Protein AF-A0A660WA07-F1 (afdb_monomer_lite)

Sequence (649 aa):
MSAGEQWSNGPYGPQGSRWVNRVGVTSGRCGVKNAVKSFEKGLLKIPAIVGVCLVVLFSPGYKSAPRPIPVRGRMGTGQVGVAPDAAAPDIPDEIRKDVAERLFGGDSECEAFRAGVRRVSFDRRALKDATRDPVQASLYRHLTESIYILAVDPRHNHHALVYKNGKLLFERAVPAEHYAVLERLFRPLERVSPPEGAETNEITVEEFLDGLTGIVSPECKEGIERTLLRAGRNAHELIRAVQMLQTEEEKQGAYWLLGRMEKHAYVCIRRDGDKKTYYMYYDAQQLHAEDLYEIVHYAYKARHTFPWSRNLPEDRFRRFVLEYRHTEAPLAPGLRAHMFRALEPYVKNLANIEDVVHQVNLICSCLVIYRKDMRWEDQDLRMMFATSQARCEGKSNFASAMLRSVGVPNGYVSTPAWPKIDGNHAWNVAFDGEKVLSFMGCEYRKGKPDFDRYQDSEVAKVYLREPNGAIQDLTASYTPTTDYSLEAGAEFAGQALYLNVWNSNEWRPVAKAAADEKGTATFKDVGCRSDFLFCVTAGIPKEGTKSLRTVVITKEGKALEMVTGEDDPSRAALTCRMDGLDADAQYLLRTWTGKEWRKVATVASDAGGTAEIEGRKGRLYRLDGADGKPATRPFQLKAAGDGTELTKY

Radius of gyration: 28.68 Å; chains: 1; bounding box: 90×58×81 Å

pLDDT: mean 77.58, std 22.39, range [19.83, 98.19]

Secondary structure (DSSP, 8-state):
------------------------------SHHHHHHHHTTT----SHHHHHHHHHH-------PPPPP--------------TT-PPP---HHHHHHHHHHHSTT-TTSHHHHHHEEEES--HHHHHHHTTSHHHHHHHHHHHTEEEEEEE-TT--EEEEEEETTEEEEEEEE-HHHHHHHHHHSS-----PPPTT-------HHHHHHHTBTTB-HHHHHHHHHHHHHHGGGHHHHHHHHHT--SHHHHHHHHHHHTTGGG-EEEEEEEETTEEEEEEEEGGGT--HHHHHHHHHHHHHHHHH-HHHHTS-HHHHIIIII---SSSPPP-TTHHHHHHHHHHHHHTT--SHHHHHHHHHHHHHHH-EE-TT-------HHHHHHH-EE-HHHHHHHHHHHHHHTT--EEEEEESS-SSSSS-EEEEEEEETTEEEEE-TT---TTS--TTTTTT---S--EEE-TTS-EEE-HHHHS-EEEEEEE--GGGTTPEEEEEEEETTEEEEEEEEE--TTSEEEEEEEE-SS-EEEEEEESS--TTPPEEEEEEE-TTS-EEEPB-SS--TTSPEEEEEEESPPTT-EEEEEEE-SS-EEEEEEEE--TTSEEEEEEETTB-EEEE-TTSSB-S--EEEEEETTEEEEEE-

Foldseek 3Di:
DDPDPFPDLDDDDDDDDDDDDDPPPPPDPPDPPVVVVCVVVVNDDDPCPVVLLQLLLPQDDDDDDDDDDDDDDDDDDDDPDDPPDQPAPPADPLLLQVCCVPFPVRDSPDPQNRVFFLFKLADVVQCVVQVVPPLSVVVNVQVSQWMWIWGQGPVRFTKIWIHGNSHTDDIDGDDPSLSSSLSQLRPPNPQPQFPPPLDDDDDDPVRLLVVCVVVDDPLLSVLLVLLLVLQPVLNSQLSRLLSSDDDSLLNRLSSNCSSQQNLQWAWDWDDDDPDIDIRTGGCSNPPGSSQSNLLSVLLVVLCVQAPQQVPDDPVLSSQFQSAQDADNADERGPVLVSLLSSCCVPPSPPDALLVSLQSLQQSLLVQADEDPPDPGQHYYLSVCNSRSYDHQVVLQSNSSSSCSSNNWGKFKKWQSAQQFAADIHIAMWTDRPPDIFTDRRSDDDPDDRCGLVQAQHRGFWMWTATSSSDIDTCLVVRADFAKDKDQLAQVQAQFKKFKFHCHPNDTFGRDIFHAHNGRMGIDGGGHACAWGWIFIFRDGDDQQTATSFIWIQGNVRDTDTADAAPADPVFDKAKDKDADAAAQFKWFKWWHRRGDTHGDDIWTHHRRRMTIDIDGARTKIFIAGPVRHTPFAIWGWDADDPHIDIGGD

Structure (mmCIF, N/CA/C/O backbone):
data_AF-A0A660WA07-F1
#
_entry.id   AF-A0A660WA07-F1
#
loop_
_atom_site.group_PDB
_atom_site.id
_atom_site.type_symbol
_atom_site.label_atom_id
_atom_site.label_alt_id
_atom_site.label_comp_id
_atom_site.label_asym_id
_atom_site.label_entity_id
_atom_site.label_seq_id
_atom_site.pdbx_PDB_ins_code
_atom_site.Cartn_x
_atom_site.Cartn_y
_atom_site.Cartn_z
_atom_site.occupancy
_atom_site.B_iso_or_equiv
_atom_site.auth_seq_id
_atom_site.auth_comp_id
_atom_site.auth_asym_id
_atom_site.auth_atom_id
_atom_site.pdbx_PDB_model_num
ATOM 1 N N . MET A 1 1 ? -22.235 2.505 -15.638 1.00 20.97 1 MET A N 1
ATOM 2 C CA . MET A 1 1 ? -22.665 1.974 -14.325 1.00 20.97 1 MET A CA 1
ATOM 3 C C . MET A 1 1 ? -21.423 1.535 -13.555 1.00 20.97 1 MET A C 1
ATOM 5 O O . MET A 1 1 ? -20.452 1.170 -14.198 1.00 20.97 1 MET A O 1
ATOM 9 N N . SER A 1 2 ? -21.452 1.703 -12.226 1.00 19.83 2 SER A N 1
ATOM 10 C CA . SER A 1 2 ? -20.357 1.585 -11.237 1.00 19.83 2 SER A CA 1
ATOM 11 C C . SER A 1 2 ? -19.085 2.402 -11.522 1.00 19.83 2 SER A C 1
ATOM 13 O O . SER A 1 2 ? -18.088 1.887 -12.023 1.00 19.83 2 SER A O 1
ATOM 15 N N . ALA A 1 3 ? -19.094 3.683 -11.136 1.00 20.70 3 ALA A N 1
ATOM 16 C CA . ALA A 1 3 ? -17.852 4.396 -10.850 1.00 20.70 3 ALA A CA 1
ATOM 17 C C . ALA A 1 3 ? -17.176 3.686 -9.667 1.00 20.70 3 ALA A C 1
ATOM 19 O O . ALA A 1 3 ? -17.742 3.619 -8.577 1.00 20.70 3 ALA A O 1
ATOM 20 N N . GLY A 1 4 ? -16.017 3.077 -9.912 1.00 22.67 4 GLY A N 1
ATOM 21 C CA . GLY A 1 4 ? -15.248 2.391 -8.884 1.00 22.67 4 GLY A CA 1
ATOM 22 C C . GLY A 1 4 ? -14.807 3.377 -7.811 1.00 22.67 4 GLY A C 1
ATOM 23 O O . GLY A 1 4 ? -13.882 4.154 -8.030 1.00 22.67 4 GLY A O 1
ATOM 24 N N . GLU A 1 5 ? -15.449 3.328 -6.645 1.00 26.39 5 GLU A N 1
ATOM 25 C CA . GLU A 1 5 ? -14.908 3.901 -5.416 1.00 26.39 5 GLU A CA 1
ATOM 26 C C . GLU A 1 5 ? -13.655 3.101 -5.039 1.00 26.39 5 GLU A C 1
ATOM 28 O O . GLU A 1 5 ? -13.694 2.089 -4.332 1.00 26.39 5 GLU A O 1
ATOM 33 N N . GLN A 1 6 ? -12.526 3.525 -5.606 1.00 28.08 6 GLN A N 1
ATOM 34 C CA . GLN A 1 6 ? -11.205 3.105 -5.177 1.00 28.08 6 GLN A CA 1
ATOM 35 C C . GLN A 1 6 ? -11.015 3.532 -3.721 1.00 28.08 6 GLN A C 1
ATOM 37 O O . GLN A 1 6 ? -11.285 4.677 -3.348 1.00 28.08 6 GLN A O 1
ATOM 42 N N . TRP A 1 7 ? -10.497 2.608 -2.911 1.00 32.16 7 TRP A N 1
ATOM 43 C CA . TRP A 1 7 ? -9.846 2.929 -1.647 1.00 32.16 7 TRP A CA 1
ATOM 44 C C . TRP A 1 7 ? -8.622 3.784 -1.980 1.00 32.16 7 TRP A C 1
ATOM 46 O O . TRP A 1 7 ? -7.530 3.262 -2.200 1.00 32.16 7 TRP A O 1
ATOM 56 N N . SER A 1 8 ? -8.838 5.089 -2.125 1.00 28.25 8 SER A N 1
ATOM 57 C CA . SER A 1 8 ? -7.775 6.075 -2.038 1.00 28.25 8 SER A CA 1
ATOM 58 C C . SER A 1 8 ? -7.458 6.240 -0.557 1.00 28.25 8 SER A C 1
ATOM 60 O O . SER A 1 8 ? -8.361 6.408 0.268 1.00 28.25 8 SER A O 1
ATOM 62 N N . ASN A 1 9 ? -6.176 6.170 -0.205 1.00 33.81 9 ASN A N 1
ATOM 63 C CA . ASN A 1 9 ? -5.703 6.665 1.079 1.00 33.81 9 ASN A CA 1
ATOM 64 C C . ASN A 1 9 ? -6.018 8.170 1.130 1.00 33.81 9 ASN A C 1
ATOM 66 O O . ASN A 1 9 ? -5.260 9.005 0.650 1.00 33.81 9 ASN A O 1
ATOM 70 N N . GLY A 1 10 ? -7.183 8.533 1.659 1.00 23.03 10 GLY A N 1
ATOM 71 C CA . GLY A 1 10 ? -7.618 9.913 1.813 1.00 23.03 10 GLY A CA 1
ATOM 72 C C . GLY A 1 10 ? -8.144 10.164 3.226 1.00 23.03 10 GLY A C 1
ATOM 73 O O . GLY A 1 10 ? -8.854 9.332 3.782 1.00 23.03 10 GLY A O 1
ATOM 74 N N . PRO A 1 11 ? -7.921 11.344 3.818 1.00 30.98 11 PRO A N 1
ATOM 75 C CA . PRO A 1 11 ? -6.705 12.137 3.819 1.00 30.98 11 PRO A CA 1
ATOM 76 C C . PRO A 1 11 ? -6.162 12.277 5.255 1.00 30.98 11 PRO A C 1
ATOM 78 O O . PRO A 1 11 ? -6.878 12.705 6.163 1.00 30.98 11 PRO A O 1
ATOM 81 N N . TYR A 1 12 ? -4.876 12.014 5.467 1.00 35.69 12 TYR A N 1
ATOM 82 C CA . TYR A 1 12 ? -4.234 12.238 6.765 1.00 35.69 12 TYR A CA 1
ATOM 83 C C . TYR A 1 12 ? -3.880 13.726 6.916 1.00 35.69 12 TYR A C 1
ATOM 85 O O . TYR A 1 12 ? -2.791 14.186 6.578 1.00 35.69 12 TYR A O 1
ATOM 93 N N . GLY A 1 13 ? -4.845 14.519 7.385 1.00 23.95 13 GLY A N 1
ATOM 94 C CA . GLY A 1 13 ? -4.614 15.907 7.788 1.00 23.95 13 GLY A CA 1
ATOM 95 C C . GLY A 1 13 ? -3.825 15.993 9.106 1.00 23.95 13 GLY A C 1
ATOM 96 O O . GLY A 1 13 ? -4.010 15.146 9.978 1.00 23.95 13 GLY A O 1
ATOM 97 N N . PRO A 1 14 ? -2.956 17.004 9.297 1.00 24.22 14 PRO A N 1
ATOM 98 C CA . PRO A 1 14 ? -2.303 17.227 10.574 1.00 24.22 14 PRO A CA 1
ATOM 99 C C . PRO A 1 14 ? -3.269 18.001 11.476 1.00 24.22 14 PRO A C 1
ATOM 101 O O . PRO A 1 14 ? -3.426 19.208 11.308 1.00 24.22 14 PRO A O 1
ATOM 104 N N . GLN A 1 15 ? -3.907 17.336 12.436 1.00 23.44 15 GLN A N 1
ATOM 105 C CA . GLN A 1 15 ? -4.472 18.037 13.586 1.00 23.44 15 GLN A CA 1
ATOM 106 C C . GLN A 1 15 ? -3.584 17.777 14.795 1.00 23.44 15 GLN A C 1
ATOM 108 O O . GLN A 1 15 ? -3.358 16.642 15.206 1.00 23.44 15 GLN A O 1
ATOM 113 N N . GLY A 1 16 ? -2.991 18.860 15.291 1.00 24.97 16 GLY A N 1
ATOM 114 C CA . GLY A 1 16 ? -2.165 18.841 16.480 1.00 24.97 16 GLY A CA 1
ATOM 115 C C . GLY A 1 16 ? -3.017 18.554 17.707 1.00 24.97 16 GLY A C 1
ATOM 116 O O . GLY A 1 16 ? -3.872 19.355 18.072 1.00 24.97 16 GLY A O 1
ATOM 117 N N . SER A 1 17 ? -2.718 17.450 18.373 1.00 21.97 17 SER A N 1
ATOM 118 C CA . SER A 1 17 ? -2.991 17.257 19.790 1.00 21.97 17 SER A CA 1
ATOM 119 C C . SER A 1 17 ? -1.654 16.967 20.471 1.00 21.97 17 SER A C 1
ATOM 121 O O . SER A 1 17 ? -0.995 15.951 20.245 1.00 21.97 17 SER A O 1
ATOM 123 N N . ARG A 1 18 ? -1.190 17.946 21.253 1.00 24.45 18 ARG A N 1
ATOM 124 C CA . ARG A 1 18 ? -0.126 17.758 22.238 1.00 24.45 18 ARG A CA 1
ATOM 125 C C . ARG A 1 18 ? -0.714 16.899 23.349 1.00 24.45 18 ARG A C 1
ATOM 127 O O . ARG A 1 18 ? -1.355 17.473 24.206 1.00 24.45 18 ARG A O 1
ATOM 134 N N . TRP A 1 19 ? -0.482 15.590 23.346 1.00 20.25 19 TRP A N 1
ATOM 135 C CA . TRP A 1 19 ? -0.516 14.795 24.575 1.00 20.25 19 TRP A CA 1
ATOM 136 C C . TRP A 1 19 ? 0.544 13.700 24.528 1.00 20.25 19 TRP A C 1
ATOM 138 O O . TRP A 1 19 ? 0.688 12.947 23.564 1.00 20.25 19 TRP A O 1
ATOM 148 N N . VAL A 1 20 ? 1.365 13.726 25.571 1.00 24.89 20 VAL A N 1
ATOM 149 C CA . VAL A 1 20 ? 2.497 12.849 25.833 1.00 24.89 20 VAL A CA 1
ATOM 150 C C . VAL A 1 20 ? 1.951 11.455 26.102 1.00 24.89 20 VAL A C 1
ATOM 152 O O . VAL A 1 20 ? 1.241 11.268 27.078 1.00 24.89 20 VAL A O 1
ATOM 155 N N . ASN A 1 21 ? 2.320 10.465 25.289 1.00 20.94 21 ASN A N 1
ATOM 156 C CA . ASN A 1 21 ? 2.203 9.076 25.713 1.00 20.94 21 ASN A CA 1
ATOM 157 C C . ASN A 1 21 ? 3.522 8.336 25.529 1.00 20.94 21 ASN A C 1
ATOM 159 O O . ASN A 1 21 ? 4.027 8.123 24.425 1.00 20.94 21 ASN A O 1
ATOM 163 N N . ARG A 1 22 ? 4.071 7.988 26.696 1.00 22.34 22 ARG A N 1
ATOM 164 C CA . ARG A 1 22 ? 5.165 7.060 26.936 1.00 22.34 22 ARG A CA 1
ATOM 165 C C . ARG A 1 22 ? 4.757 5.675 26.433 1.00 22.34 22 ARG A C 1
ATOM 167 O O . ARG A 1 22 ? 4.294 4.837 27.192 1.00 22.34 22 ARG A O 1
ATOM 174 N N . VAL A 1 23 ? 5.007 5.411 25.163 1.00 22.22 23 VAL A N 1
ATOM 175 C CA . VAL A 1 23 ? 5.512 4.101 24.755 1.00 22.22 23 VAL A CA 1
ATOM 176 C C . VAL A 1 23 ? 6.969 4.359 24.430 1.00 22.22 23 VAL A C 1
ATOM 178 O O . VAL A 1 23 ? 7.268 5.274 23.665 1.00 22.22 23 VAL A O 1
ATOM 181 N N . GLY A 1 24 ? 7.875 3.643 25.093 1.00 23.59 24 GLY A N 1
ATOM 182 C CA . GLY A 1 24 ? 9.319 3.812 24.969 1.00 23.59 24 GLY A CA 1
ATOM 183 C C . GLY A 1 24 ? 9.828 3.485 23.567 1.00 23.59 24 GLY A C 1
ATOM 184 O O . GLY A 1 24 ? 10.526 2.500 23.371 1.00 23.59 24 GLY A O 1
ATOM 185 N N . VAL A 1 25 ? 9.522 4.333 22.589 1.00 23.75 25 VAL A N 1
ATOM 186 C CA . VAL A 1 25 ? 10.295 4.470 21.367 1.00 23.75 25 VAL A CA 1
ATOM 187 C C . VAL A 1 25 ? 11.478 5.327 21.769 1.00 23.75 25 VAL A C 1
ATOM 189 O O . VAL A 1 25 ? 11.428 6.557 21.747 1.00 23.75 25 VAL A O 1
ATOM 192 N N . THR A 1 26 ? 12.561 4.677 22.184 1.00 22.02 26 THR A N 1
ATOM 193 C CA . THR A 1 26 ? 13.864 5.317 22.089 1.00 22.02 26 THR A CA 1
ATOM 194 C C . THR A 1 26 ? 14.058 5.626 20.609 1.00 22.02 26 THR A C 1
ATOM 196 O O . THR A 1 26 ? 14.381 4.762 19.799 1.00 22.02 26 THR A O 1
ATOM 199 N N . SER A 1 27 ? 13.778 6.874 20.231 1.00 27.77 27 SER A N 1
ATOM 200 C CA . SER A 1 27 ? 14.146 7.448 18.946 1.00 27.77 27 SER A CA 1
ATOM 201 C C . SER A 1 27 ? 15.668 7.411 18.877 1.00 27.77 27 SER A C 1
ATOM 203 O O . SER A 1 27 ? 16.367 8.338 19.298 1.00 27.77 27 SER A O 1
ATOM 205 N N . GLY A 1 28 ? 16.198 6.269 18.457 1.00 26.55 28 GLY A N 1
ATOM 206 C CA . GLY A 1 28 ? 17.619 6.058 18.353 1.00 26.55 28 GLY A CA 1
ATOM 207 C C . GLY A 1 28 ? 18.165 7.027 17.319 1.00 26.55 28 GLY A C 1
ATOM 208 O O . GLY A 1 28 ? 17.860 6.914 16.135 1.00 26.55 28 GLY A O 1
ATOM 209 N N . ARG A 1 29 ? 19.051 7.931 17.748 1.00 28.81 29 ARG A N 1
ATOM 210 C CA . ARG A 1 29 ? 20.110 8.506 16.900 1.00 28.81 29 ARG A CA 1
ATOM 211 C C . ARG A 1 29 ? 21.050 7.375 16.445 1.00 28.81 29 ARG A C 1
ATOM 213 O O . ARG A 1 29 ? 22.217 7.324 16.826 1.00 28.81 29 ARG A O 1
ATOM 220 N N . CYS A 1 30 ? 20.511 6.407 15.716 1.00 32.41 30 CYS A N 1
ATOM 221 C CA . CYS A 1 30 ? 21.023 5.048 15.623 1.00 32.41 30 CYS A CA 1
ATOM 222 C C . CYS A 1 30 ? 21.177 4.632 14.156 1.00 32.41 30 CYS A C 1
ATOM 224 O O . CYS A 1 30 ? 20.615 3.640 13.718 1.00 32.41 30 CYS A O 1
ATOM 226 N N . GLY A 1 31 ? 21.946 5.410 13.396 1.00 34.97 31 GLY A N 1
ATOM 227 C CA . GLY A 1 31 ? 22.500 4.969 12.110 1.00 34.97 31 GLY A CA 1
ATOM 228 C C . GLY A 1 31 ? 24.024 4.975 12.164 1.00 34.97 31 GLY A C 1
ATOM 229 O O . GLY A 1 31 ? 24.673 3.946 12.032 1.00 34.97 31 GLY A O 1
ATOM 230 N N . VAL A 1 32 ? 24.607 6.129 12.494 1.00 34.34 32 VAL A N 1
ATOM 231 C CA . VAL A 1 32 ? 26.062 6.326 12.396 1.00 34.34 32 VAL A CA 1
ATOM 232 C C . VAL A 1 32 ? 26.805 5.947 13.687 1.00 34.34 32 VAL A C 1
ATOM 234 O O . VAL A 1 32 ? 27.793 5.221 13.646 1.00 34.34 32 VAL A O 1
ATOM 237 N N . LYS A 1 33 ? 26.318 6.351 14.871 1.00 31.28 33 LYS A N 1
ATOM 238 C CA . LYS A 1 33 ? 27.057 6.155 16.141 1.00 31.28 33 LYS A CA 1
ATOM 239 C C . LYS A 1 33 ? 27.174 4.690 16.589 1.00 31.28 33 LYS A C 1
ATOM 241 O O . LYS A 1 33 ? 28.186 4.312 17.174 1.00 31.28 33 LYS A O 1
ATOM 246 N N . ASN A 1 34 ? 26.175 3.857 16.295 1.00 36.59 34 ASN A N 1
ATOM 247 C CA . ASN A 1 34 ? 26.217 2.427 16.630 1.00 36.59 34 ASN A CA 1
ATOM 248 C C . ASN A 1 34 ? 27.028 1.600 15.621 1.00 36.59 34 ASN A C 1
ATOM 250 O O . ASN A 1 34 ? 27.572 0.559 16.000 1.00 36.59 34 ASN A O 1
ATOM 254 N N . ALA A 1 35 ? 27.178 2.081 14.381 1.00 34.19 35 ALA A N 1
ATOM 255 C CA . ALA A 1 35 ? 28.124 1.528 13.414 1.00 34.19 35 ALA A CA 1
ATOM 256 C C . ALA A 1 35 ? 29.574 1.791 13.863 1.00 34.19 35 ALA A C 1
ATOM 258 O O . ALA A 1 35 ? 30.373 0.860 13.920 1.00 34.19 35 ALA A O 1
ATOM 259 N N . VAL A 1 36 ? 29.868 3.016 14.318 1.00 32.22 36 VAL A N 1
ATOM 260 C CA . VAL A 1 36 ? 31.193 3.415 14.834 1.00 32.22 36 VAL A CA 1
ATOM 261 C C . VAL A 1 36 ? 31.577 2.655 16.117 1.00 32.22 36 VAL A C 1
ATOM 263 O O . VAL A 1 36 ? 32.658 2.083 16.186 1.00 32.22 36 VAL A O 1
ATOM 266 N N . LYS A 1 37 ? 30.675 2.509 17.101 1.00 31.47 37 LYS A N 1
ATOM 267 C CA . LYS A 1 37 ? 30.968 1.728 18.328 1.00 31.47 37 LYS A CA 1
ATOM 268 C C . LYS A 1 37 ? 31.104 0.215 18.106 1.00 31.47 37 LYS A C 1
ATOM 270 O O . LYS A 1 37 ? 31.701 -0.478 18.926 1.00 31.47 37 LYS A O 1
ATOM 275 N N . SER A 1 38 ? 30.518 -0.319 17.032 1.00 35.69 38 SER A N 1
ATOM 276 C CA . SER A 1 38 ? 30.676 -1.736 16.667 1.00 35.69 38 SER A CA 1
ATOM 277 C C . SER A 1 38 ? 31.997 -1.992 15.925 1.00 35.69 38 SER A C 1
ATOM 279 O O . SER A 1 38 ? 32.529 -3.096 16.012 1.00 35.69 38 SER A O 1
ATOM 281 N N . PHE A 1 39 ? 32.526 -0.971 15.241 1.00 30.19 39 PHE A N 1
ATOM 282 C CA . PHE A 1 39 ? 33.838 -0.961 14.590 1.00 30.19 39 PHE A CA 1
ATOM 283 C C . PHE A 1 39 ? 34.984 -0.959 15.614 1.00 30.19 39 PHE A C 1
ATOM 285 O O . PHE A 1 39 ? 35.892 -1.777 15.511 1.00 30.19 39 PHE A O 1
ATOM 292 N N . GLU A 1 40 ? 34.880 -0.151 16.675 1.00 31.86 40 GLU A N 1
ATOM 293 C CA . GLU A 1 40 ? 35.881 -0.088 17.758 1.00 31.86 40 GLU A CA 1
ATOM 294 C C . GLU A 1 40 ? 36.041 -1.406 18.543 1.00 31.86 40 GLU A C 1
ATOM 296 O O . GLU A 1 40 ? 37.067 -1.626 19.177 1.00 31.86 40 GLU A O 1
ATOM 301 N N . LYS A 1 41 ? 35.051 -2.311 18.490 1.00 32.53 41 LYS A N 1
ATOM 302 C CA . LYS A 1 41 ? 35.081 -3.617 19.178 1.00 32.53 41 LYS A CA 1
ATOM 303 C C . LYS A 1 41 ? 35.510 -4.796 18.293 1.00 32.53 41 LYS A C 1
ATOM 305 O O . LYS A 1 41 ? 35.403 -5.936 18.731 1.00 32.53 41 LYS A O 1
ATOM 310 N N . GLY A 1 42 ? 35.951 -4.558 17.054 1.00 30.09 42 GLY A N 1
ATOM 311 C CA . GLY A 1 42 ? 36.525 -5.603 16.191 1.00 30.09 42 GLY A CA 1
ATOM 312 C C . GLY A 1 42 ? 35.555 -6.698 15.713 1.00 30.09 42 GLY A C 1
ATOM 313 O O . GLY A 1 42 ? 35.997 -7.718 15.194 1.00 30.09 42 GLY A O 1
ATOM 314 N N . LEU A 1 43 ? 34.237 -6.502 15.856 1.00 37.56 43 LEU A N 1
ATOM 315 C CA . LEU A 1 43 ? 33.198 -7.501 15.539 1.00 37.56 43 LEU A CA 1
ATOM 316 C C . LEU A 1 43 ? 32.621 -7.381 14.110 1.00 37.56 43 LEU A C 1
ATOM 318 O O . LEU A 1 43 ? 31.702 -8.115 13.756 1.00 37.56 43 LEU A O 1
ATOM 322 N N . LEU A 1 44 ? 33.133 -6.461 13.284 1.00 32.38 44 LEU A N 1
ATOM 323 C CA . LEU A 1 44 ? 32.723 -6.250 11.889 1.00 32.38 44 LEU A CA 1
ATOM 324 C C . LEU A 1 44 ? 33.963 -6.092 11.000 1.00 32.38 44 LEU A C 1
ATOM 326 O O . LEU A 1 44 ? 34.702 -5.118 11.132 1.00 32.38 44 LEU A O 1
ATOM 330 N N . LYS A 1 45 ? 34.177 -7.024 10.064 1.00 31.41 45 LYS A N 1
ATOM 331 C CA . LYS A 1 45 ? 35.184 -6.874 9.001 1.00 31.41 45 LYS A CA 1
ATOM 332 C C . LYS A 1 45 ? 34.609 -5.974 7.895 1.00 31.41 45 LYS A C 1
ATOM 334 O O . LYS A 1 45 ? 33.724 -6.387 7.153 1.00 31.41 45 LYS A O 1
ATOM 339 N N . ILE A 1 46 ? 35.086 -4.730 7.819 1.00 37.25 46 ILE A N 1
ATOM 340 C CA . ILE A 1 46 ? 34.722 -3.714 6.814 1.00 37.25 46 ILE A CA 1
ATOM 341 C C . ILE A 1 46 ? 35.728 -3.800 5.659 1.00 37.25 46 ILE A C 1
ATOM 343 O O . ILE A 1 46 ? 36.917 -3.582 5.875 1.00 37.25 46 ILE A O 1
ATOM 347 N N . PRO A 1 47 ? 35.274 -4.141 4.443 1.00 29.44 47 PRO A N 1
ATOM 348 C CA . PRO A 1 47 ? 35.223 -3.106 3.399 1.00 29.44 47 PRO A CA 1
ATOM 349 C C . PRO A 1 47 ? 33.827 -2.905 2.794 1.00 29.44 47 PRO A C 1
ATOM 351 O O . PRO A 1 47 ? 33.651 -2.050 1.933 1.00 29.44 47 PRO A O 1
ATOM 354 N N . ALA A 1 48 ? 32.819 -3.666 3.231 1.00 34.25 48 ALA A N 1
ATOM 355 C CA . ALA A 1 48 ? 31.534 -3.689 2.545 1.00 34.25 48 ALA A CA 1
ATOM 356 C C . ALA A 1 48 ? 30.642 -2.483 2.872 1.00 34.25 48 ALA A C 1
ATOM 358 O O . ALA A 1 48 ? 30.140 -1.892 1.953 1.00 34.25 48 ALA A O 1
ATOM 359 N N . ILE A 1 49 ? 30.449 -2.014 4.107 1.00 38.19 49 ILE A N 1
ATOM 360 C CA . ILE A 1 49 ? 29.298 -1.113 4.387 1.00 38.19 49 ILE A CA 1
ATOM 361 C C . ILE A 1 49 ? 29.436 0.319 3.816 1.00 38.19 49 ILE A C 1
ATOM 363 O O . ILE A 1 49 ? 28.447 0.885 3.357 1.00 38.19 49 ILE A O 1
ATOM 367 N N . VAL A 1 50 ? 30.646 0.889 3.746 1.00 36.69 50 VAL A N 1
ATOM 368 C CA . VAL A 1 50 ? 30.870 2.170 3.035 1.00 36.69 50 VAL A CA 1
ATOM 369 C C . VAL A 1 50 ? 30.928 1.939 1.515 1.00 36.69 50 VAL A C 1
ATOM 371 O O . VAL A 1 50 ? 30.396 2.736 0.747 1.00 36.69 50 VAL A O 1
ATOM 374 N N . GLY A 1 51 ? 31.460 0.788 1.080 1.00 36.88 51 GLY A N 1
ATOM 375 C CA . GLY A 1 51 ? 31.446 0.330 -0.315 1.00 36.88 51 GLY A CA 1
ATOM 376 C C . GLY A 1 51 ? 30.051 -0.035 -0.854 1.00 36.88 51 GLY A C 1
ATOM 377 O O . GLY A 1 51 ? 29.786 0.144 -2.032 1.00 36.88 51 GLY A O 1
ATOM 378 N N . VAL A 1 52 ? 29.135 -0.479 0.007 1.00 37.44 52 VAL A N 1
ATOM 379 C CA . VAL A 1 52 ? 27.771 -0.957 -0.276 1.00 37.44 52 VAL A CA 1
ATOM 380 C C . VAL A 1 52 ? 26.866 0.214 -0.609 1.00 37.44 52 VAL A C 1
ATOM 382 O O . VAL A 1 52 ? 26.153 0.168 -1.611 1.00 37.44 52 VAL A O 1
ATOM 385 N N . CYS A 1 53 ? 26.995 1.308 0.145 1.00 38.16 53 CYS A N 1
ATOM 386 C CA . CYS A 1 53 ? 26.426 2.587 -0.253 1.00 38.16 53 CYS A CA 1
ATOM 387 C C . CYS A 1 53 ? 27.097 3.120 -1.526 1.00 38.16 53 CYS A C 1
ATOM 389 O O . CYS A 1 53 ? 26.403 3.682 -2.350 1.00 38.16 53 CYS A O 1
ATOM 391 N N . LEU A 1 54 ? 28.399 2.901 -1.749 1.00 37.69 54 LEU A N 1
ATOM 392 C CA . LEU A 1 54 ? 29.097 3.374 -2.953 1.00 37.69 54 LEU A CA 1
ATOM 393 C C . LEU A 1 54 ? 28.803 2.562 -4.236 1.00 37.69 54 LEU A C 1
ATOM 395 O O . LEU A 1 54 ? 28.747 3.151 -5.296 1.00 37.69 54 LEU A O 1
ATOM 399 N N . VAL A 1 55 ? 28.563 1.250 -4.249 1.00 39.47 55 VAL A N 1
ATOM 400 C CA . VAL A 1 55 ? 28.429 0.514 -5.541 1.00 39.47 55 VAL A CA 1
ATOM 401 C C . VAL A 1 55 ? 26.986 0.399 -6.027 1.00 39.47 55 VAL A C 1
ATOM 403 O O . VAL A 1 55 ? 26.786 0.357 -7.239 1.00 39.47 55 VAL A O 1
ATOM 406 N N . VAL A 1 56 ? 25.977 0.508 -5.145 1.00 38.84 56 VAL A N 1
ATOM 407 C CA . VAL A 1 56 ? 24.615 0.845 -5.617 1.00 38.84 56 VAL A CA 1
ATOM 408 C C . VAL A 1 56 ? 24.646 2.178 -6.379 1.00 38.84 56 VAL A C 1
ATOM 410 O O . VAL A 1 56 ? 23.905 2.410 -7.330 1.00 38.84 56 VAL A O 1
ATOM 413 N N . LEU A 1 57 ? 25.613 3.018 -6.012 1.00 39.19 57 LEU A N 1
ATOM 414 C CA . LEU A 1 57 ? 25.936 4.283 -6.632 1.00 39.19 57 LEU A CA 1
ATOM 415 C C . LEU A 1 57 ? 26.959 4.174 -7.810 1.00 39.19 57 LEU A C 1
ATOM 417 O O . LEU A 1 57 ? 26.933 5.016 -8.707 1.00 39.19 57 LEU A O 1
ATOM 421 N N . PHE A 1 58 ? 27.767 3.110 -7.940 1.00 40.44 58 PHE A N 1
ATOM 422 C CA . PHE A 1 58 ? 28.919 3.024 -8.870 1.00 40.44 58 PHE A CA 1
ATOM 423 C C . PHE A 1 58 ? 29.112 1.656 -9.576 1.00 40.44 58 PHE A C 1
ATOM 425 O O . PHE A 1 58 ? 30.223 1.133 -9.581 1.00 40.44 58 PHE A O 1
ATOM 432 N N . SER A 1 59 ? 28.103 1.047 -10.210 1.00 30.48 59 SER A N 1
ATOM 433 C CA . SER A 1 59 ? 28.362 -0.172 -11.013 1.00 30.48 59 SER A CA 1
ATOM 434 C C . SER A 1 59 ? 29.257 0.144 -12.246 1.00 30.48 59 SER A C 1
ATOM 436 O O . SER A 1 59 ? 28.845 0.956 -13.083 1.00 30.48 59 SER A O 1
ATOM 438 N N . PRO A 1 60 ? 30.481 -0.426 -12.378 1.00 37.84 60 PRO A N 1
ATOM 439 C CA . PRO A 1 60 ? 31.430 -0.119 -13.447 1.00 37.84 60 PRO A CA 1
ATOM 440 C C . PRO A 1 60 ? 31.293 -1.134 -14.589 1.00 37.84 60 PRO A C 1
ATOM 442 O O . PRO A 1 60 ? 31.799 -2.252 -14.523 1.00 37.84 60 PRO A O 1
ATOM 445 N N . GLY A 1 61 ? 30.609 -0.725 -15.654 1.00 27.38 61 GLY A N 1
ATOM 446 C CA . GLY A 1 61 ? 30.407 -1.518 -16.867 1.00 27.38 61 GLY A CA 1
ATOM 447 C C . GLY A 1 61 ? 30.913 -0.807 -18.117 1.00 27.38 61 GLY A C 1
ATOM 448 O O . GLY A 1 61 ? 30.167 -0.680 -19.074 1.00 27.38 61 GLY A O 1
ATOM 449 N N . TYR A 1 62 ? 32.152 -0.310 -18.103 1.00 26.36 62 TYR A N 1
ATOM 450 C CA . TYR A 1 62 ? 32.858 0.127 -19.312 1.00 26.36 62 TYR A CA 1
ATOM 451 C C . TYR A 1 62 ? 34.316 -0.324 -19.198 1.00 26.36 62 TYR A C 1
ATOM 453 O O . TYR A 1 62 ? 35.069 0.184 -18.367 1.00 26.36 62 TYR A O 1
ATOM 461 N N . LYS A 1 63 ? 34.718 -1.323 -19.991 1.00 27.88 63 LYS A N 1
ATOM 462 C CA . LYS A 1 63 ? 36.132 -1.674 -20.159 1.00 27.88 63 LYS A CA 1
ATOM 463 C C . LYS A 1 63 ? 36.695 -0.952 -21.385 1.00 27.88 63 LYS A C 1
ATOM 465 O O . LYS A 1 63 ? 36.079 -0.941 -22.441 1.00 27.88 63 LYS A O 1
ATOM 470 N N . SER A 1 64 ? 37.897 -0.414 -21.162 1.00 27.12 64 SER A N 1
ATOM 471 C CA . SER A 1 64 ? 38.925 0.093 -22.084 1.00 27.12 64 SER A CA 1
ATOM 472 C C . SER A 1 64 ? 38.634 1.352 -22.909 1.00 27.12 64 SER A C 1
ATOM 474 O O . SER A 1 64 ? 38.223 1.268 -24.059 1.00 27.12 64 SER A O 1
ATOM 476 N N . ALA A 1 65 ? 39.052 2.506 -22.378 1.00 24.48 65 ALA A N 1
ATOM 477 C CA . ALA A 1 65 ? 39.748 3.500 -23.199 1.00 24.48 65 ALA A CA 1
ATOM 478 C C . ALA A 1 65 ? 41.269 3.191 -23.173 1.00 24.48 65 ALA A C 1
ATOM 480 O O . ALA A 1 65 ? 41.751 2.669 -22.160 1.00 24.48 65 ALA A O 1
ATOM 481 N N . PRO A 1 66 ? 42.033 3.440 -24.256 1.00 25.86 66 PRO A N 1
ATOM 482 C CA . PRO A 1 66 ? 43.431 3.018 -24.370 1.00 25.86 66 PRO A CA 1
ATOM 483 C C . PRO A 1 66 ? 44.345 3.766 -23.390 1.00 25.86 66 PRO A C 1
ATOM 485 O O . PRO A 1 66 ? 44.051 4.885 -22.973 1.00 25.86 66 PRO A O 1
ATOM 488 N N . ARG A 1 67 ? 45.483 3.148 -23.040 1.00 23.83 67 ARG A N 1
ATOM 489 C CA . ARG A 1 67 ? 46.524 3.760 -22.194 1.00 23.83 67 ARG A CA 1
ATOM 490 C C . ARG A 1 67 ? 46.975 5.115 -22.770 1.00 23.83 67 ARG A C 1
ATOM 492 O O . ARG A 1 67 ? 47.086 5.233 -23.991 1.00 23.83 67 ARG A O 1
ATOM 499 N N . PRO A 1 68 ? 47.292 6.106 -21.920 1.00 24.53 68 PRO A N 1
ATOM 500 C CA . PRO A 1 68 ? 47.692 7.428 -22.380 1.00 24.53 68 PRO A CA 1
ATOM 501 C C . PRO A 1 68 ? 49.045 7.364 -23.100 1.00 24.53 68 PRO A C 1
ATOM 503 O O . PRO A 1 68 ? 50.043 6.896 -22.550 1.00 24.53 68 PRO A O 1
ATOM 506 N N . ILE A 1 69 ? 49.066 7.856 -24.336 1.00 22.36 69 ILE A N 1
ATOM 507 C CA . ILE A 1 69 ? 50.290 8.178 -25.074 1.00 22.36 69 ILE A CA 1
ATOM 508 C C . ILE A 1 69 ? 50.909 9.420 -24.403 1.00 22.36 69 ILE A C 1
ATOM 510 O O . ILE A 1 69 ? 50.199 10.409 -24.205 1.00 22.36 69 ILE A O 1
ATOM 514 N N . PRO A 1 70 ? 52.203 9.419 -24.034 1.00 21.66 70 PRO A N 1
ATOM 515 C CA . PRO A 1 70 ? 52.823 10.564 -23.383 1.00 21.66 70 PRO A CA 1
ATOM 516 C C . PRO A 1 70 ? 53.128 11.651 -24.420 1.00 21.66 70 PRO A C 1
ATOM 518 O O . PRO A 1 70 ? 54.097 11.554 -25.172 1.00 21.66 70 PRO A O 1
ATOM 521 N N . VAL A 1 71 ? 52.326 12.714 -24.449 1.00 24.08 71 VAL A N 1
ATOM 522 C CA . VAL A 1 71 ? 52.659 13.925 -25.209 1.00 24.08 71 VAL A CA 1
ATOM 523 C C . VAL A 1 71 ? 53.496 14.840 -24.315 1.00 24.08 71 VAL A C 1
ATOM 525 O O . VAL A 1 71 ? 52.998 15.445 -23.369 1.00 24.08 71 VAL A O 1
ATOM 528 N N . ARG A 1 72 ? 54.797 14.939 -24.611 1.00 29.00 72 ARG A N 1
ATOM 529 C CA . ARG A 1 72 ? 55.655 16.030 -24.126 1.00 29.00 72 ARG A CA 1
ATOM 530 C C . ARG A 1 72 ? 55.192 17.333 -24.786 1.00 29.00 72 ARG A C 1
ATOM 532 O O . ARG A 1 72 ? 55.374 17.503 -25.986 1.00 29.00 72 ARG A O 1
ATOM 539 N N . GLY A 1 73 ? 54.647 18.259 -24.004 1.00 25.17 73 GLY A N 1
ATOM 540 C CA . GLY A 1 73 ? 54.304 19.615 -24.436 1.00 25.17 73 GLY A CA 1
ATOM 541 C C . GLY A 1 73 ? 54.119 20.531 -23.227 1.00 25.17 73 GLY A C 1
ATOM 542 O O . GLY A 1 73 ? 53.512 20.127 -22.244 1.00 25.17 73 GLY A O 1
ATOM 543 N N . ARG A 1 74 ? 54.728 21.720 -23.274 1.00 24.47 74 ARG A N 1
ATOM 544 C CA . ARG A 1 74 ? 54.891 22.702 -22.182 1.00 24.47 74 ARG A CA 1
ATOM 545 C C . ARG A 1 74 ? 53.611 23.007 -21.388 1.00 24.47 74 ARG A C 1
ATOM 547 O O . ARG A 1 74 ? 52.545 23.174 -21.967 1.00 24.47 74 ARG A O 1
ATOM 554 N N . MET A 1 75 ? 53.784 23.209 -20.077 1.00 31.52 75 MET A N 1
ATOM 555 C CA . MET A 1 75 ? 52.786 23.819 -19.193 1.00 31.52 75 MET A CA 1
ATOM 556 C C . MET A 1 75 ? 52.380 25.203 -19.716 1.00 31.52 75 MET A C 1
ATOM 558 O O . MET A 1 75 ? 53.217 26.100 -19.820 1.00 31.52 75 MET A O 1
ATOM 562 N N . GLY A 1 76 ? 51.091 25.365 -19.999 1.00 24.70 76 GLY A N 1
ATOM 563 C CA . GLY A 1 76 ? 50.416 26.646 -20.153 1.00 24.70 76 GLY A CA 1
ATOM 564 C C . GLY A 1 76 ? 49.174 26.636 -19.268 1.00 24.70 76 GLY A C 1
ATOM 565 O O . GLY A 1 76 ? 48.432 25.658 -19.246 1.00 24.70 76 GLY A O 1
ATOM 566 N N . THR A 1 77 ? 48.983 27.701 -18.500 1.00 31.72 77 THR A N 1
ATOM 567 C CA . THR A 1 77 ? 47.798 27.967 -17.680 1.00 31.72 77 THR A CA 1
ATOM 568 C C . THR A 1 77 ? 46.545 27.991 -18.562 1.00 31.72 77 THR A C 1
ATOM 570 O O . THR A 1 77 ? 46.324 28.958 -19.286 1.00 31.72 77 THR A O 1
ATOM 573 N N . GLY A 1 78 ? 45.742 26.926 -18.531 1.00 23.78 78 GLY A N 1
ATOM 574 C CA . GLY A 1 78 ? 44.477 26.832 -19.258 1.00 23.78 78 GLY A CA 1
ATOM 575 C C . GLY A 1 78 ? 43.299 26.809 -18.292 1.00 23.78 78 GLY A C 1
ATOM 576 O O . GLY A 1 78 ? 43.137 25.848 -17.543 1.00 23.78 78 GLY A O 1
ATOM 577 N N . GLN A 1 79 ? 42.485 27.867 -18.317 1.00 24.36 79 GLN A N 1
ATOM 578 C CA . GLN A 1 79 ? 41.116 27.848 -17.806 1.00 24.36 79 GLN A CA 1
ATOM 579 C C . GLN A 1 79 ? 40.363 26.660 -18.422 1.00 24.36 79 GLN A C 1
ATOM 581 O O . GLN A 1 79 ? 40.471 26.401 -19.622 1.00 24.36 79 GLN A O 1
ATOM 586 N N . VAL A 1 80 ? 39.589 25.944 -17.606 1.00 27.48 80 VAL A N 1
ATOM 587 C CA . VAL A 1 80 ? 38.632 24.946 -18.092 1.00 27.48 80 VAL A CA 1
ATOM 588 C C . VAL A 1 80 ? 37.545 25.711 -18.843 1.00 27.48 80 VAL A C 1
ATOM 590 O O . VAL A 1 80 ? 36.687 26.333 -18.226 1.00 27.48 80 VAL A O 1
ATOM 593 N N . GLY A 1 81 ? 37.629 25.729 -20.173 1.00 22.91 81 GLY A N 1
ATOM 594 C CA . GLY A 1 81 ? 36.634 26.363 -21.030 1.00 22.91 81 GLY A CA 1
ATOM 595 C C . GLY A 1 81 ? 35.277 25.684 -20.866 1.00 22.91 81 GLY A C 1
ATOM 596 O O . GLY A 1 81 ? 35.089 24.545 -21.291 1.00 22.91 81 GLY A O 1
ATOM 597 N N . VAL A 1 82 ? 34.338 26.390 -20.243 1.00 30.88 82 VAL A N 1
ATOM 598 C CA . VAL A 1 82 ? 32.905 26.117 -20.344 1.00 30.88 82 VAL A CA 1
ATOM 599 C C . VAL A 1 82 ? 32.441 26.716 -21.672 1.00 30.88 82 VAL A C 1
ATOM 601 O O . VAL A 1 82 ? 32.828 27.832 -22.017 1.00 30.88 82 VAL A O 1
ATOM 604 N N . ALA A 1 83 ? 31.661 25.969 -22.455 1.00 27.89 83 ALA A N 1
ATOM 605 C CA . ALA A 1 83 ? 31.071 26.494 -23.684 1.00 27.89 83 ALA A CA 1
ATOM 606 C C . ALA A 1 83 ? 30.250 27.771 -23.361 1.00 27.89 83 ALA A C 1
ATOM 608 O O . ALA A 1 83 ? 29.402 27.695 -22.468 1.00 27.89 83 ALA A O 1
ATOM 609 N N . PRO A 1 84 ? 30.453 28.914 -24.050 1.00 29.70 84 PRO A N 1
ATOM 610 C CA . PRO A 1 84 ? 29.871 30.209 -23.660 1.00 29.70 84 PRO A CA 1
ATOM 611 C C . PRO A 1 84 ? 28.339 30.333 -23.759 1.00 29.70 84 PRO A C 1
ATOM 613 O O . PRO A 1 84 ? 27.798 31.352 -23.347 1.00 29.70 84 PRO A O 1
ATOM 616 N N . ASP A 1 85 ? 27.635 29.312 -24.256 1.00 32.69 85 ASP A N 1
ATOM 617 C CA . ASP A 1 85 ? 26.207 29.384 -24.610 1.00 32.69 85 ASP A CA 1
ATOM 618 C C . ASP A 1 85 ? 25.318 28.374 -23.858 1.00 32.69 85 ASP A C 1
ATOM 620 O O . ASP A 1 85 ? 24.260 27.965 -24.345 1.00 32.69 85 ASP A O 1
ATOM 624 N N . ALA A 1 86 ? 25.705 27.939 -22.655 1.00 41.22 86 ALA A N 1
ATOM 625 C CA . ALA A 1 86 ? 24.782 27.179 -21.814 1.00 41.22 86 ALA A CA 1
ATOM 626 C C . ALA A 1 86 ? 23.654 28.110 -21.325 1.00 41.22 86 ALA A C 1
ATOM 628 O O . ALA A 1 86 ? 23.842 28.904 -20.402 1.00 41.22 86 ALA A O 1
ATOM 629 N N . ALA A 1 87 ? 22.484 28.030 -21.970 1.00 49.69 87 ALA A N 1
ATOM 630 C CA . ALA A 1 87 ? 21.277 28.736 -21.547 1.00 49.69 87 ALA A CA 1
ATOM 631 C C . ALA A 1 87 ? 21.016 28.520 -20.044 1.00 49.69 87 ALA A C 1
ATOM 633 O O . ALA A 1 87 ? 21.244 27.425 -19.522 1.00 49.69 87 ALA A O 1
ATOM 634 N N . ALA A 1 88 ? 20.544 29.564 -19.352 1.00 52.03 88 ALA A N 1
ATOM 635 C CA . ALA A 1 88 ? 20.247 29.493 -17.924 1.00 52.03 88 ALA A CA 1
ATOM 636 C C . ALA A 1 88 ? 19.313 28.303 -17.612 1.00 52.03 88 ALA A C 1
ATOM 638 O O . ALA A 1 88 ? 18.386 28.043 -18.389 1.00 52.03 88 ALA A O 1
ATOM 639 N N . PRO A 1 89 ? 19.538 27.577 -16.497 1.00 57.88 89 PRO A N 1
ATOM 640 C CA . PRO A 1 89 ? 18.704 26.443 -16.135 1.00 57.88 89 PRO A CA 1
ATOM 641 C C . PRO A 1 89 ? 17.244 26.874 -16.008 1.00 57.88 89 PRO A C 1
ATOM 643 O O . PRO A 1 89 ? 16.921 27.918 -15.436 1.00 57.88 89 PRO A O 1
ATOM 646 N N . ASP A 1 90 ? 16.366 26.058 -16.578 1.00 66.00 90 ASP A N 1
ATOM 647 C CA . ASP A 1 90 ? 14.988 26.424 -16.873 1.00 66.00 90 ASP A CA 1
ATOM 648 C C . ASP A 1 90 ? 14.091 26.332 -15.629 1.00 66.00 90 ASP A C 1
ATOM 650 O O . ASP A 1 90 ? 13.362 25.365 -15.414 1.00 66.00 90 ASP A O 1
ATOM 654 N N . ILE A 1 91 ? 14.235 27.321 -14.747 1.00 73.44 91 ILE A N 1
ATOM 655 C CA . ILE A 1 91 ? 13.640 27.375 -13.407 1.00 73.44 91 ILE A CA 1
ATOM 656 C C . ILE A 1 91 ? 12.688 28.578 -13.330 1.00 73.44 91 ILE A C 1
ATOM 658 O O . ILE A 1 91 ? 13.078 29.662 -13.786 1.00 73.44 91 ILE A O 1
ATOM 662 N N . PRO A 1 92 ? 11.489 28.446 -12.719 1.00 75.31 92 PRO A N 1
ATOM 663 C CA . PRO A 1 92 ? 10.618 29.585 -12.423 1.00 75.31 92 PRO A CA 1
ATOM 664 C C . PRO A 1 92 ? 11.364 30.715 -11.705 1.00 75.31 92 PRO A C 1
ATOM 666 O O . PRO A 1 92 ? 12.157 30.458 -10.799 1.00 75.31 92 PRO A O 1
ATOM 669 N N . ASP A 1 93 ? 11.100 31.966 -12.090 1.00 77.19 93 ASP A N 1
ATOM 670 C CA . ASP A 1 93 ? 11.900 33.124 -11.661 1.00 77.19 93 ASP A CA 1
ATOM 671 C C . ASP A 1 93 ? 11.984 33.280 -10.134 1.00 77.19 93 ASP A C 1
ATOM 673 O O . ASP A 1 93 ? 13.038 33.629 -9.608 1.00 77.19 93 ASP A O 1
ATOM 677 N N . GLU A 1 94 ? 10.899 32.986 -9.414 1.00 78.69 94 GLU A N 1
ATOM 678 C CA . GLU A 1 94 ? 10.853 33.049 -7.947 1.00 78.69 94 GLU A CA 1
ATOM 679 C C . GLU A 1 94 ? 11.834 32.065 -7.286 1.00 78.69 94 GLU A C 1
ATOM 681 O O . GLU A 1 94 ? 12.581 32.439 -6.384 1.00 78.69 94 GLU A O 1
ATOM 686 N N . ILE A 1 95 ? 11.904 30.833 -7.797 1.00 83.75 95 ILE A N 1
ATOM 687 C CA . ILE A 1 95 ? 12.814 29.791 -7.310 1.00 83.75 95 ILE A CA 1
ATOM 688 C C . ILE A 1 95 ? 14.244 30.125 -7.724 1.00 83.75 95 ILE A C 1
ATOM 690 O O . ILE A 1 95 ? 15.175 29.951 -6.944 1.00 83.75 95 ILE A O 1
ATOM 694 N N . ARG A 1 96 ? 14.432 30.624 -8.951 1.00 85.69 96 ARG A N 1
ATOM 695 C CA . ARG A 1 96 ? 15.752 30.992 -9.469 1.00 85.69 96 ARG A CA 1
ATOM 696 C C . ARG A 1 96 ? 16.418 32.050 -8.586 1.00 85.69 96 ARG A C 1
ATOM 698 O O . ARG A 1 96 ? 17.584 31.887 -8.233 1.00 85.69 96 ARG A O 1
ATOM 705 N N . LYS A 1 97 ? 15.667 33.086 -8.197 1.00 86.00 97 LYS A N 1
ATOM 706 C CA . LYS A 1 97 ? 16.133 34.143 -7.286 1.00 86.00 97 LYS A CA 1
ATOM 707 C C . LYS A 1 97 ? 16.487 33.593 -5.906 1.00 86.00 97 LYS A C 1
ATOM 709 O O . LYS A 1 97 ? 17.586 33.851 -5.432 1.00 86.00 97 LYS A O 1
ATOM 714 N N . ASP A 1 98 ? 15.622 32.771 -5.312 1.00 89.50 98 ASP A N 1
ATOM 715 C CA . ASP A 1 98 ? 15.876 32.179 -3.989 1.00 89.50 98 ASP A CA 1
ATOM 716 C C . ASP A 1 98 ? 17.128 31.274 -3.988 1.00 89.50 98 ASP A C 1
ATOM 718 O O . ASP A 1 98 ? 17.977 31.388 -3.105 1.00 89.50 98 ASP A O 1
ATOM 722 N N . VAL A 1 99 ? 17.324 30.438 -5.020 1.00 88.50 99 VAL A N 1
ATOM 723 C CA . VAL A 1 99 ? 18.555 29.634 -5.170 1.00 88.50 99 VAL A CA 1
ATOM 724 C C . VAL A 1 99 ? 19.791 30.530 -5.303 1.00 88.50 99 VAL A C 1
ATOM 726 O O . VAL A 1 99 ? 20.824 30.242 -4.695 1.00 88.50 99 VAL A O 1
ATOM 729 N N . ALA A 1 100 ? 19.702 31.607 -6.089 1.00 89.81 100 ALA A N 1
ATOM 730 C CA . ALA A 1 100 ? 20.813 32.528 -6.300 1.00 89.81 100 ALA A CA 1
ATOM 731 C C . ALA A 1 100 ? 21.203 33.258 -5.012 1.00 89.81 100 ALA A C 1
ATOM 733 O O . ALA A 1 100 ? 22.385 33.314 -4.675 1.00 89.81 100 ALA A O 1
ATOM 734 N N . GLU A 1 101 ? 20.225 33.760 -4.260 1.00 90.62 101 GLU A N 1
ATOM 735 C CA . GLU A 1 101 ? 20.436 34.407 -2.961 1.00 90.62 101 GLU A CA 1
ATOM 736 C C . GLU A 1 101 ? 21.079 33.457 -1.947 1.00 90.62 101 GLU A C 1
ATOM 738 O O . GLU A 1 101 ? 22.017 33.844 -1.249 1.00 90.62 101 GLU A O 1
ATOM 743 N N . ARG A 1 102 ? 20.633 32.197 -1.900 1.00 90.25 102 ARG A N 1
ATOM 744 C CA . ARG A 1 102 ? 21.133 31.207 -0.933 1.00 90.25 102 ARG A CA 1
ATOM 745 C C . ARG A 1 102 ? 22.542 30.720 -1.228 1.00 90.25 102 ARG A C 1
ATOM 747 O O . ARG A 1 102 ? 23.344 30.591 -0.306 1.00 90.25 102 ARG A O 1
ATOM 754 N N . LEU A 1 103 ? 22.824 30.394 -2.488 1.00 90.50 103 LEU A N 1
ATOM 755 C CA . LEU A 1 103 ? 24.016 29.623 -2.854 1.00 90.50 103 LEU A CA 1
ATOM 756 C C . LEU A 1 103 ? 25.034 30.411 -3.683 1.00 90.50 103 LEU A C 1
ATOM 758 O O . LEU A 1 103 ? 26.200 30.024 -3.727 1.00 90.50 103 LEU A O 1
ATOM 762 N N . PHE A 1 104 ? 24.626 31.510 -4.326 1.00 90.62 104 PHE A N 1
ATOM 763 C CA . PHE A 1 104 ? 25.423 32.189 -5.357 1.00 90.62 104 PHE A CA 1
ATOM 764 C C . PHE A 1 104 ? 25.532 33.712 -5.169 1.00 90.62 104 PHE A C 1
ATOM 766 O O . PHE A 1 104 ? 25.972 34.411 -6.076 1.00 90.62 104 PHE A O 1
ATOM 773 N N . GLY A 1 105 ? 25.177 34.244 -3.994 1.00 83.25 105 GLY A N 1
ATOM 774 C CA . GLY A 1 105 ? 25.361 35.665 -3.669 1.00 83.25 105 GLY A CA 1
ATOM 775 C C . GLY A 1 105 ? 24.329 36.619 -4.284 1.00 83.25 105 GLY A C 1
ATOM 776 O O . GLY A 1 105 ? 24.568 37.822 -4.302 1.00 83.25 105 GLY A O 1
ATOM 777 N N . GLY A 1 106 ? 23.191 36.107 -4.762 1.00 80.56 106 GLY A N 1
ATOM 778 C CA . GLY A 1 106 ? 22.028 36.903 -5.185 1.00 80.56 106 GLY A CA 1
ATOM 779 C C . GLY A 1 106 ? 21.910 37.182 -6.683 1.00 80.56 106 GLY A C 1
ATOM 780 O O . GLY A 1 106 ? 20.839 37.585 -7.130 1.00 80.56 106 GLY A O 1
ATOM 781 N N . ASP A 1 107 ? 22.952 36.929 -7.477 1.00 80.50 107 ASP A N 1
ATOM 782 C CA . ASP A 1 107 ? 22.888 37.099 -8.932 1.00 80.50 107 ASP A CA 1
ATOM 783 C C . ASP A 1 107 ? 22.485 35.786 -9.625 1.00 80.50 107 ASP A C 1
ATOM 785 O O . ASP A 1 107 ? 23.283 34.856 -9.760 1.00 80.50 107 ASP A O 1
ATOM 789 N N . SER A 1 108 ? 21.228 35.704 -10.071 1.00 74.00 108 SER A N 1
ATOM 790 C CA . SER A 1 108 ? 20.681 34.532 -10.771 1.00 74.00 108 SER A CA 1
ATOM 791 C C . SER A 1 108 ? 21.115 34.406 -12.233 1.00 74.00 108 SER A C 1
ATOM 793 O O . SER A 1 108 ? 20.767 33.424 -12.886 1.00 74.00 108 SER A O 1
ATOM 795 N N . GLU A 1 109 ? 21.840 35.391 -12.763 1.00 76.94 109 GLU A N 1
ATOM 796 C CA . GLU A 1 109 ? 22.339 35.408 -14.139 1.00 76.94 109 GLU A CA 1
ATOM 797 C C . GLU A 1 109 ? 23.866 35.253 -14.215 1.00 76.94 109 GLU A C 1
ATOM 799 O O . GLU A 1 109 ? 24.416 35.124 -15.312 1.00 76.94 109 GLU A O 1
ATOM 804 N N . CYS A 1 110 ? 24.559 35.206 -13.070 1.00 78.81 110 CYS A N 1
ATOM 805 C CA . CYS A 1 110 ? 26.008 35.045 -13.038 1.00 78.81 110 CYS A CA 1
ATOM 806 C C . CYS A 1 110 ? 26.465 33.658 -13.524 1.00 78.81 110 CYS A C 1
ATOM 808 O O . CYS A 1 110 ? 25.762 32.648 -13.420 1.00 78.81 110 CYS A O 1
ATOM 810 N N . GLU A 1 111 ? 27.704 33.593 -14.017 1.00 81.50 111 GLU A N 1
ATOM 811 C CA . GLU A 1 111 ? 28.322 32.349 -14.490 1.00 81.50 111 GLU A CA 1
ATOM 812 C C . GLU A 1 111 ? 28.372 31.276 -13.391 1.00 81.50 111 GLU A C 1
ATOM 814 O O . GLU A 1 111 ? 28.103 30.104 -13.655 1.00 81.50 111 GLU A O 1
ATOM 819 N N . ALA A 1 112 ? 28.623 31.679 -12.140 1.00 82.06 112 ALA A N 1
ATOM 820 C CA . ALA A 1 112 ? 28.649 30.771 -10.998 1.00 82.06 112 ALA A CA 1
ATOM 821 C C . ALA A 1 112 ? 27.289 30.097 -10.757 1.00 82.06 112 ALA A C 1
ATOM 823 O O . ALA A 1 112 ? 27.251 28.901 -10.478 1.00 82.06 112 ALA A O 1
ATOM 824 N N . PHE A 1 113 ? 26.178 30.822 -10.924 1.00 85.88 113 PHE A N 1
ATOM 825 C CA . PHE A 1 113 ? 24.831 30.257 -10.832 1.00 85.88 113 PHE A CA 1
ATOM 826 C C . PHE A 1 113 ? 24.569 29.268 -11.973 1.00 85.88 113 PHE A C 1
ATOM 828 O O . PHE A 1 113 ? 24.146 28.136 -11.733 1.00 85.88 113 PHE A O 1
ATOM 835 N N . ARG A 1 114 ? 24.863 29.668 -13.219 1.00 82.25 114 ARG A N 1
ATOM 836 C CA . ARG A 1 114 ? 24.637 28.829 -14.409 1.00 82.25 114 ARG A CA 1
ATOM 837 C C . ARG A 1 114 ? 25.464 27.542 -14.380 1.00 82.25 114 ARG A C 1
ATOM 839 O O . ARG A 1 114 ? 24.957 26.488 -14.748 1.00 82.25 114 ARG A O 1
ATOM 846 N N . ALA A 1 115 ? 26.711 27.612 -13.916 1.00 82.81 115 ALA A N 1
ATOM 847 C CA . ALA A 1 115 ? 27.587 26.450 -13.773 1.00 82.81 115 ALA A CA 1
ATOM 848 C C . ALA A 1 115 ? 27.267 25.609 -12.524 1.00 82.81 115 ALA A C 1
ATOM 850 O O . ALA A 1 115 ? 27.426 24.382 -12.533 1.00 82.81 115 ALA A O 1
ATOM 851 N N . GLY A 1 116 ? 26.844 26.272 -11.447 1.00 84.38 116 GLY A N 1
ATOM 852 C CA . GLY A 1 116 ? 26.596 25.670 -10.146 1.00 84.38 116 GLY A CA 1
ATOM 853 C C . GLY A 1 116 ? 25.266 24.936 -10.060 1.00 84.38 116 GLY A C 1
ATOM 854 O O . GLY A 1 116 ? 25.197 23.888 -9.425 1.00 84.38 116 GLY A O 1
ATOM 855 N N . VAL A 1 117 ? 24.209 25.403 -10.724 1.00 86.88 117 VAL A N 1
ATOM 856 C CA . VAL A 1 117 ? 22.952 24.651 -10.816 1.00 86.88 117 VAL A CA 1
ATOM 857 C C . VAL A 1 117 ? 23.106 23.525 -11.835 1.00 86.88 117 VAL A C 1
ATOM 859 O O . VAL A 1 117 ? 23.051 23.722 -13.046 1.00 86.88 117 VAL A O 1
ATOM 862 N N . ARG A 1 118 ? 23.302 22.305 -11.332 1.00 83.56 118 ARG A N 1
ATOM 863 C CA . ARG A 1 118 ? 23.609 21.134 -12.154 1.00 83.56 118 ARG A CA 1
ATOM 864 C C . ARG A 1 118 ? 22.353 20.512 -12.733 1.00 83.56 118 ARG A C 1
ATOM 866 O O . ARG A 1 118 ? 22.354 20.153 -13.905 1.00 83.56 118 ARG A O 1
ATOM 873 N N . ARG A 1 119 ? 21.299 20.313 -11.941 1.00 80.12 119 ARG A N 1
ATOM 874 C CA . ARG A 1 119 ? 20.078 19.616 -12.390 1.00 80.12 119 ARG A CA 1
ATOM 875 C C . ARG A 1 119 ? 18.828 20.251 -11.821 1.00 80.12 119 ARG A C 1
ATOM 877 O O . ARG A 1 119 ? 18.853 20.773 -10.711 1.00 80.12 119 ARG A O 1
ATOM 884 N N . VAL A 1 120 ? 17.742 20.122 -12.575 1.00 74.44 120 VAL A N 1
ATOM 885 C CA . VAL A 1 120 ? 16.392 20.531 -12.195 1.00 74.44 120 VAL A CA 1
ATOM 886 C C . VAL A 1 120 ? 15.440 19.423 -12.642 1.00 74.44 120 VAL A C 1
ATOM 888 O O . VAL A 1 120 ? 15.563 18.938 -13.763 1.00 74.44 120 VAL A O 1
ATOM 891 N N . SER A 1 121 ? 14.494 19.007 -11.803 1.00 66.88 121 SER A N 1
ATOM 892 C CA . SER A 1 121 ? 13.477 17.994 -12.150 1.00 66.88 121 SER A CA 1
ATOM 893 C C . SER A 1 121 ? 12.392 18.487 -13.123 1.00 66.88 121 SER A C 1
ATOM 895 O O . SER A 1 121 ? 11.332 17.875 -13.217 1.00 66.88 121 SER A O 1
ATOM 897 N N . PHE A 1 122 ? 12.613 19.619 -13.789 1.00 59.53 122 PHE A N 1
ATOM 898 C CA . PHE A 1 122 ? 11.624 20.356 -14.567 1.00 59.53 122 PHE A CA 1
ATOM 899 C C . PHE A 1 122 ? 11.976 20.322 -16.059 1.00 59.53 122 PHE A C 1
ATOM 901 O O . PHE A 1 122 ? 13.111 20.628 -16.420 1.00 59.53 122 PHE A O 1
ATOM 908 N N . ASP A 1 123 ? 11.002 20.001 -16.919 1.00 52.66 123 ASP A N 1
ATOM 909 C CA . ASP A 1 123 ? 11.140 20.030 -18.384 1.00 52.66 123 ASP A CA 1
ATOM 910 C C . ASP A 1 123 ? 10.152 21.033 -19.021 1.00 52.66 123 ASP A C 1
ATOM 912 O O . ASP A 1 123 ? 8.932 20.849 -18.991 1.00 52.66 123 ASP A O 1
ATOM 916 N N . ARG A 1 124 ? 10.674 22.107 -19.635 1.00 49.59 124 ARG A N 1
ATOM 917 C CA . ARG A 1 124 ? 9.871 23.152 -20.302 1.00 49.59 124 ARG A CA 1
ATOM 918 C C . ARG A 1 124 ? 9.369 22.768 -21.692 1.00 49.59 124 ARG A C 1
ATOM 920 O O . ARG A 1 124 ? 8.409 23.381 -22.162 1.00 49.59 124 ARG A O 1
ATOM 927 N N . ARG A 1 125 ? 9.979 21.796 -22.383 1.00 46.88 125 ARG A N 1
ATOM 928 C CA . ARG A 1 125 ? 9.437 21.314 -23.672 1.00 46.88 125 ARG A CA 1
ATOM 929 C C . ARG A 1 125 ? 8.089 20.664 -23.435 1.00 46.88 125 ARG A C 1
ATOM 931 O O . ARG A 1 125 ? 7.101 21.011 -24.071 1.00 46.88 125 ARG A O 1
ATOM 938 N N . ALA A 1 126 ? 8.044 19.860 -22.391 1.00 45.56 126 ALA A N 1
ATOM 939 C CA . ALA A 1 126 ? 6.850 19.167 -21.996 1.00 45.56 126 ALA A CA 1
ATOM 940 C C . ALA A 1 126 ? 5.783 20.127 -21.404 1.00 45.56 126 ALA A C 1
ATOM 942 O O . ALA A 1 126 ? 4.592 19.924 -21.622 1.00 45.56 126 ALA A O 1
ATOM 943 N N . LEU A 1 127 ? 6.185 21.273 -20.819 1.00 46.22 127 LEU A N 1
ATOM 944 C CA . LEU A 1 127 ? 5.282 22.400 -20.508 1.00 46.22 127 LEU A CA 1
ATOM 945 C C . LEU A 1 127 ? 4.639 23.014 -21.767 1.00 46.22 127 LEU A C 1
ATOM 947 O O . LEU A 1 127 ? 3.444 23.302 -21.758 1.00 46.22 127 LEU A O 1
ATOM 951 N N . LYS A 1 128 ? 5.409 23.234 -22.844 1.00 46.31 128 LYS A N 1
ATOM 952 C CA . LYS A 1 128 ? 4.887 23.778 -24.116 1.00 46.31 128 LYS A CA 1
ATOM 953 C C . LYS A 1 128 ? 3.919 22.820 -24.814 1.00 46.31 128 LYS A C 1
ATOM 955 O O . LYS A 1 128 ? 2.984 23.288 -25.458 1.00 46.31 128 LYS A O 1
ATOM 960 N N . ASP A 1 129 ? 4.132 21.516 -24.683 1.00 44.12 129 ASP A N 1
ATOM 961 C CA . ASP A 1 129 ? 3.229 20.501 -25.234 1.00 44.12 129 ASP A CA 1
ATOM 962 C C . ASP A 1 129 ? 1.964 20.346 -24.375 1.00 44.12 129 ASP A C 1
ATOM 964 O O . ASP A 1 129 ? 0.859 20.216 -24.904 1.00 44.12 129 ASP A O 1
ATOM 968 N N . ALA A 1 130 ? 2.099 20.466 -23.053 1.00 43.84 130 ALA A N 1
ATOM 969 C CA . ALA A 1 130 ? 1.000 20.372 -22.101 1.00 43.84 130 ALA A CA 1
ATOM 970 C C . ALA A 1 130 ? 0.029 21.556 -22.122 1.00 43.84 130 ALA A C 1
ATOM 972 O O . ALA A 1 130 ? -1.144 21.380 -21.809 1.00 43.84 130 ALA A O 1
ATOM 973 N N . THR A 1 131 ? 0.457 22.757 -22.521 1.00 46.72 131 THR A N 1
ATOM 974 C CA . THR A 1 131 ? -0.457 23.906 -22.671 1.00 46.72 131 THR A CA 1
ATOM 975 C C . THR A 1 131 ? -1.474 23.741 -23.805 1.00 46.72 131 THR A C 1
ATOM 977 O O . THR A 1 131 ? -2.407 24.539 -23.896 1.00 46.72 131 THR A O 1
ATOM 980 N N . ARG A 1 132 ? -1.342 22.703 -24.644 1.00 50.03 132 ARG A N 1
ATOM 981 C CA . ARG A 1 132 ? -2.297 22.363 -25.712 1.00 50.03 132 ARG A CA 1
ATOM 982 C C . ARG A 1 132 ? -3.471 21.498 -25.238 1.00 50.03 132 ARG A C 1
ATOM 984 O O . ARG A 1 132 ? -4.451 21.383 -25.966 1.00 50.03 132 ARG A O 1
ATOM 991 N N . ASP A 1 133 ? -3.393 20.917 -24.040 1.00 49.84 133 ASP A N 1
ATOM 992 C CA . ASP A 1 133 ? -4.449 20.100 -23.432 1.00 49.84 133 ASP A CA 1
ATOM 993 C C . ASP A 1 133 ? -4.717 20.596 -21.993 1.00 49.84 133 ASP A C 1
ATOM 995 O O . ASP A 1 133 ? -3.823 20.545 -21.149 1.00 49.84 133 ASP A O 1
ATOM 999 N N . PRO A 1 134 ? -5.933 21.070 -21.664 1.00 44.78 134 PRO A N 1
ATOM 1000 C CA . PRO A 1 134 ? -6.263 21.595 -20.336 1.00 44.78 134 PRO A CA 1
ATOM 1001 C C . PRO A 1 134 ? -5.971 20.637 -19.167 1.00 44.78 134 PRO A C 1
ATOM 1003 O O . PRO A 1 134 ? -5.644 21.096 -18.068 1.00 44.78 134 PRO A O 1
ATOM 1006 N N . VAL A 1 135 ? -6.063 19.321 -19.388 1.00 44.84 135 VAL A N 1
ATOM 1007 C CA . VAL A 1 135 ? -5.780 18.286 -18.380 1.00 44.84 135 VAL A CA 1
ATOM 1008 C C . VAL A 1 135 ? -4.270 18.137 -18.188 1.00 44.84 135 VAL A C 1
ATOM 1010 O O . VAL A 1 135 ? -3.788 18.148 -17.053 1.00 44.84 135 VAL A O 1
ATOM 1013 N N . GLN A 1 136 ? -3.509 18.114 -19.284 1.00 44.66 136 GLN A N 1
ATOM 1014 C CA . GLN A 1 136 ? -2.043 18.122 -19.257 1.00 44.66 136 GLN A CA 1
ATOM 1015 C C . GLN A 1 136 ? -1.495 19.438 -18.679 1.00 44.66 136 GLN A C 1
ATOM 1017 O O . GLN A 1 136 ? -0.520 19.439 -17.939 1.00 44.66 136 GLN A O 1
ATOM 1022 N N . ALA A 1 137 ? -2.150 20.574 -18.907 1.00 45.34 137 ALA A N 1
ATOM 1023 C CA . ALA A 1 137 ? -1.763 21.856 -18.320 1.00 45.34 137 ALA A CA 1
ATOM 1024 C C . ALA A 1 137 ? -1.974 21.906 -16.792 1.00 45.34 137 ALA A C 1
ATOM 1026 O O . ALA A 1 137 ? -1.288 22.658 -16.092 1.00 45.34 137 ALA A O 1
ATOM 1027 N N . SER A 1 138 ? -2.939 21.148 -16.260 1.00 43.56 138 SER A N 1
ATOM 1028 C CA . SER A 1 138 ? -3.142 20.978 -14.813 1.00 43.56 138 SER A CA 1
ATOM 1029 C C . SER A 1 138 ? -2.115 20.013 -14.213 1.00 43.56 138 SER A C 1
ATOM 1031 O O . SER A 1 138 ? -1.557 20.289 -13.151 1.00 43.56 138 SER A O 1
ATOM 1033 N N . LEU A 1 139 ? -1.807 18.937 -14.942 1.00 44.25 139 LEU A N 1
ATOM 1034 C CA . LEU A 1 139 ? -0.720 18.005 -14.649 1.00 44.25 139 LEU A CA 1
ATOM 1035 C C . LEU A 1 139 ? 0.624 18.695 -14.532 1.00 44.25 139 LEU A C 1
ATOM 1037 O O . LEU A 1 139 ? 1.311 18.564 -13.521 1.00 44.25 139 LEU A O 1
ATOM 1041 N N . TYR A 1 140 ? 0.965 19.469 -15.552 1.00 51.22 140 TYR A N 1
ATOM 1042 C CA . TYR A 1 140 ? 2.207 20.206 -15.576 1.00 51.22 140 TYR A CA 1
ATOM 1043 C C . TYR A 1 140 ? 2.250 21.202 -14.444 1.00 51.22 140 TYR A C 1
ATOM 1045 O O . TYR A 1 140 ? 3.221 21.179 -13.702 1.00 51.22 140 TYR A O 1
ATOM 1053 N N . ARG A 1 141 ? 1.185 21.983 -14.218 1.00 49.53 141 ARG A N 1
ATOM 1054 C CA . ARG A 1 141 ? 1.116 22.876 -13.053 1.00 49.53 141 ARG A CA 1
ATOM 1055 C C . ARG A 1 141 ? 1.405 22.140 -11.747 1.00 49.53 141 ARG A C 1
ATOM 1057 O O . ARG A 1 141 ? 2.202 22.648 -10.975 1.00 49.53 141 ARG A O 1
ATOM 1064 N N . HIS A 1 142 ? 0.884 20.936 -11.535 1.00 48.56 142 HIS A N 1
ATOM 1065 C CA . HIS A 1 142 ? 1.212 20.158 -10.339 1.00 48.56 142 HIS A CA 1
ATOM 1066 C C . HIS A 1 142 ? 2.649 19.601 -10.315 1.00 48.56 142 HIS A C 1
ATOM 1068 O O . HIS A 1 142 ? 3.298 19.625 -9.276 1.00 48.56 142 HIS A O 1
ATOM 1074 N N . LEU A 1 143 ? 3.206 19.153 -11.440 1.00 47.75 143 LEU A N 1
ATOM 1075 C CA . LEU A 1 143 ? 4.628 18.782 -11.517 1.00 47.75 143 LEU A CA 1
ATOM 1076 C C . LEU A 1 143 ? 5.543 20.001 -11.280 1.00 47.75 143 LEU A C 1
ATOM 1078 O O . LEU A 1 143 ? 6.598 19.875 -10.666 1.00 47.75 143 LEU A O 1
ATOM 1082 N N . THR A 1 144 ? 5.106 21.203 -11.677 1.00 49.28 144 THR A N 1
ATOM 1083 C CA . THR A 1 144 ? 5.766 22.479 -11.351 1.00 49.28 144 THR A CA 1
ATOM 1084 C C . THR A 1 144 ? 5.559 22.897 -9.894 1.00 49.28 144 THR A C 1
ATOM 1086 O O . THR A 1 144 ? 6.329 23.701 -9.372 1.00 49.28 144 THR A O 1
ATOM 1089 N N . GLU A 1 145 ? 4.553 22.338 -9.207 1.00 56.25 145 GLU A N 1
ATOM 1090 C CA . GLU A 1 145 ? 4.353 22.576 -7.782 1.00 56.25 145 GLU A CA 1
ATOM 1091 C C . GLU A 1 145 ? 5.465 21.941 -6.967 1.00 56.25 145 GLU A C 1
ATOM 1093 O O . GLU A 1 145 ? 5.539 22.285 -5.805 1.00 56.25 145 GLU A O 1
ATOM 1098 N N . SER A 1 146 ? 6.314 21.036 -7.471 1.00 64.44 146 SER A N 1
ATOM 1099 C CA . SER A 1 146 ? 7.476 20.552 -6.715 1.00 64.44 146 SER A CA 1
ATOM 1100 C C . SER A 1 146 ? 8.728 20.428 -7.581 1.00 64.44 146 SER A C 1
ATOM 1102 O O . SER A 1 146 ? 8.821 19.548 -8.429 1.00 64.44 146 SER A O 1
ATOM 1104 N N . ILE A 1 147 ? 9.709 21.300 -7.346 1.00 73.38 147 ILE A N 1
ATOM 1105 C CA . ILE A 1 147 ? 10.927 21.407 -8.159 1.00 73.38 147 ILE A CA 1
ATOM 1106 C C . ILE A 1 147 ? 12.139 20.998 -7.331 1.00 73.38 147 ILE A C 1
ATOM 1108 O O . ILE A 1 147 ? 12.371 21.521 -6.243 1.00 73.38 147 ILE A O 1
ATOM 1112 N N . TYR A 1 148 ? 12.926 20.074 -7.872 1.00 77.06 148 TYR A N 1
ATOM 1113 C CA . TYR A 1 148 ? 14.107 19.512 -7.232 1.00 77.06 148 TYR A CA 1
ATOM 1114 C C . TYR A 1 148 ? 15.324 20.031 -7.956 1.00 77.06 148 TYR A C 1
ATOM 1116 O O . TYR A 1 148 ? 15.414 19.901 -9.175 1.00 77.06 148 TYR A O 1
ATOM 1124 N N . ILE A 1 149 ? 16.246 20.617 -7.205 1.00 82.69 149 ILE A N 1
ATOM 1125 C CA . ILE A 1 149 ? 17.445 21.238 -7.745 1.00 82.69 149 ILE A CA 1
ATOM 1126 C C . ILE A 1 149 ? 18.655 20.575 -7.113 1.00 82.69 149 ILE A C 1
ATOM 1128 O O . ILE A 1 149 ? 18.764 20.487 -5.891 1.00 82.69 149 ILE A O 1
ATOM 1132 N N . LEU A 1 150 ? 19.575 20.124 -7.958 1.00 85.81 150 LEU A N 1
ATOM 1133 C CA . LEU A 1 150 ? 20.914 19.750 -7.537 1.00 85.81 150 LEU A CA 1
ATOM 1134 C C . LEU A 1 150 ? 21.841 20.903 -7.896 1.00 85.81 150 LEU A C 1
ATOM 1136 O O . LEU A 1 150 ? 21.956 21.257 -9.070 1.00 85.81 150 LEU A O 1
ATOM 1140 N N . ALA A 1 151 ? 22.515 21.465 -6.897 1.00 89.25 151 ALA A N 1
ATOM 1141 C CA . ALA A 1 151 ? 23.434 22.584 -7.074 1.00 89.25 151 ALA A CA 1
ATOM 1142 C C . ALA A 1 151 ? 24.795 22.310 -6.419 1.00 89.25 151 ALA A C 1
ATOM 1144 O O . ALA A 1 151 ? 24.885 21.527 -5.478 1.00 89.25 151 ALA A O 1
ATOM 1145 N N . VAL A 1 152 ? 25.845 22.935 -6.934 1.00 92.00 152 VAL A N 1
ATOM 1146 C CA . VAL A 1 152 ? 27.181 22.996 -6.345 1.00 92.00 152 VAL A CA 1
ATOM 1147 C C . VAL A 1 152 ? 27.496 24.468 -6.144 1.00 92.00 152 VAL A C 1
ATOM 1149 O O . VAL A 1 152 ? 27.490 25.231 -7.109 1.00 92.00 152 VAL A O 1
ATOM 1152 N N . ASP A 1 153 ? 27.708 24.875 -4.897 1.00 90.75 153 ASP A N 1
ATOM 1153 C CA . ASP A 1 153 ? 28.002 26.274 -4.579 1.00 90.75 153 ASP A CA 1
ATOM 1154 C C . ASP A 1 153 ? 29.457 26.649 -4.956 1.00 90.75 153 ASP A C 1
ATOM 1156 O O . ASP A 1 153 ? 30.282 25.767 -5.226 1.00 90.75 153 ASP A O 1
ATOM 1160 N N . PRO A 1 154 ? 29.829 27.944 -4.949 1.00 90.25 154 PRO A N 1
ATOM 1161 C CA . PRO A 1 154 ? 31.197 28.381 -5.248 1.00 90.25 154 PRO A CA 1
ATOM 1162 C C . PRO A 1 154 ? 32.273 27.861 -4.278 1.00 90.25 154 PRO A C 1
ATOM 1164 O O . PRO A 1 154 ? 33.462 28.010 -4.545 1.00 90.25 154 PRO A O 1
ATOM 1167 N N . ARG A 1 155 ? 31.881 27.266 -3.142 1.00 89.25 155 ARG A N 1
ATOM 1168 C CA . ARG A 1 155 ? 32.776 26.613 -2.174 1.00 89.25 155 ARG A CA 1
ATOM 1169 C C . ARG A 1 155 ? 32.862 25.097 -2.397 1.00 89.25 155 ARG A C 1
ATOM 1171 O O . ARG A 1 155 ? 33.459 24.406 -1.576 1.00 89.25 155 ARG A O 1
ATOM 1178 N N . HIS A 1 156 ? 32.296 24.590 -3.494 1.00 87.88 156 HIS A N 1
ATOM 1179 C CA . HIS A 1 156 ? 32.223 23.174 -3.859 1.00 87.88 156 HIS A CA 1
ATOM 1180 C C . HIS A 1 156 ? 31.410 22.296 -2.896 1.00 87.88 156 HIS A C 1
ATOM 1182 O O . HIS A 1 156 ? 31.578 21.073 -2.880 1.00 87.88 156 HIS A O 1
ATOM 1188 N N . ASN A 1 157 ? 30.491 22.882 -2.121 1.00 90.00 157 ASN A N 1
ATOM 1189 C CA . ASN A 1 157 ? 29.514 22.081 -1.393 1.00 90.00 157 ASN A CA 1
ATOM 1190 C C . ASN A 1 157 ? 28.381 21.680 -2.334 1.00 90.00 157 ASN A C 1
ATOM 1192 O O . ASN A 1 157 ? 27.888 22.479 -3.129 1.00 90.00 157 ASN A O 1
ATOM 1196 N N . HIS A 1 158 ? 27.955 20.431 -2.214 1.00 89.94 158 HIS A N 1
ATOM 1197 C CA . HIS A 1 158 ? 26.892 19.858 -3.020 1.00 89.94 158 HIS A CA 1
ATOM 1198 C C . HIS A 1 158 ? 25.561 19.975 -2.276 1.00 89.94 158 HIS A C 1
ATOM 1200 O O . HIS A 1 158 ? 25.459 19.571 -1.118 1.00 89.94 158 HIS A O 1
ATOM 1206 N N . HIS A 1 159 ? 24.531 20.472 -2.948 1.00 88.75 159 HIS A N 1
ATOM 1207 C CA . HIS A 1 159 ? 23.232 20.800 -2.369 1.00 88.75 159 HIS A CA 1
ATOM 1208 C C . HIS A 1 159 ? 22.105 20.101 -3.121 1.00 88.75 159 HIS A C 1
ATOM 1210 O O . HIS A 1 159 ? 22.067 20.115 -4.351 1.00 88.75 159 HIS A O 1
ATOM 1216 N N . ALA A 1 160 ? 21.162 19.525 -2.380 1.00 84.44 160 ALA A N 1
ATOM 1217 C CA . ALA A 1 160 ? 19.866 19.109 -2.902 1.00 84.44 160 ALA A CA 1
ATOM 1218 C C . ALA A 1 160 ? 18.782 20.007 -2.303 1.00 84.44 160 ALA A C 1
ATOM 1220 O O . ALA A 1 160 ? 18.602 20.023 -1.082 1.00 84.44 160 ALA A O 1
ATOM 1221 N N . LEU A 1 161 ? 18.074 20.742 -3.160 1.00 85.88 161 LEU A N 1
ATOM 1222 C CA . LEU A 1 161 ? 16.983 21.634 -2.782 1.00 85.88 161 LEU A CA 1
ATOM 1223 C C . LEU A 1 161 ? 15.658 21.106 -3.320 1.00 85.88 161 LEU A C 1
ATOM 1225 O O . LEU A 1 161 ? 15.591 20.581 -4.430 1.00 85.88 161 LEU A O 1
ATOM 1229 N N . VAL A 1 162 ? 14.601 21.282 -2.538 1.00 78.75 162 VAL A N 1
ATOM 1230 C CA . VAL A 1 162 ? 13.230 20.942 -2.907 1.00 78.75 162 VAL A CA 1
ATOM 1231 C C . VAL A 1 162 ? 12.359 22.156 -2.684 1.00 78.75 162 VAL A C 1
ATOM 1233 O O . VAL A 1 162 ? 12.219 22.626 -1.556 1.00 78.75 162 VAL A O 1
ATOM 1236 N N . TYR A 1 163 ? 11.730 22.619 -3.748 1.00 77.38 163 TYR A N 1
ATOM 1237 C CA . TYR A 1 163 ? 10.731 23.670 -3.721 1.00 77.38 163 TYR A CA 1
ATOM 1238 C C . TYR A 1 163 ? 9.352 23.052 -3.831 1.00 77.38 163 TYR A C 1
ATOM 1240 O O . TYR A 1 163 ? 9.191 22.063 -4.541 1.00 77.38 163 TYR A O 1
ATOM 1248 N N . LYS A 1 164 ? 8.358 23.643 -3.163 1.00 71.50 164 LYS A N 1
ATOM 1249 C CA . LYS A 1 164 ? 6.948 23.383 -3.426 1.00 71.50 164 LYS A CA 1
ATOM 1250 C C . LYS A 1 164 ? 6.129 24.658 -3.468 1.00 71.50 164 LYS A C 1
ATOM 1252 O O . LYS A 1 164 ? 6.221 25.464 -2.546 1.00 71.50 164 LYS A O 1
ATOM 1257 N N . ASN A 1 165 ? 5.308 24.824 -4.503 1.00 68.19 165 ASN A N 1
ATOM 1258 C CA . ASN A 1 165 ? 4.518 26.039 -4.740 1.00 68.19 165 ASN A CA 1
ATOM 1259 C C . ASN A 1 165 ? 5.390 27.307 -4.641 1.00 68.19 165 ASN A C 1
ATOM 1261 O O . ASN A 1 165 ? 5.070 28.219 -3.877 1.00 68.19 165 ASN A O 1
ATOM 1265 N N . GLY A 1 166 ? 6.558 27.289 -5.294 1.00 71.12 166 GLY A N 1
ATOM 1266 C CA . GLY A 1 166 ? 7.530 28.389 -5.265 1.00 71.12 166 GLY A CA 1
ATOM 1267 C C . GLY A 1 166 ? 8.342 28.532 -3.971 1.00 71.12 166 GLY A C 1
ATOM 1268 O O . GLY A 1 166 ? 9.298 29.297 -3.936 1.00 71.12 166 GLY A O 1
ATOM 1269 N N . LYS A 1 167 ? 8.019 27.793 -2.899 1.00 77.12 167 LYS A N 1
ATOM 1270 C CA . LYS A 1 167 ? 8.674 27.926 -1.586 1.00 77.12 167 LYS A CA 1
ATOM 1271 C C . LYS A 1 167 ? 9.670 26.808 -1.324 1.00 77.12 167 LYS A C 1
ATOM 1273 O O . LYS A 1 167 ? 9.338 25.641 -1.520 1.00 77.12 167 LYS A O 1
ATOM 1278 N N . LEU A 1 168 ? 10.847 27.142 -0.796 1.00 83.31 168 LEU A N 1
ATOM 1279 C CA . LEU A 1 168 ? 11.804 26.141 -0.332 1.00 83.31 168 LEU A CA 1
ATOM 1280 C C . LEU A 1 168 ? 11.183 25.304 0.796 1.00 83.31 168 LEU A C 1
ATOM 1282 O O . LEU A 1 168 ? 10.773 25.822 1.835 1.00 83.31 168 LEU A O 1
ATOM 1286 N N . LEU A 1 169 ? 11.118 23.995 0.586 1.00 73.62 169 LEU A N 1
ATOM 1287 C CA . LEU A 1 169 ? 10.684 23.024 1.584 1.00 73.62 169 LEU A CA 1
ATOM 1288 C C . LEU A 1 169 ? 11.850 22.350 2.292 1.00 73.62 169 LEU A C 1
ATOM 1290 O O . LEU A 1 169 ? 11.740 22.000 3.467 1.00 73.62 169 LEU A O 1
ATOM 1294 N N . PHE A 1 170 ? 12.919 22.076 1.551 1.00 77.31 170 PHE A N 1
ATOM 1295 C CA . PHE A 1 170 ? 14.021 21.263 2.031 1.00 77.31 170 PHE A CA 1
ATOM 1296 C C . PHE A 1 170 ? 15.310 21.656 1.327 1.00 77.31 170 PHE A C 1
ATOM 1298 O O . PHE A 1 170 ? 15.331 21.822 0.112 1.00 77.31 170 PHE A O 1
ATOM 1305 N N . GLU A 1 171 ? 16.383 21.743 2.099 1.00 85.88 171 GLU A N 1
ATOM 1306 C CA . GLU A 1 171 ? 17.745 21.929 1.619 1.00 85.88 171 GLU A CA 1
ATOM 1307 C C . GLU A 1 171 ? 18.657 21.008 2.429 1.00 85.88 171 GLU A C 1
ATOM 1309 O O . GLU A 1 171 ? 18.518 20.894 3.653 1.00 85.88 171 GLU A O 1
ATOM 1314 N N . ARG A 1 172 ? 19.579 20.321 1.752 1.00 82.88 172 ARG A N 1
ATOM 1315 C CA . ARG A 1 172 ? 20.572 19.471 2.409 1.00 82.88 172 ARG A CA 1
ATOM 1316 C C . ARG A 1 172 ? 21.900 19.496 1.672 1.00 82.88 172 ARG A C 1
ATOM 1318 O O . ARG A 1 172 ? 21.935 19.284 0.461 1.00 82.88 172 ARG A O 1
ATOM 1325 N N . ALA A 1 173 ? 22.982 19.586 2.442 1.00 84.38 173 ALA A N 1
ATOM 1326 C CA . ALA A 1 173 ? 24.315 19.232 1.977 1.00 84.38 173 ALA A CA 1
ATOM 1327 C C . ALA A 1 173 ? 24.403 17.721 1.687 1.00 84.38 173 ALA A C 1
ATOM 1329 O O . ALA A 1 173 ? 24.099 16.879 2.538 1.00 84.38 173 ALA A O 1
ATOM 1330 N N . VAL A 1 174 ? 24.812 17.363 0.478 1.00 77.88 174 VAL A N 1
ATOM 1331 C CA . VAL A 1 174 ? 24.927 15.979 0.018 1.00 77.88 174 VAL A CA 1
ATOM 1332 C C . VAL A 1 174 ? 26.412 15.612 -0.072 1.00 77.88 174 VAL A C 1
ATOM 1334 O O . VAL A 1 174 ? 27.189 16.391 -0.610 1.00 77.88 174 VAL A O 1
ATOM 1337 N N . PRO A 1 175 ? 26.858 14.448 0.427 1.00 79.31 175 PRO A N 1
ATOM 1338 C CA . PRO A 1 175 ? 28.218 13.981 0.160 1.00 79.31 175 PRO A CA 1
ATOM 1339 C C . PRO A 1 175 ? 28.475 13.866 -1.350 1.00 79.31 175 PRO A C 1
ATOM 1341 O O . PRO A 1 175 ? 27.572 13.469 -2.091 1.00 79.31 175 PRO A O 1
ATOM 1344 N N . ALA A 1 176 ? 29.681 14.202 -1.816 1.00 75.19 176 ALA A N 1
ATOM 1345 C CA . ALA A 1 176 ? 30.004 14.284 -3.246 1.00 75.19 176 ALA A CA 1
ATOM 1346 C C . ALA A 1 176 ? 29.682 12.980 -4.001 1.00 75.19 176 ALA A C 1
ATOM 1348 O O . ALA A 1 176 ? 29.134 12.997 -5.103 1.00 75.19 176 ALA A O 1
ATOM 1349 N N . GLU A 1 177 ? 29.945 11.839 -3.368 1.00 68.44 177 GLU A N 1
ATOM 1350 C CA . GLU A 1 177 ? 29.642 10.509 -3.885 1.00 68.44 177 GLU A CA 1
ATOM 1351 C C . GLU A 1 177 ? 28.140 10.257 -4.080 1.00 68.44 177 GLU A C 1
ATOM 1353 O O . GLU A 1 177 ? 27.731 9.689 -5.091 1.00 68.44 177 GLU A O 1
ATOM 1358 N N . HIS A 1 178 ? 27.301 10.720 -3.151 1.00 69.38 178 HIS A N 1
ATOM 1359 C CA . HIS A 1 178 ? 25.850 10.616 -3.278 1.00 69.38 178 HIS A CA 1
ATOM 1360 C C . HIS A 1 178 ? 25.345 11.606 -4.333 1.00 69.38 178 HIS A C 1
ATOM 1362 O O . HIS A 1 178 ? 24.499 11.262 -5.159 1.00 69.38 178 HIS A O 1
ATOM 1368 N N . TYR A 1 179 ? 25.921 12.807 -4.379 1.00 75.06 179 TYR A N 1
ATOM 1369 C CA . TYR A 1 179 ? 25.557 13.816 -5.361 1.00 75.06 179 TYR A CA 1
ATOM 1370 C C . TYR A 1 179 ? 25.812 13.360 -6.799 1.00 75.06 179 TYR A C 1
ATOM 1372 O O . TYR A 1 179 ? 24.945 13.550 -7.644 1.00 75.06 179 TYR A O 1
ATOM 1380 N N . ALA A 1 180 ? 26.940 12.699 -7.079 1.00 74.50 180 ALA A N 1
ATOM 1381 C CA . ALA A 1 180 ? 27.242 12.169 -8.412 1.00 74.50 180 ALA A CA 1
ATOM 1382 C C . ALA A 1 180 ? 26.149 11.217 -8.929 1.00 74.50 180 ALA A C 1
ATOM 1384 O O . ALA A 1 180 ? 25.832 11.191 -10.121 1.00 74.50 180 ALA A O 1
ATOM 1385 N N . VAL A 1 181 ? 25.522 10.459 -8.029 1.00 69.44 181 VAL A N 1
ATOM 1386 C CA . VAL A 1 181 ? 24.427 9.562 -8.404 1.00 69.44 181 VAL A CA 1
ATOM 1387 C C . VAL A 1 181 ? 23.116 10.271 -8.543 1.00 69.44 181 VAL A C 1
ATOM 1389 O O . VAL A 1 181 ? 22.400 9.975 -9.492 1.00 69.44 181 VAL A O 1
ATOM 1392 N N . LEU A 1 182 ? 22.812 11.217 -7.659 1.00 71.88 182 LEU A N 1
ATOM 1393 C CA . LEU A 1 182 ? 21.663 12.083 -7.871 1.00 71.88 182 LEU A CA 1
ATOM 1394 C C . LEU A 1 182 ? 21.798 12.784 -9.228 1.00 71.88 182 LEU A C 1
ATOM 1396 O O . LEU A 1 182 ? 20.867 12.756 -10.019 1.00 71.88 182 LEU A O 1
ATOM 1400 N N . GLU A 1 183 ? 22.978 13.290 -9.585 1.00 73.25 183 GLU A N 1
ATOM 1401 C CA . GLU A 1 183 ? 23.211 13.903 -10.893 1.00 73.25 183 GLU A CA 1
ATOM 1402 C C . GLU A 1 183 ? 22.983 12.913 -12.048 1.00 73.25 183 GLU A C 1
ATOM 1404 O O . GLU A 1 183 ? 22.492 13.318 -13.099 1.00 73.25 183 GLU A O 1
ATOM 1409 N N . ARG A 1 184 ? 23.293 11.621 -11.870 1.00 70.44 184 ARG A N 1
ATOM 1410 C CA . ARG A 1 184 ? 22.994 10.561 -12.849 1.00 70.44 184 ARG A CA 1
ATOM 1411 C C . ARG A 1 184 ? 21.504 10.203 -12.903 1.00 70.44 184 ARG A C 1
ATOM 1413 O O . ARG A 1 184 ? 20.989 10.007 -13.992 1.00 70.44 184 ARG A O 1
ATOM 1420 N N . LEU A 1 185 ? 20.825 10.122 -11.759 1.00 66.56 185 LEU A N 1
ATOM 1421 C CA . LEU A 1 185 ? 19.404 9.770 -11.634 1.00 66.56 185 LEU A CA 1
ATOM 1422 C C . LEU A 1 185 ? 18.464 10.895 -12.090 1.00 66.56 185 LEU A C 1
ATOM 1424 O O . LEU A 1 185 ? 17.363 10.620 -12.557 1.00 66.56 185 LEU A O 1
ATOM 1428 N N . PHE A 1 186 ? 18.889 12.150 -11.929 1.00 64.50 186 PHE A N 1
ATOM 1429 C CA . PHE A 1 186 ? 18.167 13.348 -12.365 1.00 64.50 186 PHE A CA 1
ATOM 1430 C C . PHE A 1 186 ? 18.563 13.805 -13.777 1.00 64.50 186 PHE A C 1
ATOM 1432 O O . PHE A 1 186 ? 17.985 14.762 -14.290 1.00 64.50 186 PHE A O 1
ATOM 1439 N N . ARG A 1 187 ? 19.524 13.143 -14.439 1.00 63.66 187 ARG A N 1
ATOM 1440 C CA . ARG A 1 187 ? 19.574 13.188 -15.910 1.00 63.66 187 ARG A CA 1
ATOM 1441 C C . ARG A 1 187 ? 18.340 12.444 -16.433 1.00 63.66 187 ARG A C 1
ATOM 1443 O O . ARG A 1 187 ? 17.890 11.514 -15.761 1.00 63.66 187 ARG A O 1
ATOM 1450 N N . PRO A 1 188 ? 17.817 12.784 -17.625 1.00 54.03 188 PRO A N 1
ATOM 1451 C CA . PRO A 1 188 ? 17.077 11.799 -18.400 1.00 54.03 188 PRO A CA 1
ATOM 1452 C C . PRO A 1 188 ? 17.957 10.549 -18.426 1.00 54.03 188 PRO A C 1
ATOM 1454 O O . PRO A 1 188 ? 19.077 10.608 -18.943 1.00 54.03 188 PRO A O 1
ATOM 1457 N N . LEU A 1 189 ? 17.544 9.487 -17.727 1.00 52.94 189 LEU A N 1
ATOM 1458 C CA . LEU A 1 189 ? 18.309 8.250 -17.755 1.00 52.94 189 LEU A CA 1
ATOM 1459 C C . LEU A 1 189 ? 18.397 7.857 -19.223 1.00 52.94 189 LEU A C 1
ATOM 1461 O O . LEU A 1 189 ? 17.398 7.965 -19.937 1.00 52.94 189 LEU A O 1
ATOM 1465 N N . GLU A 1 190 ? 19.590 7.472 -19.680 1.00 55.44 190 GLU A N 1
ATOM 1466 C CA . GLU A 1 190 ? 19.717 6.853 -20.994 1.00 55.44 190 GLU A CA 1
ATOM 1467 C C . GLU A 1 190 ? 18.722 5.702 -21.015 1.00 55.44 190 GLU A C 1
ATOM 1469 O O . GLU A 1 190 ? 18.868 4.721 -20.275 1.00 55.44 190 GLU A O 1
ATOM 1474 N N . ARG A 1 191 ? 17.648 5.899 -21.784 1.00 66.19 191 ARG A N 1
ATOM 1475 C CA . ARG A 1 191 ? 16.612 4.900 -21.961 1.00 66.19 191 ARG A CA 1
ATOM 1476 C C . ARG A 1 191 ? 17.312 3.645 -22.424 1.00 66.19 191 ARG A C 1
ATOM 1478 O O . ARG A 1 191 ? 18.154 3.696 -23.325 1.00 66.19 191 ARG A O 1
ATOM 1485 N N . VAL A 1 192 ? 17.009 2.535 -21.760 1.00 70.88 192 VAL A N 1
ATOM 1486 C CA . VAL A 1 192 ? 17.574 1.255 -22.160 1.00 70.88 192 VAL A CA 1
ATOM 1487 C C . VAL A 1 192 ? 17.061 0.998 -23.565 1.00 70.88 192 VAL A C 1
ATOM 1489 O O . VAL A 1 192 ? 15.884 0.718 -23.764 1.00 70.88 192 VAL A O 1
ATOM 1492 N N . SER A 1 193 ? 17.954 1.160 -24.535 1.00 71.00 193 SER A N 1
ATOM 1493 C CA . SER A 1 193 ? 17.637 0.865 -25.919 1.00 71.00 193 SER A CA 1
ATOM 1494 C C . SER A 1 193 ? 17.558 -0.651 -26.080 1.00 71.00 193 SER A C 1
ATOM 1496 O O . SER A 1 193 ? 18.302 -1.381 -25.407 1.00 71.00 193 SER A O 1
ATOM 1498 N N . PRO A 1 194 ? 16.653 -1.140 -26.934 1.00 75.31 194 PRO A N 1
ATOM 1499 C CA . PRO A 1 194 ? 16.628 -2.545 -27.282 1.00 75.31 194 PRO A CA 1
ATOM 1500 C C . PRO A 1 194 ? 17.918 -2.906 -28.038 1.00 75.31 194 PRO A C 1
ATOM 1502 O O . PRO A 1 194 ? 18.622 -2.009 -28.518 1.00 75.31 194 PRO A O 1
ATOM 1505 N N . PRO A 1 195 ? 18.272 -4.198 -28.125 1.00 73.75 195 PRO A N 1
ATOM 1506 C CA . PRO A 1 195 ? 19.420 -4.637 -28.907 1.00 73.75 195 PRO A CA 1
ATOM 1507 C C . PRO A 1 195 ? 19.306 -4.185 -30.369 1.00 73.75 195 PRO A C 1
ATOM 1509 O O . PRO A 1 195 ? 18.200 -4.063 -30.904 1.00 73.75 195 PRO A O 1
ATOM 1512 N N . GLU A 1 196 ? 20.448 -3.975 -31.030 1.00 68.19 196 GLU A N 1
ATOM 1513 C CA . GLU A 1 196 ? 20.482 -3.758 -32.480 1.00 68.19 196 GLU A CA 1
ATOM 1514 C C . GLU A 1 196 ? 19.793 -4.936 -33.194 1.00 68.19 196 GLU A C 1
ATOM 1516 O O . GLU A 1 196 ? 20.153 -6.091 -32.970 1.00 68.19 196 GLU A O 1
ATOM 1521 N N . GLY A 1 197 ? 18.784 -4.639 -34.023 1.00 60.72 197 GLY A N 1
ATOM 1522 C CA . GLY A 1 197 ? 17.966 -5.640 -34.723 1.00 60.72 197 GLY A CA 1
ATOM 1523 C C . GLY A 1 197 ? 16.538 -5.816 -34.193 1.00 60.72 197 GLY A C 1
ATOM 1524 O O . GLY A 1 197 ? 15.780 -6.585 -34.773 1.00 60.72 197 GLY A O 1
ATOM 1525 N N . ALA A 1 198 ? 16.136 -5.100 -33.136 1.00 68.38 198 ALA A N 1
ATOM 1526 C CA . ALA A 1 198 ? 14.734 -5.039 -32.729 1.00 68.38 198 ALA A CA 1
ATOM 1527 C C . ALA A 1 198 ? 13.894 -4.295 -33.785 1.00 68.38 198 ALA A C 1
ATOM 1529 O O . ALA A 1 198 ? 13.909 -3.064 -33.849 1.00 68.38 198 ALA A O 1
ATOM 1530 N N . GLU A 1 199 ? 13.186 -5.041 -34.631 1.00 66.38 199 GLU A N 1
ATOM 1531 C CA . GLU A 1 199 ? 12.297 -4.476 -35.645 1.00 66.38 199 GLU A CA 1
ATOM 1532 C C . GLU A 1 199 ? 11.015 -3.931 -35.000 1.00 66.38 199 GLU A C 1
ATOM 1534 O O . GLU A 1 199 ? 10.298 -4.638 -34.292 1.00 66.38 199 GLU A O 1
ATOM 1539 N N . THR A 1 200 ? 10.708 -2.662 -35.266 1.00 77.31 200 THR A N 1
ATOM 1540 C CA . THR A 1 200 ? 9.419 -2.051 -34.929 1.00 77.31 200 THR A CA 1
ATOM 1541 C C . THR A 1 200 ? 8.710 -1.691 -36.222 1.00 77.31 200 THR A C 1
ATOM 1543 O O . THR A 1 200 ? 9.244 -0.909 -37.009 1.00 77.31 200 THR A O 1
ATOM 1546 N N . ASN A 1 201 ? 7.514 -2.234 -36.425 1.00 81.12 201 ASN A N 1
ATOM 1547 C CA . ASN A 1 201 ? 6.675 -1.918 -37.576 1.00 81.12 201 ASN A CA 1
ATOM 1548 C C . ASN A 1 201 ? 5.536 -1.007 -37.126 1.00 81.12 201 ASN A C 1
ATOM 1550 O O . ASN A 1 201 ? 4.944 -1.242 -36.071 1.00 81.12 201 ASN A O 1
ATOM 1554 N N . GLU A 1 202 ? 5.197 0.000 -37.929 1.00 83.69 202 GLU A N 1
ATOM 1555 C CA . GLU A 1 202 ? 3.957 0.747 -37.721 1.00 83.69 202 GLU A CA 1
ATOM 1556 C C . GLU A 1 202 ? 2.777 -0.192 -37.987 1.00 83.69 202 GLU A C 1
ATOM 1558 O O . GLU A 1 202 ? 2.521 -0.565 -39.129 1.00 83.69 202 GLU A O 1
ATOM 1563 N N . ILE A 1 203 ? 2.101 -0.607 -36.915 1.00 91.56 203 ILE A N 1
ATOM 1564 C CA . ILE A 1 203 ? 0.880 -1.414 -36.962 1.00 91.56 203 ILE A CA 1
ATOM 1565 C C . ILE A 1 203 ? -0.240 -0.671 -36.244 1.00 91.56 203 ILE A C 1
ATOM 1567 O O . ILE A 1 203 ? 0.006 0.067 -35.280 1.00 91.56 203 ILE A O 1
ATOM 1571 N N . THR A 1 204 ? -1.472 -0.854 -36.705 1.00 93.38 204 THR A N 1
ATOM 1572 C CA . THR A 1 204 ? -2.638 -0.256 -36.053 1.00 93.38 204 THR A CA 1
ATOM 1573 C C . THR A 1 204 ? -2.982 -0.980 -34.749 1.00 93.38 204 THR A C 1
ATOM 1575 O O . THR A 1 204 ? -2.498 -2.078 -34.459 1.00 93.38 204 THR A O 1
ATOM 1578 N N . VAL A 1 205 ? -3.836 -0.356 -33.931 1.00 94.25 205 VAL A N 1
ATOM 1579 C CA . VAL A 1 205 ? -4.360 -0.994 -32.713 1.00 94.25 205 VAL A CA 1
ATOM 1580 C C . VAL A 1 205 ? -5.170 -2.239 -33.077 1.00 94.25 205 VAL A C 1
ATOM 1582 O O . VAL A 1 205 ? -5.053 -3.257 -32.399 1.00 94.25 205 VAL A O 1
ATOM 1585 N N . GLU A 1 206 ? -5.948 -2.177 -34.157 1.00 95.44 206 GLU A N 1
ATOM 1586 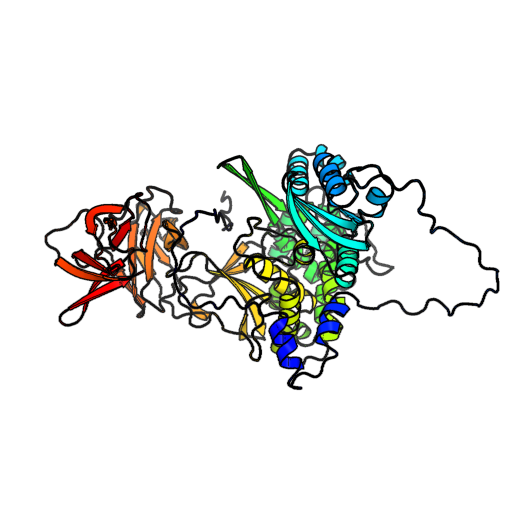C CA . GLU A 1 206 ? -6.751 -3.289 -34.661 1.00 95.44 206 GLU A CA 1
ATOM 1587 C C . GLU A 1 206 ? -5.863 -4.456 -35.106 1.00 95.44 206 GLU A C 1
ATOM 1589 O O . GLU A 1 206 ? -6.048 -5.574 -34.631 1.00 95.44 206 GLU A O 1
ATOM 1594 N N . GLU A 1 207 ? -4.839 -4.191 -35.924 1.00 96.12 207 GLU A N 1
ATOM 1595 C CA . GLU A 1 207 ? -3.883 -5.209 -36.378 1.00 96.12 207 GLU A CA 1
ATOM 1596 C C . GLU A 1 207 ? -3.153 -5.866 -35.203 1.00 96.12 207 GLU A C 1
ATOM 1598 O O . GLU A 1 207 ? -2.997 -7.090 -35.161 1.00 96.12 207 GLU A O 1
ATOM 1603 N N . PHE A 1 208 ? -2.739 -5.064 -34.215 1.00 96.56 208 PHE A N 1
ATOM 1604 C CA . PHE A 1 208 ? -2.122 -5.577 -32.998 1.00 96.56 208 PHE A CA 1
ATOM 1605 C C . PHE A 1 208 ? -3.076 -6.504 -32.239 1.00 96.56 208 PHE A C 1
ATOM 1607 O O . PHE A 1 208 ? -2.698 -7.629 -31.920 1.00 96.56 208 PHE A O 1
ATOM 1614 N N . LEU A 1 209 ? -4.313 -6.069 -31.973 1.00 96.88 209 LEU A N 1
ATOM 1615 C CA . LEU A 1 209 ? -5.303 -6.859 -31.238 1.00 96.88 209 LEU A CA 1
ATOM 1616 C C . LEU A 1 209 ? -5.687 -8.143 -31.980 1.00 96.88 209 LEU A C 1
ATOM 1618 O O . LEU A 1 209 ? -5.839 -9.193 -31.345 1.00 96.88 209 LEU A O 1
ATOM 1622 N N . ASP A 1 210 ? -5.831 -8.094 -33.301 1.00 96.25 210 ASP A N 1
ATOM 1623 C CA . ASP A 1 210 ? -6.120 -9.265 -34.129 1.00 96.25 210 ASP A CA 1
ATOM 1624 C C . ASP A 1 210 ? -4.993 -10.291 -34.043 1.00 96.25 210 ASP A C 1
ATOM 1626 O O . ASP A 1 210 ? -5.266 -11.473 -33.797 1.00 96.25 210 ASP A O 1
ATOM 1630 N N . GLY A 1 211 ? -3.742 -9.824 -34.096 1.00 95.38 211 GLY A N 1
ATOM 1631 C CA . GLY A 1 211 ? -2.546 -10.643 -33.921 1.00 95.38 211 GLY A CA 1
ATOM 1632 C C . GLY A 1 211 ? -2.455 -11.357 -32.568 1.00 95.38 211 GLY A C 1
ATOM 1633 O O . GLY A 1 211 ? -1.805 -12.392 -32.479 1.00 95.38 211 GLY A O 1
ATOM 1634 N N . LEU A 1 212 ? -3.136 -10.875 -31.521 1.00 96.19 212 LEU A N 1
ATOM 1635 C CA . LEU A 1 212 ? -3.153 -11.526 -30.201 1.00 96.19 212 LEU A CA 1
ATOM 1636 C C . LEU A 1 212 ? -4.123 -12.712 -30.101 1.00 96.19 212 LEU A C 1
ATOM 1638 O O . LEU A 1 212 ? -4.116 -13.438 -29.101 1.00 96.19 212 LEU A O 1
ATOM 1642 N N . THR A 1 213 ? -4.979 -12.920 -31.101 1.00 93.44 213 THR A N 1
ATOM 1643 C CA . THR A 1 213 ? -5.987 -13.986 -31.077 1.00 93.44 213 THR A CA 1
ATOM 1644 C C . THR A 1 213 ? -5.314 -15.358 -31.050 1.00 93.44 213 THR A C 1
ATOM 1646 O O . THR A 1 213 ? -4.554 -15.706 -31.946 1.00 93.44 213 THR A O 1
ATOM 1649 N N . GLY A 1 214 ? -5.589 -16.150 -30.009 1.00 92.75 214 GLY A N 1
ATOM 1650 C CA . GLY A 1 214 ? -4.952 -17.456 -29.804 1.00 92.75 214 GLY A CA 1
ATOM 1651 C C . GLY A 1 214 ? -3.554 -17.400 -29.172 1.00 92.75 214 GLY A C 1
ATOM 1652 O O . GLY A 1 214 ? -3.031 -18.447 -28.804 1.00 92.75 214 GLY A O 1
ATOM 1653 N N . ILE A 1 215 ? -2.974 -16.206 -28.990 1.00 95.50 215 ILE A N 1
ATOM 1654 C CA . ILE A 1 215 ? -1.699 -15.994 -28.279 1.00 95.50 215 ILE A CA 1
ATOM 1655 C C . ILE A 1 215 ? -1.937 -15.723 -26.789 1.00 95.50 215 ILE A C 1
ATOM 1657 O O . ILE A 1 215 ? -1.160 -16.163 -25.941 1.00 95.50 215 ILE A O 1
ATOM 1661 N N . VAL A 1 216 ? -3.008 -14.994 -26.467 1.00 96.06 216 VAL A N 1
ATOM 1662 C CA . VAL A 1 216 ? -3.401 -14.641 -25.095 1.00 96.06 216 VAL A CA 1
ATOM 1663 C C . VAL A 1 216 ? -4.839 -15.079 -24.816 1.00 96.06 216 VAL A C 1
ATOM 1665 O O . VAL A 1 216 ? -5.614 -15.323 -25.743 1.00 96.06 216 VAL A O 1
ATOM 1668 N N . SER A 1 217 ? -5.214 -15.173 -23.536 1.00 95.88 217 SER A N 1
ATOM 1669 C CA . SER A 1 217 ? -6.597 -15.496 -23.164 1.00 95.88 217 SER A CA 1
ATOM 1670 C C . SER A 1 217 ? -7.569 -14.376 -23.574 1.00 95.88 217 SER A C 1
ATOM 1672 O O . SER A 1 217 ? -7.150 -13.215 -23.664 1.00 95.88 217 SER A O 1
ATOM 1674 N N . PRO A 1 218 ? -8.866 -14.678 -23.780 1.00 96.31 218 PRO A N 1
ATOM 1675 C CA . PRO A 1 218 ? -9.873 -13.663 -24.091 1.00 96.31 218 PRO A CA 1
ATOM 1676 C C . PRO A 1 218 ? -9.913 -12.523 -23.065 1.00 96.31 218 PRO A C 1
ATOM 1678 O O . PRO A 1 218 ? -9.961 -11.356 -23.443 1.00 96.31 218 PRO A O 1
ATOM 1681 N N . GLU A 1 219 ? -9.799 -12.843 -21.774 1.00 94.50 219 GLU A N 1
ATOM 1682 C CA . GLU A 1 219 ? -9.813 -11.861 -20.683 1.00 94.50 219 GLU A CA 1
ATOM 1683 C C . GLU A 1 219 ? -8.575 -10.955 -20.721 1.00 94.50 219 GLU A C 1
ATOM 1685 O O . GLU A 1 219 ? -8.660 -9.757 -20.446 1.00 94.50 219 GLU A O 1
ATOM 1690 N N . CYS A 1 220 ? -7.415 -11.522 -21.072 1.00 95.56 220 CYS A N 1
ATOM 1691 C CA . CYS A 1 220 ? -6.186 -10.759 -21.260 1.00 95.56 220 CYS A CA 1
ATOM 1692 C C . CYS A 1 220 ? -6.322 -9.805 -22.453 1.00 95.56 220 CYS A C 1
ATOM 1694 O O . CYS A 1 220 ? -6.030 -8.619 -22.314 1.00 95.56 220 CYS A O 1
ATOM 1696 N N . LYS A 1 221 ? -6.828 -10.295 -23.596 1.00 97.50 221 LYS A N 1
ATOM 1697 C CA . LYS A 1 221 ? -7.060 -9.483 -24.801 1.00 97.50 221 LYS A CA 1
ATOM 1698 C C . LYS A 1 221 ? -8.024 -8.326 -24.525 1.00 97.50 221 LYS A C 1
ATOM 1700 O O . LYS A 1 221 ? -7.707 -7.193 -24.873 1.00 97.50 221 LYS A O 1
ATOM 1705 N N . GLU A 1 222 ? -9.133 -8.579 -23.831 1.00 96.69 222 GLU A N 1
ATOM 1706 C CA . GLU A 1 222 ? -10.087 -7.533 -23.432 1.00 96.69 222 GLU A CA 1
ATOM 1707 C C . GLU A 1 222 ? -9.433 -6.495 -22.499 1.00 96.69 222 GLU A C 1
ATOM 1709 O O . GLU A 1 222 ? -9.645 -5.289 -22.626 1.00 96.69 222 GLU A O 1
ATOM 1714 N N . GLY A 1 223 ? -8.582 -6.942 -21.570 1.00 96.69 223 GLY A N 1
ATOM 1715 C CA . GLY A 1 223 ? -7.790 -6.045 -20.729 1.00 96.69 223 GLY A CA 1
ATOM 1716 C C . GLY A 1 223 ? -6.826 -5.163 -21.523 1.00 96.69 223 GLY A C 1
ATOM 1717 O O . GLY A 1 223 ? -6.728 -3.965 -21.254 1.00 96.69 223 GLY A O 1
ATOM 1718 N N . ILE A 1 224 ? -6.146 -5.734 -22.521 1.00 98.12 224 ILE A N 1
ATOM 1719 C CA . ILE A 1 224 ? -5.236 -5.002 -23.409 1.00 98.12 224 ILE A CA 1
ATOM 1720 C C . ILE A 1 224 ? -6.023 -3.963 -24.209 1.00 98.12 224 ILE A C 1
ATOM 1722 O O . ILE A 1 224 ? -5.608 -2.809 -24.269 1.00 98.12 224 ILE A O 1
ATOM 1726 N N . GLU A 1 225 ? -7.184 -4.329 -24.750 1.00 97.88 225 GLU A N 1
ATOM 1727 C CA . GLU A 1 225 ? -8.071 -3.412 -25.469 1.00 97.88 225 GLU A CA 1
ATOM 1728 C C . GLU A 1 225 ? -8.471 -2.210 -24.598 1.00 97.88 225 GLU A C 1
ATOM 1730 O O . GLU A 1 225 ? -8.303 -1.061 -25.013 1.00 97.88 225 GLU A O 1
ATOM 1735 N N . ARG A 1 226 ? -8.894 -2.440 -23.345 1.00 97.31 226 ARG A N 1
ATOM 1736 C CA . ARG A 1 226 ? -9.211 -1.349 -22.402 1.00 97.31 226 ARG A CA 1
ATOM 1737 C C . ARG A 1 226 ? -8.000 -0.465 -22.097 1.00 97.31 226 ARG A C 1
ATOM 1739 O O . ARG A 1 226 ? -8.144 0.757 -21.990 1.00 97.31 226 ARG A O 1
ATOM 1746 N N . THR A 1 227 ? -6.808 -1.048 -21.976 1.00 97.12 227 THR A N 1
ATOM 1747 C CA . THR A 1 227 ? -5.557 -0.300 -21.783 1.00 97.12 227 THR A CA 1
ATOM 1748 C C . THR A 1 227 ? -5.208 0.558 -22.999 1.00 97.12 227 THR A C 1
ATOM 1750 O O . THR A 1 227 ? -4.874 1.730 -22.828 1.00 97.12 227 THR A O 1
ATOM 1753 N N . LEU A 1 228 ? -5.311 0.028 -24.220 1.00 97.19 228 LEU A N 1
ATOM 1754 C CA . LEU A 1 228 ? -5.022 0.779 -25.447 1.00 97.19 228 LEU A CA 1
ATOM 1755 C C . LEU A 1 228 ? -6.060 1.886 -25.682 1.00 97.19 228 LEU A C 1
ATOM 1757 O O . LEU A 1 228 ? -5.694 3.011 -26.023 1.00 97.19 228 LEU A O 1
ATOM 1761 N N . LEU A 1 229 ? -7.335 1.624 -25.377 1.00 95.94 229 LEU A N 1
ATOM 1762 C CA . LEU A 1 229 ? -8.380 2.647 -25.380 1.00 95.94 229 LEU A CA 1
ATOM 1763 C C . LEU A 1 229 ? -8.070 3.772 -24.379 1.00 95.94 229 LEU A C 1
ATOM 1765 O O . LEU A 1 229 ? -8.205 4.952 -24.703 1.00 95.94 229 LEU A O 1
ATOM 1769 N N . ARG A 1 230 ? -7.607 3.424 -23.168 1.00 93.75 230 ARG A N 1
ATOM 1770 C CA . ARG A 1 230 ? -7.156 4.400 -22.160 1.00 93.75 230 ARG A CA 1
ATOM 1771 C C . ARG A 1 230 ? -5.954 5.207 -22.648 1.00 93.75 230 ARG A C 1
ATOM 1773 O O . ARG A 1 230 ? -5.905 6.410 -22.383 1.00 93.75 230 ARG A O 1
ATOM 1780 N N . ALA A 1 231 ? -5.003 4.556 -23.318 1.00 92.44 231 ALA A N 1
ATOM 1781 C CA . ALA A 1 231 ? -3.787 5.167 -23.848 1.00 92.44 231 ALA A CA 1
ATOM 1782 C C . ALA A 1 231 ? -4.085 6.238 -24.906 1.00 92.44 231 ALA A C 1
ATOM 1784 O O . ALA A 1 231 ? -3.372 7.242 -24.994 1.00 92.44 231 ALA A O 1
ATOM 1785 N N . GLY A 1 232 ? -5.151 6.054 -25.692 1.00 92.31 232 GLY A N 1
ATOM 1786 C CA . GLY A 1 232 ? -5.533 6.968 -26.762 1.00 92.31 232 GLY A CA 1
ATOM 1787 C C . GLY A 1 232 ? -4.377 7.157 -27.742 1.00 92.31 232 GLY A C 1
ATOM 1788 O O . GLY A 1 232 ? -3.854 6.194 -28.296 1.00 92.31 232 GLY A O 1
ATOM 1789 N N . ARG A 1 233 ? -3.910 8.400 -27.907 1.00 88.56 233 ARG A N 1
ATOM 1790 C CA . ARG A 1 233 ? -2.769 8.700 -28.788 1.00 88.56 233 ARG A CA 1
ATOM 1791 C C . ARG A 1 233 ? -1.481 7.986 -28.381 1.00 88.56 233 ARG A C 1
ATOM 1793 O O . ARG A 1 233 ? -0.648 7.796 -29.250 1.00 88.56 233 ARG A O 1
ATOM 1800 N N . ASN A 1 234 ? -1.318 7.574 -27.123 1.00 90.69 234 ASN A N 1
ATOM 1801 C C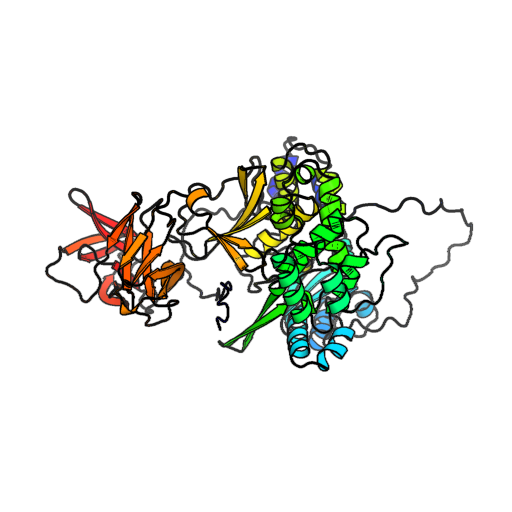A . ASN A 1 234 ? -0.115 6.888 -26.644 1.00 90.69 234 ASN A CA 1
ATOM 1802 C C . ASN A 1 234 ? -0.122 5.366 -26.906 1.00 90.69 234 ASN A C 1
ATOM 1804 O O . ASN A 1 234 ? 0.838 4.683 -26.567 1.00 90.69 234 ASN A O 1
ATOM 1808 N N . ALA A 1 235 ? -1.180 4.808 -27.510 1.00 94.25 235 ALA A N 1
ATOM 1809 C CA . ALA A 1 235 ? -1.276 3.367 -27.765 1.00 94.25 235 ALA A CA 1
ATOM 1810 C C . ALA A 1 235 ? -0.103 2.823 -28.605 1.00 94.25 235 ALA A C 1
ATOM 1812 O O . ALA A 1 235 ? 0.399 1.736 -28.324 1.00 94.25 235 ALA A O 1
ATOM 1813 N N . HIS A 1 236 ? 0.380 3.602 -29.579 1.00 91.62 236 HIS A N 1
ATOM 1814 C CA . HIS A 1 236 ? 1.513 3.224 -30.428 1.00 91.62 236 HIS A CA 1
ATOM 1815 C C . HIS A 1 236 ? 2.814 3.008 -29.637 1.00 91.62 236 HIS A C 1
ATOM 1817 O O . HIS A 1 236 ? 3.554 2.085 -29.952 1.00 91.62 236 HIS A O 1
ATOM 1823 N N . GLU A 1 237 ? 3.076 3.784 -28.577 1.00 91.69 237 GLU A N 1
ATOM 1824 C CA . GLU A 1 237 ? 4.259 3.597 -27.722 1.00 91.69 237 GLU A CA 1
ATOM 1825 C C . GLU A 1 237 ? 4.187 2.272 -26.949 1.00 91.69 237 GLU A C 1
ATOM 1827 O O . GLU A 1 237 ? 5.188 1.567 -26.824 1.00 91.69 237 GLU A O 1
ATOM 1832 N N . LEU A 1 238 ? 2.994 1.887 -26.479 1.00 95.62 238 LEU A N 1
ATOM 1833 C CA . LEU A 1 238 ? 2.792 0.612 -25.781 1.00 95.62 238 LEU A CA 1
ATOM 1834 C C . LEU A 1 238 ? 2.972 -0.586 -26.723 1.00 95.62 238 LEU A C 1
ATOM 1836 O O . LEU A 1 238 ? 3.593 -1.576 -26.346 1.00 95.62 238 LEU A O 1
ATOM 1840 N N . ILE A 1 239 ? 2.465 -0.484 -27.954 1.00 96.25 239 ILE A N 1
ATOM 1841 C CA . ILE A 1 239 ? 2.637 -1.508 -28.994 1.00 96.25 239 ILE A CA 1
ATOM 1842 C C . ILE A 1 239 ? 4.113 -1.619 -29.392 1.00 96.25 239 ILE A C 1
ATOM 1844 O O . ILE A 1 239 ? 4.672 -2.717 -29.414 1.00 96.25 239 ILE A O 1
ATOM 1848 N N . ARG A 1 240 ? 4.765 -0.476 -29.633 1.00 94.00 240 ARG A N 1
ATOM 1849 C CA . ARG A 1 240 ? 6.190 -0.392 -29.966 1.00 94.00 240 ARG A CA 1
ATOM 1850 C C . ARG A 1 240 ? 7.050 -1.047 -28.888 1.00 94.00 240 ARG A C 1
ATOM 1852 O O . ARG A 1 240 ? 7.943 -1.818 -29.220 1.00 94.00 240 ARG A O 1
ATOM 1859 N N . ALA A 1 241 ? 6.739 -0.835 -27.607 1.00 94.25 241 ALA A N 1
ATOM 1860 C CA . ALA A 1 241 ? 7.445 -1.496 -26.510 1.00 94.25 241 ALA A CA 1
ATOM 1861 C C . ALA A 1 241 ? 7.405 -3.026 -26.600 1.00 94.25 241 ALA A C 1
ATOM 1863 O O . ALA A 1 241 ? 8.407 -3.679 -26.324 1.00 94.25 241 ALA A O 1
ATOM 1864 N N . VAL A 1 242 ? 6.259 -3.602 -26.979 1.00 95.81 242 VAL A N 1
ATOM 1865 C CA . VAL A 1 242 ? 6.114 -5.056 -27.133 1.00 95.81 242 VAL A CA 1
ATOM 1866 C C . VAL A 1 242 ? 6.946 -5.565 -28.307 1.00 95.81 242 VAL A C 1
ATOM 1868 O O . VAL A 1 242 ? 7.604 -6.594 -28.178 1.00 95.81 242 VAL A O 1
ATOM 1871 N N . GLN A 1 243 ? 6.954 -4.844 -29.430 1.00 93.38 243 GLN A N 1
ATOM 1872 C CA . GLN A 1 243 ? 7.764 -5.195 -30.604 1.00 93.38 243 GLN A CA 1
ATOM 1873 C C . GLN A 1 243 ? 9.270 -5.165 -30.304 1.00 93.38 243 GLN A C 1
ATOM 1875 O O . GLN A 1 243 ? 10.027 -5.962 -30.847 1.00 93.38 243 GLN A O 1
ATOM 1880 N N . MET A 1 244 ? 9.703 -4.291 -29.391 1.00 92.69 244 MET A N 1
ATOM 1881 C CA . MET A 1 244 ? 11.100 -4.210 -28.958 1.00 92.69 244 MET A CA 1
ATOM 1882 C C . MET A 1 244 ? 11.567 -5.448 -28.166 1.00 92.69 244 MET A C 1
ATOM 1884 O O . MET A 1 244 ? 12.775 -5.680 -28.057 1.00 92.69 244 MET A O 1
ATOM 1888 N N . LEU A 1 245 ? 10.649 -6.247 -27.606 1.00 94.19 245 LEU A N 1
ATOM 1889 C CA . LEU A 1 245 ? 10.977 -7.437 -26.813 1.00 94.19 245 LEU A CA 1
ATOM 1890 C C . LEU A 1 245 ? 11.383 -8.607 -27.710 1.00 94.19 245 LEU A C 1
ATOM 1892 O O . LEU A 1 245 ? 10.705 -8.947 -28.679 1.00 94.19 245 LEU A O 1
ATOM 1896 N N . GLN A 1 246 ? 12.497 -9.245 -27.356 1.00 89.94 246 GLN A N 1
ATOM 1897 C CA . GLN A 1 246 ? 13.166 -10.216 -28.224 1.00 89.94 246 GLN A CA 1
ATOM 1898 C C . GLN A 1 246 ? 12.685 -11.648 -27.992 1.00 89.94 246 GLN A C 1
ATOM 1900 O O . GLN A 1 246 ? 12.737 -12.473 -28.902 1.00 89.94 246 GLN A O 1
ATOM 1905 N N . THR A 1 247 ? 12.222 -11.960 -26.781 1.00 93.25 247 THR A N 1
ATOM 1906 C CA . THR A 1 247 ? 11.800 -13.316 -26.417 1.00 93.25 247 THR A CA 1
ATOM 1907 C C . THR A 1 247 ? 10.284 -13.429 -26.291 1.00 93.25 247 THR A C 1
ATOM 1909 O O . THR A 1 247 ? 9.599 -12.496 -25.871 1.00 93.25 247 THR A O 1
ATOM 1912 N N . GLU A 1 248 ? 9.748 -14.610 -26.606 1.00 94.31 248 GLU A N 1
ATOM 1913 C CA . GLU A 1 248 ? 8.322 -14.895 -26.406 1.00 94.31 248 GLU A CA 1
ATOM 1914 C C . GLU A 1 248 ? 7.924 -14.821 -24.927 1.00 94.31 248 GLU A C 1
ATOM 1916 O O . GLU A 1 248 ? 6.824 -14.384 -24.606 1.00 94.31 248 GLU A O 1
ATOM 1921 N N . GLU A 1 249 ? 8.828 -15.171 -24.007 1.00 95.00 249 GLU A N 1
ATOM 1922 C CA . GLU A 1 249 ? 8.575 -15.061 -22.568 1.00 95.00 249 GLU A CA 1
ATOM 1923 C C . GLU A 1 249 ? 8.367 -13.600 -22.138 1.00 95.00 249 GLU A C 1
ATOM 1925 O O . GLU A 1 249 ? 7.392 -13.286 -21.451 1.00 95.00 249 GLU A O 1
ATOM 1930 N N . GLU A 1 250 ? 9.228 -12.691 -22.604 1.00 96.31 250 GLU A N 1
ATOM 1931 C CA . GLU A 1 250 ? 9.084 -11.255 -22.364 1.00 96.31 250 GLU A CA 1
ATOM 1932 C C . GLU A 1 250 ? 7.787 -10.705 -22.963 1.00 96.31 250 GLU A C 1
ATOM 1934 O O . GLU A 1 250 ? 7.064 -9.978 -22.278 1.00 96.31 250 GLU A O 1
ATOM 1939 N N . LYS A 1 251 ? 7.457 -11.072 -24.210 1.00 96.94 251 LYS A N 1
ATOM 1940 C CA . LYS A 1 251 ? 6.204 -10.652 -24.860 1.00 96.94 251 LYS A CA 1
ATOM 1941 C C . LYS A 1 251 ? 4.983 -11.125 -24.076 1.00 96.94 251 LYS A C 1
ATOM 1943 O O . LYS A 1 251 ? 4.083 -10.331 -23.819 1.00 96.94 251 LYS A O 1
ATOM 1948 N N . GLN A 1 252 ? 4.976 -12.376 -23.616 1.00 97.06 252 GLN A N 1
ATOM 1949 C CA . GLN A 1 252 ? 3.904 -12.923 -22.778 1.00 97.06 252 GLN A CA 1
ATOM 1950 C C . GLN A 1 252 ? 3.755 -12.166 -21.452 1.00 97.06 252 GLN A C 1
ATOM 1952 O O . GLN A 1 252 ? 2.633 -11.895 -21.011 1.00 97.06 252 GLN A O 1
ATOM 1957 N N . GLY A 1 253 ? 4.867 -11.769 -20.831 1.00 97.19 253 GLY A N 1
ATOM 1958 C CA . GLY A 1 253 ? 4.847 -10.878 -19.674 1.00 97.19 253 GLY A CA 1
ATOM 1959 C C . GLY A 1 253 ? 4.285 -9.495 -19.998 1.00 97.19 253 GLY A C 1
ATOM 1960 O O . GLY A 1 253 ? 3.445 -8.983 -19.257 1.00 97.19 253 GLY A O 1
ATOM 1961 N N . ALA A 1 254 ? 4.694 -8.902 -21.119 1.00 97.69 254 ALA A N 1
ATOM 1962 C CA . ALA A 1 254 ? 4.202 -7.600 -21.555 1.00 97.69 254 ALA A CA 1
ATOM 1963 C C . ALA A 1 254 ? 2.701 -7.619 -21.859 1.00 97.69 254 ALA A C 1
ATOM 1965 O O . ALA A 1 254 ? 1.993 -6.720 -21.417 1.00 97.69 254 ALA A O 1
ATOM 1966 N N . TYR A 1 255 ? 2.188 -8.661 -22.519 1.00 98.06 255 TYR A N 1
ATOM 1967 C CA . TYR A 1 255 ? 0.751 -8.838 -22.731 1.00 98.06 255 TYR A CA 1
ATOM 1968 C C . TYR A 1 255 ? -0.008 -8.923 -21.412 1.00 98.06 255 TYR A C 1
ATOM 1970 O O . TYR A 1 255 ? -1.007 -8.231 -21.225 1.00 98.06 255 TYR A O 1
ATOM 1978 N N . TRP A 1 256 ? 0.492 -9.722 -20.466 1.00 96.44 256 TRP A N 1
ATOM 1979 C CA . TRP A 1 256 ? -0.119 -9.828 -19.144 1.00 96.44 256 TRP A CA 1
ATOM 1980 C C . TRP A 1 256 ? -0.151 -8.480 -18.410 1.00 96.44 256 TRP A C 1
ATOM 1982 O O . TRP A 1 256 ? -1.158 -8.140 -17.788 1.00 96.44 256 TRP A O 1
ATOM 1992 N N . LEU A 1 257 ? 0.930 -7.699 -18.505 1.00 95.81 257 LEU A N 1
ATOM 1993 C CA . LEU A 1 257 ? 1.028 -6.378 -17.890 1.00 95.81 257 LEU A CA 1
ATOM 1994 C C . LEU A 1 257 ? 0.062 -5.388 -18.561 1.00 95.81 257 LEU A C 1
ATOM 1996 O O . LEU A 1 257 ? -0.748 -4.761 -17.876 1.00 95.81 257 LEU A O 1
ATOM 2000 N N . LEU A 1 258 ? 0.067 -5.316 -19.897 1.00 96.81 258 LEU A N 1
ATOM 2001 C CA . LEU A 1 258 ? -0.865 -4.500 -20.680 1.00 96.81 258 LEU A CA 1
ATOM 2002 C C . LEU A 1 258 ? -2.325 -4.852 -20.377 1.00 96.81 258 LEU A C 1
ATOM 2004 O O . LEU A 1 258 ? -3.149 -3.950 -20.272 1.00 96.81 258 LEU A O 1
ATOM 2008 N N . GLY A 1 259 ? -2.644 -6.124 -20.127 1.00 95.62 259 GLY A N 1
ATOM 2009 C CA . GLY A 1 259 ? -3.981 -6.570 -19.723 1.00 95.62 259 GLY A CA 1
ATOM 2010 C C . GLY A 1 259 ? -4.502 -5.965 -18.410 1.00 95.62 259 GLY A C 1
ATOM 2011 O O . GLY A 1 259 ? -5.688 -6.080 -18.101 1.00 95.62 259 GLY A O 1
ATOM 2012 N N . ARG A 1 260 ? -3.634 -5.323 -17.615 1.00 92.38 260 ARG A N 1
ATOM 2013 C CA . ARG A 1 260 ? -3.947 -4.786 -16.276 1.00 92.38 260 ARG A CA 1
ATOM 2014 C C . ARG A 1 260 ? -3.641 -3.290 -16.129 1.00 92.38 260 ARG A C 1
ATOM 2016 O O . ARG A 1 260 ? -4.128 -2.660 -15.187 1.00 92.38 260 ARG A O 1
ATOM 2023 N N . MET A 1 261 ? -2.892 -2.715 -17.071 1.00 92.25 261 MET A N 1
ATOM 2024 C CA . MET A 1 261 ? -2.400 -1.332 -17.032 1.00 92.25 261 MET A CA 1
ATOM 2025 C C . MET A 1 261 ? -3.484 -0.247 -17.124 1.00 92.25 261 MET A C 1
ATOM 2027 O O . MET A 1 261 ? -3.211 0.896 -16.766 1.00 92.25 261 MET A O 1
ATOM 2031 N N . GLU A 1 262 ? -4.720 -0.575 -17.514 1.00 91.69 262 GLU A N 1
ATOM 2032 C CA . GLU A 1 262 ? -5.888 0.326 -17.524 1.00 91.69 262 GLU A CA 1
ATOM 2033 C C . GLU A 1 262 ? -6.011 1.168 -16.242 1.00 91.69 262 GLU A C 1
ATOM 2035 O O . GLU A 1 262 ? -6.389 2.341 -16.287 1.00 91.69 262 GLU A O 1
ATOM 2040 N N . LYS A 1 263 ? -5.697 0.560 -15.092 1.00 88.25 263 LYS A N 1
ATOM 2041 C CA . LYS A 1 263 ? -5.840 1.162 -13.759 1.00 88.25 263 LYS A CA 1
ATOM 2042 C C . LYS A 1 263 ? -4.527 1.652 -13.163 1.00 88.25 263 LYS A C 1
ATOM 2044 O O . LYS A 1 263 ? -4.541 2.214 -12.070 1.00 88.25 263 LYS A O 1
ATOM 2049 N N . HIS A 1 264 ? -3.410 1.454 -13.857 1.00 90.62 264 HIS A N 1
ATOM 2050 C CA . HIS A 1 264 ? -2.109 1.906 -13.391 1.00 90.62 264 HIS A CA 1
ATOM 2051 C C . HIS A 1 264 ? -2.071 3.422 -13.471 1.00 90.62 264 HIS A C 1
ATOM 2053 O O . HIS A 1 264 ? -1.987 3.999 -14.555 1.00 90.62 264 HIS A O 1
ATOM 2059 N N . ALA A 1 265 ? -2.179 4.059 -12.312 1.00 84.94 265 ALA A N 1
ATOM 2060 C CA . ALA A 1 265 ? -2.200 5.499 -12.209 1.00 84.94 265 ALA A CA 1
ATOM 2061 C C . ALA A 1 265 ? -1.430 5.970 -10.984 1.00 84.94 265 ALA A C 1
ATOM 2063 O O . ALA A 1 265 ? -1.336 5.265 -9.977 1.00 84.94 265 ALA A O 1
ATOM 2064 N N . TYR A 1 266 ? -0.915 7.189 -11.068 1.00 79.81 266 TYR A N 1
ATOM 2065 C CA . TYR A 1 266 ? -0.517 7.936 -9.888 1.00 79.81 266 TYR A CA 1
ATOM 2066 C C . TYR A 1 266 ? -1.564 9.008 -9.584 1.00 79.81 266 TYR A C 1
ATOM 2068 O O . TYR A 1 266 ? -2.208 9.550 -10.491 1.00 79.81 266 TYR A O 1
ATOM 2076 N N . VAL A 1 267 ? -1.759 9.289 -8.299 1.00 74.69 267 VAL A N 1
ATOM 2077 C CA . VAL A 1 267 ? -2.745 10.264 -7.829 1.00 74.69 267 VAL A CA 1
ATOM 2078 C C . VAL A 1 267 ? -2.005 11.473 -7.299 1.00 74.69 267 VAL A C 1
ATOM 2080 O O . VAL A 1 267 ? -1.048 11.359 -6.546 1.00 74.69 267 VAL A O 1
ATOM 2083 N N . CYS A 1 268 ? -2.455 12.655 -7.691 1.00 68.69 268 CYS A N 1
ATOM 2084 C CA . CYS A 1 268 ? -1.944 13.903 -7.162 1.00 68.69 268 CYS A CA 1
ATOM 2085 C C . CYS A 1 268 ? -3.079 14.681 -6.501 1.00 68.69 268 CYS A C 1
ATOM 2087 O O . CYS A 1 268 ? -4.204 14.724 -7.009 1.00 68.69 268 CYS A O 1
ATOM 2089 N N . ILE A 1 269 ? -2.778 15.323 -5.374 1.00 68.50 269 ILE A N 1
ATOM 2090 C CA . ILE A 1 269 ? -3.765 16.055 -4.583 1.00 68.50 269 ILE A CA 1
ATOM 2091 C C . ILE A 1 269 ? -3.391 17.533 -4.557 1.00 68.50 269 ILE A C 1
ATOM 2093 O O . ILE A 1 269 ? -2.381 17.920 -3.964 1.00 68.50 269 ILE A O 1
ATOM 2097 N N . ARG A 1 270 ? -4.263 18.373 -5.118 1.00 64.56 270 ARG A N 1
ATOM 2098 C CA . ARG A 1 270 ? -4.194 19.828 -4.965 1.00 64.56 270 ARG A CA 1
ATOM 2099 C C . ARG A 1 270 ? -5.073 20.272 -3.804 1.00 64.56 270 ARG A C 1
ATOM 2101 O O . ARG A 1 270 ? -6.211 19.818 -3.674 1.00 64.56 270 ARG A O 1
ATOM 210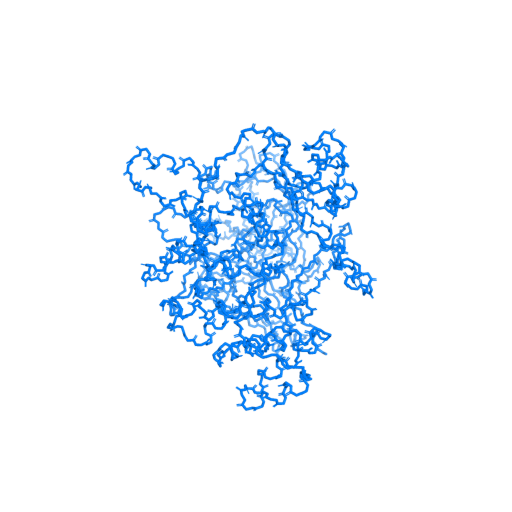8 N N . ARG A 1 271 ? -4.543 21.165 -2.965 1.00 63.59 271 ARG A N 1
ATOM 2109 C CA . ARG A 1 271 ? -5.272 21.775 -1.845 1.00 63.59 271 ARG A CA 1
ATOM 2110 C C . ARG A 1 271 ? -5.441 23.270 -2.098 1.00 63.59 271 ARG A C 1
ATOM 2112 O O . ARG A 1 271 ? -4.445 23.983 -2.151 1.00 63.59 271 ARG A O 1
ATOM 2119 N N . ASP A 1 272 ? -6.683 23.723 -2.209 1.00 63.12 272 ASP A N 1
ATOM 2120 C CA . ASP A 1 272 ? -7.050 25.139 -2.294 1.00 63.12 272 ASP A CA 1
ATOM 2121 C C . ASP A 1 272 ? -7.869 25.483 -1.037 1.00 63.12 272 ASP A C 1
ATOM 2123 O O . ASP A 1 272 ? -9.076 25.236 -0.972 1.00 63.12 272 ASP A O 1
ATOM 2127 N N . GLY A 1 273 ? -7.191 25.962 0.013 1.00 72.56 273 GLY A N 1
ATOM 2128 C CA . GLY A 1 273 ? -7.779 26.053 1.355 1.00 72.56 273 GLY A CA 1
ATOM 2129 C C . GLY A 1 273 ? -8.136 24.663 1.899 1.00 72.56 273 GLY A C 1
ATOM 2130 O O . GLY A 1 273 ? -7.289 23.765 1.909 1.00 72.56 273 GLY A O 1
ATOM 2131 N N . ASP A 1 274 ? -9.393 24.474 2.306 1.00 68.25 274 ASP A N 1
ATOM 2132 C CA . ASP A 1 274 ? -9.917 23.181 2.772 1.00 68.25 274 ASP A CA 1
ATOM 2133 C C . ASP A 1 274 ? -10.337 22.242 1.626 1.00 68.25 274 ASP A C 1
ATOM 2135 O O . ASP A 1 274 ? -10.521 21.038 1.835 1.00 68.25 274 ASP A O 1
ATOM 2139 N N . LYS A 1 275 ? -10.460 22.756 0.392 1.00 66.56 275 LYS A N 1
ATOM 2140 C CA . LYS A 1 275 ? -10.873 21.961 -0.769 1.00 66.56 275 LYS A CA 1
ATOM 2141 C C . LYS A 1 275 ? -9.714 21.107 -1.276 1.00 66.56 275 LYS A C 1
ATOM 2143 O O . LYS A 1 275 ? -8.616 21.607 -1.517 1.00 66.56 275 LYS A O 1
ATOM 2148 N N . LYS A 1 276 ? -9.984 19.817 -1.493 1.00 68.69 276 LYS A N 1
ATOM 2149 C CA . LYS A 1 276 ? -9.050 18.860 -2.103 1.00 68.69 276 LYS A CA 1
ATOM 2150 C C . LYS A 1 276 ? -9.547 18.463 -3.483 1.00 68.69 276 LYS A C 1
ATOM 2152 O O . LYS A 1 276 ? -10.694 18.048 -3.621 1.00 68.69 276 LYS A O 1
ATOM 2157 N N . THR A 1 277 ? -8.677 18.570 -4.478 1.00 71.06 277 THR A N 1
ATOM 2158 C CA . THR A 1 277 ? -8.929 18.089 -5.839 1.00 71.06 277 THR A CA 1
ATOM 2159 C C . THR A 1 277 ? -7.942 16.972 -6.144 1.00 71.06 277 THR A C 1
ATOM 2161 O O . THR A 1 277 ? -6.735 17.165 -5.996 1.00 71.06 277 THR A O 1
ATOM 2164 N N . TYR A 1 278 ? -8.463 15.816 -6.547 1.00 72.62 278 TYR A N 1
ATOM 2165 C CA . TYR A 1 278 ? -7.681 14.638 -6.905 1.00 72.62 278 TYR A CA 1
ATOM 2166 C C . TYR A 1 278 ? -7.522 14.588 -8.423 1.00 72.62 278 TYR A C 1
ATOM 2168 O O . TYR A 1 278 ? -8.510 14.669 -9.151 1.00 72.62 278 TYR A O 1
ATOM 2176 N N . TYR A 1 279 ? -6.288 14.440 -8.888 1.00 72.88 279 TYR A N 1
ATOM 2177 C CA . TYR A 1 279 ? -5.959 14.233 -10.292 1.00 72.88 279 TYR A CA 1
ATOM 2178 C C . TYR A 1 279 ? -5.358 12.843 -10.447 1.00 72.88 279 TYR A C 1
ATOM 2180 O O . TYR A 1 279 ? -4.421 12.503 -9.727 1.00 72.88 279 TYR A O 1
ATOM 2188 N N . MET A 1 280 ? -5.901 12.050 -11.366 1.00 77.81 280 MET A N 1
ATOM 2189 C CA . MET A 1 280 ? -5.385 10.721 -11.684 1.00 77.81 280 MET A CA 1
ATOM 2190 C C . MET A 1 280 ? -4.660 10.760 -13.020 1.00 77.81 280 MET A C 1
ATOM 2192 O O . MET A 1 280 ? -5.193 11.277 -14.002 1.00 77.81 280 MET A O 1
ATOM 2196 N N . TYR A 1 281 ? -3.470 10.178 -13.050 1.00 77.50 281 TYR A N 1
ATOM 2197 C CA . TYR A 1 281 ? -2.610 10.151 -14.222 1.00 77.50 281 TYR A CA 1
ATOM 2198 C C . TYR A 1 281 ? -2.267 8.718 -14.561 1.00 77.50 281 TYR A C 1
ATOM 2200 O O . TYR A 1 281 ? -1.566 8.055 -13.801 1.00 77.50 281 TYR A O 1
ATOM 2208 N N . TYR A 1 282 ? -2.802 8.249 -15.683 1.00 85.75 282 TYR A N 1
ATOM 2209 C CA . TYR A 1 282 ? -2.673 6.866 -16.110 1.00 85.75 282 TYR A CA 1
ATOM 2210 C C . TYR A 1 282 ? -1.375 6.649 -16.879 1.00 85.75 282 TYR A C 1
ATOM 2212 O O . TYR A 1 282 ? -1.069 7.395 -17.808 1.00 85.75 282 TYR A O 1
ATOM 2220 N N . ASP A 1 283 ? -0.664 5.574 -16.557 1.00 88.38 283 ASP A N 1
ATOM 2221 C CA . ASP A 1 283 ? 0.587 5.218 -17.232 1.00 88.38 283 ASP A CA 1
ATOM 2222 C C . ASP A 1 283 ? 0.380 4.960 -18.709 1.00 88.38 283 ASP A C 1
ATOM 2224 O O . ASP A 1 283 ? 1.172 5.408 -19.530 1.00 88.38 283 ASP A O 1
ATOM 2228 N N . ALA A 1 284 ? -0.729 4.304 -19.055 1.00 90.88 284 ALA A N 1
ATOM 2229 C CA . ALA A 1 284 ? -1.084 4.018 -20.437 1.00 90.88 284 ALA A CA 1
ATOM 2230 C C . ALA A 1 284 ? -1.059 5.281 -21.323 1.00 90.88 284 ALA A C 1
ATOM 2232 O O . ALA A 1 284 ? -0.789 5.184 -22.513 1.00 90.88 284 ALA A O 1
ATOM 2233 N N . GLN A 1 285 ? -1.294 6.467 -20.750 1.00 87.44 285 GLN A N 1
ATOM 2234 C CA . GLN A 1 285 ? -1.349 7.742 -21.471 1.00 87.44 285 GLN A CA 1
ATOM 2235 C C . GLN A 1 285 ? -0.002 8.465 -21.595 1.00 87.44 285 GLN A C 1
ATOM 2237 O O . GLN A 1 285 ? 0.064 9.465 -22.307 1.00 87.44 285 GLN A O 1
ATOM 2242 N N . GLN A 1 286 ? 1.030 8.039 -20.864 1.00 81.31 286 GLN A N 1
ATOM 2243 C CA . GLN A 1 286 ? 2.259 8.827 -20.676 1.00 81.31 286 GLN A CA 1
ATOM 2244 C C . GLN A 1 286 ? 3.545 8.010 -20.810 1.00 81.31 286 GLN A C 1
ATOM 2246 O O . GLN A 1 286 ? 4.619 8.579 -20.984 1.00 81.31 286 GLN A O 1
ATOM 2251 N N . LEU A 1 287 ? 3.456 6.692 -20.658 1.00 84.44 287 LEU A N 1
ATOM 2252 C CA . LEU A 1 287 ? 4.615 5.822 -20.595 1.00 84.44 287 LEU A CA 1
ATOM 2253 C C . LEU A 1 287 ? 5.170 5.601 -22.003 1.00 84.44 287 LEU A C 1
ATOM 2255 O O . LEU A 1 287 ? 4.423 5.273 -22.926 1.00 84.44 287 LEU A O 1
ATOM 2259 N N . HIS A 1 288 ? 6.475 5.807 -22.149 1.00 84.62 288 HIS A N 1
ATOM 2260 C CA . HIS A 1 288 ? 7.161 5.667 -23.426 1.00 84.62 288 HIS A CA 1
ATOM 2261 C C . HIS A 1 288 ? 7.564 4.225 -23.706 1.00 84.62 288 HIS A C 1
ATOM 2263 O O . HIS A 1 288 ? 7.759 3.432 -22.780 1.00 84.62 288 HIS A O 1
ATOM 2269 N N . ALA A 1 289 ? 7.765 3.908 -24.984 1.00 88.25 289 ALA A N 1
ATOM 2270 C CA . ALA A 1 289 ? 8.073 2.556 -25.427 1.00 88.25 289 ALA A CA 1
ATOM 2271 C C . ALA A 1 289 ? 9.306 1.974 -24.717 1.00 88.25 289 ALA A C 1
ATOM 2273 O O . ALA A 1 289 ? 9.276 0.849 -24.216 1.00 88.25 289 ALA A O 1
ATOM 2274 N N . GLU A 1 290 ? 10.375 2.766 -24.598 1.00 86.44 290 GLU A N 1
ATOM 2275 C CA . GLU A 1 290 ? 11.613 2.321 -23.958 1.00 86.44 290 GLU A CA 1
ATOM 2276 C C . GLU A 1 290 ? 11.466 2.106 -22.447 1.00 86.44 290 GLU A C 1
ATOM 2278 O O . GLU A 1 290 ? 12.171 1.272 -21.880 1.00 86.44 290 GLU A O 1
ATOM 2283 N N . ASP A 1 291 ? 10.551 2.822 -21.791 1.00 86.56 291 ASP A N 1
ATOM 2284 C CA . ASP A 1 291 ? 10.319 2.681 -20.354 1.00 86.56 291 ASP A CA 1
ATOM 2285 C C . ASP A 1 291 ? 9.580 1.366 -20.063 1.00 86.56 291 ASP A C 1
ATOM 2287 O O . ASP A 1 291 ? 9.950 0.637 -19.141 1.00 86.56 291 ASP A O 1
ATOM 2291 N N . LEU A 1 292 ? 8.579 1.015 -20.884 1.00 91.88 292 LEU A N 1
ATOM 2292 C CA . LEU A 1 292 ? 7.875 -0.269 -20.768 1.00 91.88 292 LEU A CA 1
ATOM 2293 C C . LEU A 1 292 ? 8.797 -1.433 -21.129 1.00 91.88 292 LEU A C 1
ATOM 2295 O O . LEU A 1 292 ? 8.831 -2.439 -20.418 1.00 91.88 292 LEU A O 1
ATOM 2299 N N . TYR A 1 293 ? 9.569 -1.276 -22.206 1.00 93.56 293 TYR A N 1
ATOM 2300 C CA . TYR A 1 293 ? 10.588 -2.238 -22.604 1.00 93.56 293 TYR A CA 1
ATOM 2301 C C . TYR A 1 293 ? 11.575 -2.495 -21.457 1.00 93.56 293 TYR A C 1
ATOM 2303 O O . TYR A 1 293 ? 11.793 -3.645 -21.084 1.00 93.56 293 TYR A O 1
ATOM 2311 N N . GLU A 1 294 ? 12.125 -1.442 -20.843 1.00 92.06 294 GLU A N 1
ATOM 2312 C CA . GLU A 1 294 ? 13.069 -1.548 -19.726 1.00 92.06 294 GLU A CA 1
ATOM 2313 C C . GLU A 1 294 ? 12.468 -2.306 -18.540 1.00 92.06 294 GLU A C 1
ATOM 2315 O O . GLU A 1 294 ? 13.096 -3.230 -18.016 1.00 92.06 294 GLU A O 1
ATOM 2320 N N . ILE A 1 295 ? 11.235 -1.956 -18.163 1.00 93.56 295 ILE A N 1
ATOM 2321 C CA . ILE A 1 295 ? 10.478 -2.606 -17.093 1.00 93.56 295 ILE A CA 1
ATOM 2322 C C . ILE A 1 295 ? 10.393 -4.114 -17.338 1.00 93.56 295 ILE A C 1
ATOM 2324 O O . ILE A 1 295 ? 10.761 -4.897 -16.454 1.00 93.56 295 ILE A O 1
ATOM 2328 N N . VAL A 1 296 ? 9.918 -4.527 -18.514 1.00 96.38 296 VAL A N 1
ATOM 2329 C CA . VAL A 1 296 ? 9.712 -5.943 -18.839 1.00 96.38 296 VAL A CA 1
ATOM 2330 C C . VAL A 1 296 ? 11.056 -6.658 -18.952 1.00 96.38 296 VAL A C 1
ATOM 2332 O O . VAL A 1 296 ? 11.294 -7.638 -18.243 1.00 96.38 296 VAL A O 1
ATOM 2335 N N . HIS A 1 297 ? 11.971 -6.123 -19.758 1.00 95.88 297 HIS A N 1
ATOM 2336 C CA . HIS A 1 297 ? 13.272 -6.725 -20.022 1.00 95.88 297 HIS A CA 1
ATOM 2337 C C . HIS A 1 297 ? 14.077 -6.952 -18.736 1.00 95.88 297 HIS A C 1
ATOM 2339 O O . HIS A 1 297 ? 14.589 -8.047 -18.504 1.00 95.88 297 HIS A O 1
ATOM 2345 N N . TYR A 1 298 ? 14.164 -5.961 -17.838 1.00 95.69 298 TYR A N 1
ATOM 2346 C CA . TYR A 1 298 ? 14.921 -6.136 -16.595 1.00 95.69 298 TYR A CA 1
ATOM 2347 C C . TYR A 1 298 ? 14.227 -7.032 -15.566 1.00 95.69 298 TYR A C 1
ATOM 2349 O O . TYR A 1 298 ? 14.924 -7.635 -14.748 1.00 95.69 298 TYR A O 1
ATOM 2357 N N . ALA A 1 299 ? 12.897 -7.176 -15.605 1.00 97.06 299 ALA A N 1
ATOM 2358 C CA . ALA A 1 299 ? 12.216 -8.174 -14.782 1.00 97.06 299 ALA A CA 1
ATOM 2359 C C . ALA A 1 299 ? 12.599 -9.596 -15.211 1.00 97.06 299 ALA A C 1
ATOM 2361 O O . ALA A 1 299 ? 12.988 -10.403 -14.364 1.00 97.06 299 ALA A O 1
ATOM 2362 N N . TYR A 1 300 ? 12.555 -9.890 -16.514 1.00 97.44 300 TYR A N 1
ATOM 2363 C CA . TYR A 1 300 ? 12.955 -11.198 -17.043 1.00 97.44 300 TYR A CA 1
ATOM 2364 C C . TYR A 1 300 ? 14.459 -11.433 -16.914 1.00 97.44 300 TYR A C 1
ATOM 2366 O O . TYR A 1 300 ? 14.885 -12.508 -16.497 1.00 97.44 300 TYR A O 1
ATOM 2374 N N . LYS A 1 301 ? 15.288 -10.403 -17.108 1.00 96.38 301 LYS A N 1
ATOM 2375 C CA . LYS A 1 301 ? 16.718 -10.481 -16.791 1.00 96.38 301 LYS A CA 1
ATOM 2376 C C . LYS A 1 301 ? 16.951 -10.892 -15.336 1.00 96.38 301 LYS A C 1
ATOM 2378 O O . LYS A 1 301 ? 17.716 -11.819 -15.091 1.00 96.38 301 LYS A O 1
ATOM 2383 N N . ALA A 1 302 ? 16.261 -10.274 -14.374 1.00 96.50 302 ALA A N 1
ATOM 2384 C CA . ALA A 1 302 ? 16.335 -10.680 -12.970 1.00 96.50 302 ALA A CA 1
ATOM 2385 C C . ALA A 1 302 ? 15.844 -12.112 -12.736 1.00 96.50 302 ALA A C 1
ATOM 2387 O O . ALA A 1 302 ? 16.487 -12.854 -11.989 1.00 96.50 302 ALA A O 1
ATOM 2388 N N . ARG A 1 303 ? 14.776 -12.524 -13.428 1.00 96.19 303 ARG A N 1
ATOM 2389 C CA . ARG A 1 303 ? 14.280 -13.904 -13.408 1.00 96.19 303 ARG A CA 1
ATOM 2390 C C . ARG A 1 303 ? 15.347 -14.910 -13.824 1.00 96.19 303 ARG A C 1
ATOM 2392 O O . ARG A 1 303 ? 15.534 -15.928 -13.163 1.00 96.19 303 ARG A O 1
ATOM 2399 N N . HIS A 1 304 ? 16.068 -14.623 -14.904 1.00 95.75 304 HIS A N 1
ATOM 2400 C CA . HIS A 1 304 ? 17.093 -15.518 -15.436 1.00 95.75 304 HIS A CA 1
ATOM 2401 C C . HIS A 1 304 ? 18.400 -15.461 -14.646 1.00 95.75 304 HIS A C 1
ATOM 2403 O O . HIS A 1 304 ? 19.071 -16.487 -14.519 1.00 95.75 304 HIS A O 1
ATOM 2409 N N . THR A 1 305 ? 18.757 -14.304 -14.085 1.00 95.50 305 THR A N 1
ATOM 2410 C CA . THR A 1 305 ? 19.992 -14.130 -13.313 1.00 95.50 305 THR A CA 1
ATOM 2411 C C . THR A 1 305 ? 19.916 -14.793 -11.940 1.00 95.50 305 THR A C 1
ATOM 2413 O O . THR A 1 305 ? 20.876 -15.453 -11.541 1.00 95.50 305 THR A O 1
ATOM 2416 N N . PHE A 1 306 ? 18.805 -14.643 -11.210 1.00 94.88 306 PHE A N 1
ATOM 2417 C CA . PHE A 1 306 ? 18.755 -15.005 -9.792 1.00 94.88 306 PHE A CA 1
ATOM 2418 C C . PHE A 1 306 ? 17.971 -16.300 -9.510 1.00 94.88 306 PHE A C 1
ATOM 2420 O O . PHE A 1 306 ? 16.840 -16.453 -9.981 1.00 94.88 306 PHE A O 1
ATOM 2427 N N . PRO A 1 307 ? 18.510 -17.224 -8.688 1.00 92.06 307 PRO A N 1
ATOM 2428 C CA . PRO A 1 307 ? 17.894 -18.534 -8.454 1.00 92.06 307 PRO A CA 1
ATOM 2429 C C . PRO A 1 307 ? 16.528 -18.456 -7.754 1.00 92.06 307 PRO A C 1
ATOM 2431 O O . PRO A 1 307 ? 15.627 -19.216 -8.102 1.00 92.06 307 PRO A O 1
ATOM 2434 N N . TRP A 1 308 ? 16.338 -17.511 -6.825 1.00 92.19 308 TRP A N 1
ATOM 2435 C CA . TRP A 1 308 ? 15.058 -17.306 -6.126 1.00 92.19 308 TRP A CA 1
ATOM 2436 C C . TRP A 1 308 ? 13.946 -16.767 -7.033 1.00 92.19 308 TRP A C 1
ATOM 2438 O O . TRP A 1 308 ? 12.775 -16.871 -6.688 1.00 92.19 308 TRP A O 1
ATOM 2448 N N . SER A 1 309 ? 14.299 -16.188 -8.182 1.00 93.25 309 SER A N 1
ATOM 2449 C CA . SER A 1 309 ? 13.335 -15.664 -9.150 1.00 93.25 309 SER A CA 1
ATOM 2450 C C . SER A 1 309 ? 13.038 -16.679 -10.256 1.00 93.25 309 SER A C 1
ATOM 2452 O O . SER A 1 309 ? 11.887 -16.855 -10.653 1.00 93.25 309 SER A O 1
ATOM 2454 N N . ARG A 1 310 ? 14.065 -17.422 -10.695 1.00 91.00 310 ARG A N 1
ATOM 2455 C CA . ARG A 1 310 ? 13.963 -18.448 -11.743 1.00 91.00 310 ARG A CA 1
ATOM 2456 C C . ARG A 1 310 ? 12.911 -19.517 -11.445 1.00 91.00 310 ARG A C 1
ATOM 2458 O O . ARG A 1 310 ? 12.214 -19.948 -12.354 1.00 91.00 310 ARG A O 1
ATOM 2465 N N . ASN A 1 311 ? 12.791 -19.920 -10.181 1.00 85.69 311 ASN A N 1
ATOM 2466 C CA . ASN A 1 311 ? 11.907 -21.010 -9.760 1.00 85.69 311 ASN A CA 1
ATOM 2467 C C . ASN A 1 311 ? 10.480 -20.553 -9.410 1.00 85.69 311 ASN A C 1
ATOM 2469 O O . ASN A 1 311 ? 9.677 -21.363 -8.948 1.00 85.69 311 ASN A O 1
ATOM 2473 N N . LEU A 1 312 ? 10.149 -19.270 -9.590 1.00 92.19 312 LEU A N 1
ATOM 2474 C CA . LEU A 1 312 ? 8.814 -18.775 -9.271 1.00 92.19 312 LEU A CA 1
ATOM 2475 C C . LEU A 1 312 ? 7.779 -19.270 -10.287 1.00 92.19 312 LEU A C 1
ATOM 2477 O O . LEU A 1 312 ? 8.016 -19.166 -11.498 1.00 92.19 312 LEU A O 1
ATOM 2481 N N . PRO A 1 313 ? 6.595 -19.710 -9.816 1.00 94.00 313 PRO A N 1
ATOM 2482 C CA . PRO A 1 313 ? 5.440 -19.889 -10.682 1.00 94.00 313 PRO A CA 1
ATOM 2483 C C . PRO A 1 313 ? 5.148 -18.609 -11.469 1.00 94.00 313 PRO A C 1
ATOM 2485 O O . PRO A 1 313 ? 5.243 -17.507 -10.924 1.00 94.00 313 PRO A O 1
ATOM 2488 N N . GLU A 1 314 ? 4.756 -18.763 -12.733 1.00 92.75 314 GLU A N 1
ATOM 2489 C CA . GLU A 1 314 ? 4.558 -17.653 -13.673 1.00 92.75 314 GLU A CA 1
ATOM 2490 C C . GLU A 1 314 ? 3.637 -16.554 -13.119 1.00 92.75 314 GLU A C 1
ATOM 2492 O O . GLU A 1 314 ? 3.999 -15.380 -13.143 1.00 92.75 314 GLU A O 1
ATOM 2497 N N . ASP A 1 315 ? 2.483 -16.923 -12.549 1.00 91.56 315 ASP A N 1
ATOM 2498 C CA . ASP A 1 315 ? 1.537 -15.964 -11.956 1.00 91.56 315 ASP A CA 1
ATOM 2499 C C . ASP A 1 315 ? 2.171 -15.161 -10.808 1.00 91.56 315 ASP A C 1
ATOM 2501 O O . ASP A 1 315 ? 2.042 -13.937 -10.735 1.00 91.56 315 ASP A O 1
ATOM 2505 N N . ARG A 1 316 ? 2.942 -15.835 -9.947 1.00 92.56 316 ARG A N 1
ATOM 2506 C CA . ARG A 1 316 ? 3.616 -15.210 -8.803 1.00 92.56 316 ARG A CA 1
ATOM 2507 C C . ARG A 1 316 ? 4.716 -14.256 -9.265 1.00 92.56 316 ARG A C 1
ATOM 2509 O O . ARG A 1 316 ? 4.831 -13.155 -8.730 1.00 92.56 316 ARG A O 1
ATOM 2516 N N . PHE A 1 317 ? 5.496 -14.649 -10.273 1.00 95.81 317 PHE A N 1
ATOM 2517 C CA . PHE A 1 317 ? 6.493 -13.777 -10.892 1.00 95.81 317 PHE A CA 1
ATOM 2518 C C . PHE A 1 317 ? 5.836 -12.527 -11.491 1.00 95.81 317 PHE A C 1
ATOM 2520 O O . PHE A 1 317 ? 6.238 -11.404 -11.179 1.00 95.81 317 PHE A O 1
ATOM 2527 N N . ARG A 1 318 ? 4.781 -12.701 -12.291 1.00 94.62 318 ARG A N 1
ATOM 2528 C CA . ARG A 1 318 ? 4.094 -11.588 -12.952 1.00 94.62 318 ARG A CA 1
ATOM 2529 C C . ARG A 1 318 ? 3.505 -10.592 -11.945 1.00 94.62 318 ARG A C 1
ATOM 2531 O O . ARG A 1 318 ? 3.748 -9.390 -12.048 1.00 94.62 318 ARG A O 1
ATOM 2538 N N . ARG A 1 319 ? 2.820 -11.086 -10.908 1.00 92.25 319 ARG A N 1
ATOM 2539 C CA . ARG A 1 319 ? 2.151 -10.247 -9.894 1.00 92.25 319 ARG A CA 1
ATOM 2540 C C . ARG A 1 319 ? 3.101 -9.550 -8.929 1.00 92.25 319 ARG A C 1
ATOM 2542 O O . ARG A 1 319 ? 2.835 -8.420 -8.530 1.00 92.25 319 ARG A O 1
ATOM 2549 N N . PHE A 1 320 ? 4.198 -10.200 -8.544 1.00 93.62 320 PHE A N 1
ATOM 2550 C CA . PHE A 1 320 ? 5.033 -9.717 -7.439 1.00 93.62 320 PHE A CA 1
ATOM 2551 C C . PHE A 1 320 ? 6.449 -9.286 -7.841 1.00 93.62 320 PHE A C 1
ATOM 2553 O O . PHE A 1 320 ? 7.139 -8.688 -7.011 1.00 93.62 320 PHE A O 1
ATOM 2560 N N . VAL A 1 321 ? 6.866 -9.529 -9.090 1.00 95.56 321 VAL A N 1
ATOM 2561 C CA . VAL A 1 321 ? 8.171 -9.114 -9.641 1.00 95.56 321 VAL A CA 1
ATOM 2562 C C . VAL A 1 321 ? 8.017 -8.237 -10.887 1.00 95.56 321 VAL A C 1
ATOM 2564 O O . VAL A 1 321 ? 8.540 -7.122 -10.897 1.00 95.56 321 VAL A O 1
ATOM 2567 N N . LEU A 1 322 ? 7.314 -8.718 -11.923 1.00 96.00 322 LEU A N 1
ATOM 2568 C CA . LEU A 1 322 ? 7.150 -7.986 -13.189 1.00 96.00 322 LEU A CA 1
ATOM 2569 C C . LEU A 1 322 ? 6.406 -6.668 -12.973 1.00 96.00 322 LEU A C 1
ATOM 2571 O O . LEU A 1 322 ? 6.875 -5.625 -13.438 1.00 96.00 322 LEU A O 1
ATOM 2575 N N . GLU A 1 323 ? 5.307 -6.718 -12.216 1.00 91.69 323 GLU A N 1
ATOM 2576 C CA . GLU A 1 323 ? 4.538 -5.546 -11.808 1.00 91.69 323 GLU A CA 1
ATOM 2577 C C . GLU A 1 323 ? 5.463 -4.457 -11.245 1.00 91.69 323 GLU A C 1
ATOM 2579 O O . GLU A 1 323 ? 6.252 -4.678 -10.323 1.00 91.69 323 GLU A O 1
ATOM 2584 N N . TYR A 1 324 ? 5.418 -3.264 -11.824 1.00 89.81 324 TYR A N 1
ATOM 2585 C CA . TYR A 1 324 ? 6.326 -2.171 -11.479 1.00 89.81 324 TYR A CA 1
ATOM 2586 C C . TYR A 1 324 ? 5.683 -1.174 -10.522 1.00 89.81 324 TYR A C 1
ATOM 2588 O O . TYR A 1 324 ? 6.401 -0.527 -9.757 1.00 89.81 324 TYR A O 1
ATOM 2596 N N . ARG A 1 325 ? 4.347 -1.088 -10.499 1.00 86.19 325 ARG A N 1
ATOM 2597 C CA . ARG A 1 325 ? 3.635 -0.276 -9.516 1.00 86.19 325 ARG A CA 1
ATOM 2598 C C . ARG A 1 325 ? 3.489 -1.008 -8.193 1.00 86.19 325 ARG A C 1
ATOM 2600 O O . ARG A 1 325 ? 3.438 -2.233 -8.110 1.00 86.19 325 ARG A O 1
ATOM 2607 N N . HIS A 1 326 ? 3.424 -0.225 -7.132 1.00 77.94 326 HIS A N 1
ATOM 2608 C CA . HIS A 1 326 ? 3.193 -0.720 -5.777 1.00 77.94 326 HIS A CA 1
ATOM 2609 C C . HIS A 1 326 ? 2.031 0.046 -5.142 1.00 77.94 326 HIS A C 1
ATOM 2611 O O . HIS A 1 326 ? 1.107 -0.547 -4.600 1.00 77.94 326 HIS A O 1
ATOM 2617 N N . THR A 1 327 ? 2.053 1.364 -5.318 1.00 78.31 327 THR A N 1
ATOM 2618 C CA . THR A 1 327 ? 1.011 2.318 -4.933 1.00 78.31 327 THR A CA 1
ATOM 2619 C C . THR A 1 327 ? 0.872 3.377 -6.035 1.00 78.31 327 THR A C 1
ATOM 2621 O O . THR A 1 327 ? 1.429 3.260 -7.135 1.00 78.31 327 THR A O 1
ATOM 2624 N N . GLU A 1 328 ? 0.149 4.434 -5.711 1.00 74.44 328 GLU A N 1
ATOM 2625 C CA . GLU A 1 328 ? -0.186 5.604 -6.502 1.00 74.44 328 GLU A CA 1
ATOM 2626 C C . GLU A 1 328 ? 0.952 6.638 -6.550 1.00 74.44 328 GLU A C 1
ATOM 2628 O O . GLU A 1 328 ? 0.725 7.787 -6.925 1.00 74.44 328 GLU A O 1
ATOM 2633 N N . ALA A 1 329 ? 2.184 6.235 -6.217 1.00 73.44 329 ALA A N 1
ATOM 2634 C CA . ALA A 1 329 ? 3.367 7.078 -6.334 1.00 73.44 329 ALA A CA 1
ATOM 2635 C C . ALA A 1 329 ? 3.733 7.365 -7.810 1.00 73.44 329 ALA A C 1
ATOM 2637 O O . ALA A 1 329 ? 3.506 6.516 -8.687 1.00 73.44 329 ALA A O 1
ATOM 2638 N N . PRO A 1 330 ? 4.328 8.535 -8.117 1.00 73.00 330 PRO A N 1
ATOM 2639 C CA . PRO A 1 330 ? 4.807 8.833 -9.461 1.00 73.00 330 PRO A CA 1
ATOM 2640 C C . PRO A 1 330 ? 5.908 7.858 -9.893 1.00 73.00 330 PRO A C 1
ATOM 2642 O O . PRO A 1 330 ? 6.767 7.468 -9.095 1.00 73.00 330 PRO A O 1
ATOM 2645 N N . LEU A 1 331 ? 5.901 7.482 -11.173 1.00 75.12 331 LEU A N 1
ATOM 2646 C CA . LEU A 1 331 ? 6.959 6.652 -11.738 1.00 75.12 331 LEU A CA 1
ATOM 2647 C C . LEU A 1 331 ? 8.213 7.469 -12.001 1.00 75.12 331 LEU A C 1
ATOM 2649 O O . LEU A 1 331 ? 8.160 8.626 -12.415 1.00 75.12 331 LEU A O 1
ATOM 2653 N N . ALA A 1 332 ? 9.349 6.807 -11.844 1.00 71.12 332 ALA A N 1
ATOM 2654 C CA . ALA A 1 332 ? 10.625 7.302 -12.315 1.00 71.12 332 ALA A CA 1
ATOM 2655 C C . ALA A 1 332 ? 11.162 6.302 -13.356 1.00 71.12 332 ALA A C 1
ATOM 2657 O O . ALA A 1 332 ? 11.595 5.209 -12.974 1.00 71.12 332 ALA A O 1
ATOM 2658 N N . PRO A 1 333 ? 11.090 6.653 -14.655 1.00 67.56 333 PRO A N 1
ATOM 2659 C CA . PRO A 1 333 ? 11.602 5.834 -15.751 1.00 67.56 333 PRO A CA 1
ATOM 2660 C C . PRO A 1 333 ? 13.047 5.378 -15.545 1.00 67.56 333 PRO A C 1
ATOM 2662 O O . PRO A 1 333 ? 13.820 6.103 -14.924 1.00 67.56 333 PRO A O 1
ATOM 2665 N N . GLY A 1 334 ? 13.422 4.203 -16.064 1.00 70.38 334 GLY A N 1
ATOM 2666 C CA . GLY A 1 334 ? 14.807 3.706 -16.116 1.00 70.38 334 GLY A CA 1
ATOM 2667 C C . GLY A 1 334 ? 15.422 3.257 -14.783 1.00 70.38 334 GLY A C 1
ATOM 2668 O O . GLY A 1 334 ? 16.593 2.861 -14.734 1.00 70.38 334 GLY A O 1
ATOM 2669 N N . LEU A 1 335 ? 14.676 3.317 -13.676 1.00 78.31 335 LEU A N 1
ATOM 2670 C CA . LEU A 1 335 ? 15.217 2.975 -12.362 1.00 78.31 335 LEU A CA 1
ATOM 2671 C C . LEU A 1 335 ? 15.421 1.478 -12.151 1.00 78.31 335 LEU A C 1
ATOM 2673 O O . LEU A 1 335 ? 16.343 1.111 -11.422 1.00 78.31 335 LEU A O 1
ATOM 2677 N N . ARG A 1 336 ? 14.601 0.601 -12.743 1.00 88.50 336 ARG A N 1
ATOM 2678 C CA . ARG A 1 336 ? 14.707 -0.845 -12.490 1.00 88.50 336 ARG A CA 1
ATOM 2679 C C . ARG A 1 336 ? 16.056 -1.380 -12.988 1.00 88.50 336 ARG A C 1
ATOM 2681 O O . ARG A 1 336 ? 16.749 -2.051 -12.226 1.00 88.50 336 ARG A O 1
ATOM 2688 N N . ALA A 1 337 ? 16.502 -0.969 -14.169 1.00 87.12 337 ALA A N 1
ATOM 2689 C CA . ALA A 1 337 ? 17.808 -1.276 -14.739 1.00 87.12 337 ALA A CA 1
ATOM 2690 C C . ALA A 1 337 ? 18.956 -0.756 -13.879 1.00 87.12 337 ALA A C 1
ATOM 2692 O O . ALA A 1 337 ? 19.953 -1.450 -13.655 1.00 87.12 337 ALA A O 1
ATOM 2693 N N . HIS A 1 338 ? 18.814 0.473 -13.385 1.00 83.50 338 HIS A N 1
ATOM 2694 C CA . HIS A 1 338 ? 19.790 1.077 -12.494 1.00 83.50 338 HIS A CA 1
ATOM 2695 C C . HIS A 1 338 ? 19.935 0.269 -11.202 1.00 83.50 338 HIS A C 1
ATOM 2697 O O . HIS A 1 338 ? 21.049 -0.104 -10.842 1.00 83.50 338 HIS A O 1
ATOM 2703 N N . MET A 1 339 ? 18.814 -0.029 -10.536 1.00 87.06 339 MET A N 1
ATOM 2704 C CA . MET A 1 339 ? 18.773 -0.776 -9.279 1.00 87.06 339 MET A CA 1
ATOM 2705 C C . MET A 1 339 ? 19.265 -2.217 -9.459 1.00 87.06 339 MET A C 1
ATOM 2707 O O . MET A 1 339 ? 20.054 -2.679 -8.638 1.00 87.06 339 MET A O 1
ATOM 2711 N N . PHE A 1 340 ? 18.925 -2.883 -10.570 1.00 90.88 340 PHE A N 1
ATOM 2712 C CA . PHE A 1 340 ? 19.459 -4.206 -10.913 1.00 90.88 340 PHE A CA 1
ATOM 2713 C C . PHE A 1 340 ? 20.994 -4.187 -10.917 1.00 90.88 340 PHE A C 1
ATOM 2715 O O . PHE A 1 340 ? 21.634 -4.928 -10.173 1.00 90.88 340 PHE A O 1
ATOM 2722 N N . ARG A 1 341 ? 21.602 -3.295 -11.716 1.00 86.69 341 ARG A N 1
ATOM 2723 C CA . ARG A 1 341 ? 23.071 -3.212 -11.874 1.00 86.69 341 ARG A CA 1
ATOM 2724 C C . ARG A 1 341 ? 23.770 -2.830 -10.572 1.00 86.69 341 ARG A C 1
ATOM 2726 O O . ARG A 1 341 ? 24.913 -3.216 -10.334 1.00 86.69 341 ARG A O 1
ATOM 2733 N N . ALA A 1 342 ? 23.096 -2.015 -9.774 1.00 81.75 342 ALA A N 1
ATOM 2734 C CA . ALA A 1 342 ? 23.542 -1.525 -8.485 1.00 81.75 342 ALA A CA 1
ATOM 2735 C C . ALA A 1 342 ? 23.544 -2.620 -7.405 1.00 81.75 342 ALA A C 1
ATOM 2737 O O . ALA A 1 342 ? 24.474 -2.695 -6.600 1.00 81.75 342 ALA A O 1
ATOM 2738 N N . LEU A 1 343 ? 22.511 -3.465 -7.383 1.00 89.25 343 LEU A N 1
ATOM 2739 C CA . LEU A 1 343 ? 22.289 -4.468 -6.342 1.00 89.25 343 LEU A CA 1
ATOM 2740 C C . LEU A 1 343 ? 22.866 -5.844 -6.684 1.00 89.25 343 LEU A C 1
ATOM 2742 O O . LEU A 1 343 ? 23.248 -6.566 -5.765 1.00 89.25 343 LEU A O 1
ATOM 2746 N N . GLU A 1 344 ? 22.985 -6.202 -7.965 1.00 90.00 344 GLU A N 1
ATOM 2747 C CA . GLU A 1 344 ? 23.491 -7.508 -8.411 1.00 90.00 344 GLU A CA 1
ATOM 2748 C C . GLU A 1 344 ? 24.792 -7.936 -7.699 1.00 90.00 344 GLU A C 1
ATOM 2750 O O . GLU A 1 344 ? 24.821 -9.052 -7.170 1.00 90.00 344 GLU A O 1
ATOM 2755 N N . PRO A 1 345 ? 25.845 -7.096 -7.569 1.00 88.00 345 PRO A N 1
ATOM 2756 C CA . PRO A 1 345 ? 27.082 -7.495 -6.891 1.00 88.00 345 PRO A CA 1
ATOM 2757 C C . PRO A 1 345 ? 26.896 -7.910 -5.425 1.00 88.00 345 PRO A C 1
ATOM 2759 O O . PRO A 1 345 ? 27.713 -8.673 -4.910 1.00 88.00 345 PRO A O 1
ATOM 2762 N N . TYR A 1 346 ? 25.841 -7.417 -4.770 1.00 85.12 346 TYR A N 1
ATOM 2763 C CA . TYR A 1 346 ? 25.547 -7.643 -3.355 1.00 85.12 346 TYR A CA 1
ATOM 2764 C C . TYR A 1 346 ? 24.698 -8.873 -3.092 1.00 85.12 346 TYR A C 1
ATOM 2766 O O . TYR A 1 346 ? 24.774 -9.432 -2.001 1.00 85.12 346 TYR A O 1
ATOM 2774 N N . VAL A 1 347 ? 23.901 -9.287 -4.074 1.00 91.69 347 VAL A N 1
ATOM 2775 C CA . VAL A 1 347 ? 22.925 -10.364 -3.889 1.00 91.69 347 VAL A CA 1
ATOM 2776 C C . VAL A 1 347 ? 23.278 -11.625 -4.666 1.00 91.69 347 VAL A C 1
ATOM 2778 O O . VAL A 1 347 ? 22.870 -12.705 -4.263 1.00 91.69 347 VAL A O 1
ATOM 2781 N N . LYS A 1 348 ? 24.084 -11.534 -5.734 1.00 89.31 348 LYS A N 1
ATOM 2782 C CA . LYS A 1 348 ? 24.367 -12.663 -6.643 1.00 89.31 348 LYS A CA 1
ATOM 2783 C C . LYS A 1 348 ? 24.949 -13.919 -5.981 1.00 89.31 348 LYS A C 1
ATOM 2785 O O . LYS A 1 348 ? 24.822 -15.001 -6.538 1.00 89.31 348 LYS A O 1
ATOM 2790 N N . ASN A 1 349 ? 25.606 -13.771 -4.829 1.00 88.38 349 ASN A N 1
ATOM 2791 C CA . ASN A 1 349 ? 26.227 -14.876 -4.092 1.00 88.38 349 ASN A CA 1
ATOM 2792 C C . ASN A 1 349 ? 25.382 -15.345 -2.894 1.00 88.38 349 ASN A C 1
ATOM 2794 O O . ASN A 1 349 ? 25.843 -16.184 -2.122 1.00 88.38 349 ASN A O 1
ATOM 2798 N N . LEU A 1 350 ? 24.188 -14.781 -2.693 1.00 90.06 350 LEU A N 1
ATOM 2799 C CA . LEU A 1 350 ? 23.276 -15.191 -1.630 1.00 90.06 350 LEU A CA 1
ATOM 2800 C C . LEU A 1 350 ? 22.473 -16.412 -2.084 1.00 90.06 350 LEU A C 1
ATOM 2802 O O . LEU A 1 350 ? 22.081 -16.515 -3.245 1.00 90.06 350 LEU A O 1
ATOM 2806 N N . ALA A 1 351 ? 22.261 -17.354 -1.167 1.00 83.44 351 ALA A N 1
ATOM 2807 C CA . ALA A 1 351 ? 21.660 -18.647 -1.489 1.00 83.44 351 ALA A CA 1
ATOM 2808 C C . ALA A 1 351 ? 20.135 -18.674 -1.307 1.00 83.44 351 ALA A C 1
ATOM 2810 O O . ALA A 1 351 ? 19.458 -19.441 -1.987 1.00 83.44 351 ALA A O 1
ATOM 2811 N N . ASN A 1 352 ? 19.594 -17.857 -0.399 1.00 86.94 352 ASN A N 1
ATOM 2812 C CA . ASN A 1 352 ? 18.173 -17.833 -0.058 1.00 86.94 352 ASN A CA 1
ATOM 2813 C C . ASN A 1 352 ? 17.601 -16.410 -0.146 1.00 86.94 352 ASN A C 1
ATOM 2815 O O . ASN A 1 352 ? 18.325 -15.416 -0.073 1.00 86.94 352 ASN A O 1
ATOM 2819 N N . ILE A 1 353 ? 16.285 -16.325 -0.319 1.00 90.75 353 ILE A N 1
ATOM 2820 C CA . ILE A 1 353 ? 15.558 -15.062 -0.486 1.00 90.75 353 ILE A CA 1
ATOM 2821 C C . ILE A 1 353 ? 15.525 -14.215 0.793 1.00 90.75 353 ILE A C 1
ATOM 2823 O O . ILE A 1 353 ? 15.522 -12.990 0.697 1.00 90.75 353 ILE A O 1
ATOM 2827 N N . GLU A 1 354 ? 15.552 -14.833 1.976 1.00 90.62 354 GLU A N 1
ATOM 2828 C CA . GLU A 1 354 ? 15.601 -14.133 3.266 1.00 90.62 354 GLU A CA 1
ATOM 2829 C C . GLU A 1 354 ? 16.850 -13.248 3.369 1.00 90.62 354 GLU A C 1
ATOM 2831 O O . GLU A 1 354 ? 16.746 -12.046 3.625 1.00 90.62 354 GLU A O 1
ATOM 2836 N N . ASP A 1 355 ? 18.023 -13.808 3.068 1.00 90.00 355 ASP A N 1
ATOM 2837 C CA . ASP A 1 355 ? 19.300 -13.097 3.044 1.00 90.00 355 ASP A CA 1
ATOM 2838 C C . ASP A 1 355 ? 19.289 -11.964 2.013 1.00 90.00 355 ASP A C 1
ATOM 2840 O O . ASP A 1 355 ? 19.800 -10.873 2.279 1.00 90.00 355 ASP A O 1
ATOM 2844 N N . VAL A 1 356 ? 18.673 -12.186 0.845 1.00 92.00 356 VAL A N 1
ATOM 2845 C CA . VAL A 1 356 ? 18.527 -11.154 -0.194 1.00 92.00 356 VAL A CA 1
ATOM 2846 C C . VAL A 1 356 ? 17.656 -10.009 0.310 1.00 92.00 356 VAL A C 1
ATOM 2848 O O . VAL A 1 356 ? 18.051 -8.846 0.198 1.00 92.00 356 VAL A O 1
ATOM 2851 N N . VAL A 1 357 ? 16.502 -10.316 0.909 1.00 92.62 357 VAL A N 1
ATOM 2852 C CA . VAL A 1 357 ? 15.609 -9.307 1.486 1.00 92.62 357 VAL A CA 1
ATOM 2853 C C . VAL A 1 357 ? 16.326 -8.529 2.585 1.00 92.62 357 VAL A C 1
ATOM 2855 O O . VAL A 1 357 ? 16.256 -7.301 2.598 1.00 92.62 357 VAL A O 1
ATOM 2858 N N . HIS A 1 358 ? 17.090 -9.190 3.457 1.00 89.19 358 HIS A N 1
ATOM 2859 C CA . HIS A 1 358 ? 17.896 -8.498 4.463 1.00 89.19 358 HIS A CA 1
ATOM 2860 C C . HIS A 1 358 ? 18.951 -7.587 3.876 1.00 89.19 358 HIS A C 1
ATOM 2862 O O . HIS A 1 358 ? 19.053 -6.435 4.301 1.00 89.19 358 HIS A O 1
ATOM 2868 N N . GLN A 1 359 ? 19.726 -8.084 2.917 1.00 88.50 359 GLN A N 1
ATOM 2869 C CA . GLN A 1 359 ? 20.809 -7.327 2.315 1.00 88.50 359 GLN A CA 1
ATOM 2870 C C . GLN A 1 359 ? 20.269 -6.082 1.603 1.00 88.50 359 GLN A C 1
ATOM 2872 O O . GLN A 1 359 ? 20.779 -4.978 1.807 1.00 88.50 359 GLN A O 1
ATOM 2877 N N . VAL A 1 360 ? 19.199 -6.233 0.819 1.00 91.19 360 VAL A N 1
ATOM 2878 C CA . VAL A 1 360 ? 18.557 -5.113 0.121 1.00 91.19 360 VAL A CA 1
ATOM 2879 C C . VAL A 1 360 ? 17.902 -4.151 1.112 1.00 91.19 360 VAL A C 1
ATOM 2881 O O . VAL A 1 360 ? 18.056 -2.937 0.977 1.00 91.19 360 VAL A O 1
ATOM 2884 N N . ASN A 1 361 ? 17.218 -4.644 2.146 1.00 90.69 361 ASN A N 1
ATOM 2885 C CA . ASN A 1 361 ? 16.553 -3.776 3.117 1.00 90.69 361 ASN A CA 1
ATOM 2886 C C . ASN A 1 361 ? 17.553 -3.002 3.998 1.00 90.69 361 ASN A C 1
ATOM 2888 O O . ASN A 1 361 ? 17.326 -1.833 4.318 1.00 90.69 361 ASN A O 1
ATOM 2892 N N . LEU A 1 362 ? 18.701 -3.608 4.325 1.00 85.62 362 LEU A N 1
ATOM 2893 C CA . LEU A 1 362 ? 19.823 -2.927 4.974 1.00 85.62 362 LEU A CA 1
ATOM 2894 C C . LEU A 1 362 ? 20.312 -1.755 4.117 1.00 85.62 362 LEU A C 1
ATOM 2896 O O . LEU A 1 362 ? 20.406 -0.637 4.624 1.00 85.62 362 LEU A O 1
ATOM 2900 N N . ILE A 1 363 ? 20.547 -1.983 2.821 1.00 85.62 363 ILE A N 1
ATOM 2901 C CA . ILE A 1 363 ? 20.914 -0.928 1.864 1.00 85.62 363 ILE A CA 1
ATOM 2902 C C . ILE A 1 363 ? 19.862 0.184 1.867 1.00 85.62 363 ILE A C 1
ATOM 2904 O O . ILE A 1 363 ? 20.196 1.358 2.019 1.00 85.62 363 ILE A O 1
ATOM 2908 N N . CYS A 1 364 ? 18.582 -0.177 1.769 1.00 88.50 364 CYS A N 1
ATOM 2909 C CA . CYS A 1 364 ? 17.482 0.784 1.774 1.00 88.50 364 CYS A CA 1
ATOM 2910 C C . CYS A 1 364 ? 17.453 1.632 3.057 1.00 88.50 364 CYS A C 1
ATOM 2912 O O . CYS A 1 364 ? 17.246 2.844 2.992 1.00 88.50 364 CYS A O 1
ATOM 2914 N N . SER A 1 365 ? 17.728 1.028 4.218 1.00 84.69 365 SER A N 1
ATOM 2915 C CA . SER A 1 365 ? 17.767 1.726 5.513 1.00 84.69 365 SER A CA 1
ATOM 2916 C C . SER A 1 365 ? 18.894 2.760 5.627 1.00 84.69 365 SER A C 1
ATOM 2918 O O . SER A 1 365 ? 18.788 3.713 6.401 1.00 84.69 365 SER A O 1
ATOM 2920 N N . CYS A 1 366 ? 19.963 2.607 4.839 1.00 80.19 366 CYS A N 1
ATOM 2921 C CA . CYS A 1 366 ? 21.035 3.594 4.738 1.00 80.19 366 CYS A CA 1
ATOM 2922 C C . CYS A 1 366 ? 20.670 4.771 3.821 1.00 80.19 366 CYS A C 1
ATOM 2924 O O . CYS A 1 366 ? 21.280 5.834 3.932 1.00 80.19 366 CYS A O 1
ATOM 2926 N N . LEU A 1 367 ? 19.692 4.592 2.928 1.00 80.56 367 LEU A N 1
ATOM 2927 C CA . LEU A 1 367 ? 19.316 5.568 1.905 1.00 80.56 367 LEU A CA 1
ATOM 2928 C C . LEU A 1 367 ? 18.120 6.427 2.320 1.00 80.56 367 LEU A C 1
ATOM 2930 O O . LEU A 1 367 ? 18.095 7.618 2.011 1.00 80.56 367 LEU A O 1
ATOM 2934 N N . VAL A 1 368 ? 17.141 5.841 3.018 1.00 83.56 368 VAL A N 1
ATOM 2935 C CA . VAL A 1 368 ? 15.861 6.491 3.331 1.00 83.56 368 VAL A CA 1
ATOM 2936 C C . VAL A 1 368 ? 15.485 6.288 4.798 1.00 83.56 368 VAL A C 1
ATOM 2938 O O . VAL A 1 368 ? 15.332 5.161 5.266 1.00 83.56 368 VAL A O 1
ATOM 2941 N N . ILE A 1 369 ? 15.265 7.389 5.524 1.00 83.06 369 ILE A N 1
ATOM 2942 C CA . ILE A 1 369 ? 14.811 7.382 6.922 1.00 83.06 369 ILE A CA 1
ATOM 2943 C C . ILE A 1 369 ? 13.335 7.772 7.053 1.00 83.06 369 ILE A C 1
ATOM 2945 O O . ILE A 1 369 ? 12.765 8.460 6.206 1.00 83.06 369 ILE A O 1
ATOM 2949 N N . TYR A 1 370 ? 12.705 7.353 8.153 1.00 82.69 370 TYR A N 1
ATOM 2950 C CA . TYR A 1 370 ? 11.315 7.708 8.431 1.00 82.69 370 TYR A CA 1
ATOM 2951 C C . TYR A 1 370 ? 11.172 9.160 8.897 1.00 82.69 370 TYR A C 1
ATOM 2953 O O . TYR A 1 370 ? 11.888 9.603 9.799 1.00 82.69 370 TYR A O 1
ATOM 2961 N N . ARG A 1 371 ? 10.190 9.878 8.340 1.00 79.88 371 ARG A N 1
ATOM 2962 C CA . ARG A 1 371 ? 9.801 11.219 8.804 1.00 79.88 371 ARG A CA 1
ATOM 2963 C C . ARG A 1 371 ? 8.289 11.348 8.954 1.00 79.88 371 ARG A C 1
ATOM 2965 O O . ARG A 1 371 ? 7.538 11.339 7.983 1.00 79.88 371 ARG A O 1
ATOM 2972 N N . LYS A 1 372 ? 7.842 11.488 10.206 1.00 69.44 372 LYS A N 1
ATOM 2973 C CA . LYS A 1 372 ? 6.418 11.564 10.575 1.00 69.44 372 LYS A CA 1
ATOM 2974 C C . LYS A 1 372 ? 5.749 12.854 10.092 1.00 69.44 372 LYS A C 1
ATOM 2976 O O . LYS A 1 372 ? 4.564 12.832 9.782 1.00 69.44 372 LYS A O 1
ATOM 2981 N N . ASP A 1 373 ? 6.492 13.953 10.048 1.00 64.50 373 ASP A N 1
ATOM 2982 C CA . ASP A 1 373 ? 6.040 15.322 9.774 1.00 64.50 373 ASP A CA 1
ATOM 2983 C C . ASP A 1 373 ? 5.965 15.681 8.281 1.00 64.50 373 ASP A C 1
ATOM 2985 O O . ASP A 1 373 ? 5.563 16.794 7.938 1.00 64.50 373 ASP A O 1
ATOM 2989 N N . MET A 1 374 ? 6.306 14.749 7.385 1.00 63.44 374 MET A N 1
ATOM 2990 C CA . MET A 1 374 ? 6.206 14.997 5.948 1.00 63.44 374 MET A CA 1
ATOM 2991 C C . MET A 1 374 ? 4.750 15.130 5.505 1.00 63.44 374 MET A C 1
ATOM 2993 O O . MET A 1 374 ? 3.908 14.279 5.793 1.00 63.44 374 MET A O 1
ATOM 2997 N N . ARG A 1 375 ? 4.477 16.227 4.790 1.00 52.91 375 ARG A N 1
ATOM 2998 C CA . ARG A 1 375 ? 3.156 16.609 4.262 1.00 52.91 375 ARG A CA 1
ATOM 2999 C C . ARG A 1 375 ? 2.980 16.270 2.774 1.00 52.91 375 ARG A C 1
ATOM 3001 O O . ARG A 1 375 ? 2.054 16.776 2.144 1.00 52.91 375 ARG A O 1
ATOM 3008 N N . TRP A 1 376 ? 3.899 15.505 2.193 1.00 57.22 376 TRP A N 1
ATOM 3009 C CA . TRP A 1 376 ? 3.896 15.118 0.781 1.00 57.22 376 TRP A CA 1
ATOM 3010 C C . TRP A 1 376 ? 3.703 13.611 0.749 1.00 57.22 376 TRP A C 1
ATOM 3012 O O . TRP A 1 376 ? 4.518 12.878 1.306 1.00 57.22 376 TRP A O 1
ATOM 3022 N N . GLU A 1 377 ? 2.562 13.189 0.220 1.00 55.41 377 GLU A N 1
ATOM 3023 C CA . GLU A 1 377 ? 2.073 11.821 0.381 1.00 55.41 377 GLU A CA 1
ATOM 3024 C C . GLU A 1 377 ? 2.689 10.886 -0.685 1.00 55.41 377 GLU A C 1
ATOM 3026 O O . GLU A 1 377 ? 2.958 9.735 -0.362 1.00 55.41 377 GLU A O 1
ATOM 3031 N N . ASP A 1 378 ? 3.147 11.415 -1.835 1.00 63.12 378 ASP A N 1
ATOM 3032 C CA . ASP A 1 378 ? 3.576 10.598 -2.984 1.00 63.12 378 ASP A CA 1
ATOM 3033 C C . ASP A 1 378 ? 4.879 11.107 -3.638 1.00 63.12 378 ASP A C 1
ATOM 3035 O O . ASP A 1 378 ? 4.876 11.933 -4.552 1.00 63.12 378 ASP A O 1
ATOM 3039 N N . GLN A 1 379 ? 6.031 10.642 -3.147 1.00 70.88 379 GLN A N 1
ATOM 3040 C CA . GLN A 1 379 ? 7.339 10.932 -3.753 1.00 70.88 379 GLN A CA 1
ATOM 3041 C C . GLN A 1 379 ? 7.671 9.900 -4.838 1.00 70.88 379 GLN A C 1
ATOM 3043 O O . GLN A 1 379 ? 7.474 8.704 -4.627 1.00 70.88 379 GLN A O 1
ATOM 3048 N N . ASP A 1 380 ? 8.251 10.342 -5.957 1.00 74.38 380 ASP A N 1
ATOM 3049 C CA . ASP A 1 380 ? 8.961 9.420 -6.850 1.00 74.38 380 ASP A CA 1
ATOM 3050 C C . ASP A 1 380 ? 10.255 8.916 -6.171 1.00 74.38 380 ASP A C 1
ATOM 3052 O O . ASP A 1 380 ? 10.785 9.529 -5.236 1.00 74.38 380 ASP A O 1
ATOM 3056 N N . LEU A 1 381 ? 10.785 7.783 -6.629 1.00 77.12 381 LEU A N 1
ATOM 3057 C CA . LEU A 1 381 ? 11.960 7.158 -6.015 1.00 77.12 381 LEU A CA 1
ATOM 3058 C C . LEU A 1 381 ? 13.235 8.022 -6.089 1.00 77.12 381 LEU A C 1
ATOM 3060 O O . LEU A 1 381 ? 14.001 8.037 -5.124 1.00 77.12 381 LEU A O 1
ATOM 3064 N N . ARG A 1 382 ? 13.468 8.784 -7.172 1.00 75.12 382 ARG A N 1
ATOM 3065 C CA . ARG A 1 382 ? 14.618 9.716 -7.302 1.00 75.12 382 ARG A CA 1
ATOM 3066 C C . ARG A 1 382 ? 14.582 10.770 -6.204 1.00 75.12 382 ARG A C 1
ATOM 3068 O O . ARG A 1 382 ? 15.612 11.199 -5.686 1.00 75.12 382 ARG A O 1
ATOM 3075 N N . MET A 1 383 ? 13.381 11.151 -5.810 1.00 73.94 383 MET A N 1
ATOM 3076 C CA . MET A 1 383 ? 13.147 12.174 -4.802 1.00 73.94 383 MET A CA 1
ATOM 3077 C C . MET A 1 383 ? 13.417 11.642 -3.406 1.00 73.94 383 MET A C 1
ATOM 3079 O O . MET A 1 383 ? 13.956 12.354 -2.557 1.00 73.94 383 MET A O 1
ATOM 3083 N N . MET A 1 384 ? 13.097 10.369 -3.173 1.00 78.94 384 MET A N 1
ATOM 3084 C CA . MET A 1 384 ? 13.489 9.679 -1.948 1.00 78.94 384 MET A CA 1
ATOM 3085 C C . MET A 1 384 ? 15.010 9.545 -1.853 1.00 78.94 384 MET A C 1
ATOM 3087 O O . MET A 1 384 ? 15.550 9.770 -0.774 1.00 78.94 384 MET A O 1
ATOM 3091 N N . PHE A 1 385 ? 15.720 9.284 -2.959 1.00 75.81 385 PHE A N 1
ATOM 3092 C CA . PHE A 1 385 ? 17.190 9.342 -2.973 1.00 75.81 385 PHE A CA 1
ATOM 3093 C C . PHE A 1 385 ? 17.701 10.744 -2.598 1.00 75.81 385 PHE A C 1
ATOM 3095 O O . PHE A 1 385 ? 18.552 10.880 -1.718 1.00 75.81 385 PHE A O 1
ATOM 3102 N N . ALA A 1 386 ? 17.143 11.799 -3.200 1.00 71.38 386 ALA A N 1
ATOM 3103 C CA . ALA A 1 386 ? 17.582 13.173 -2.951 1.00 71.38 386 ALA A CA 1
ATOM 3104 C C . ALA A 1 386 ? 17.337 13.631 -1.501 1.00 71.38 386 ALA A C 1
ATOM 3106 O O . ALA A 1 386 ? 18.226 14.195 -0.857 1.00 71.38 386 ALA A O 1
ATOM 3107 N N . THR A 1 387 ? 16.141 13.369 -0.973 1.00 73.56 387 THR A N 1
ATOM 3108 C CA . THR A 1 387 ? 15.724 13.814 0.369 1.00 73.56 387 THR A CA 1
ATOM 3109 C C . THR A 1 387 ? 16.193 12.879 1.484 1.00 73.56 387 THR A C 1
ATOM 3111 O O . THR A 1 387 ? 16.352 13.310 2.629 1.00 73.56 387 THR A O 1
ATOM 3114 N N . SER A 1 388 ? 16.432 11.604 1.162 1.00 78.25 388 SER A N 1
ATOM 3115 C CA . SER A 1 388 ? 16.634 10.496 2.104 1.00 78.25 388 SER A CA 1
ATOM 3116 C C . SER A 1 388 ? 15.513 10.352 3.132 1.00 78.25 388 SER A C 1
ATOM 3118 O O . SER A 1 388 ? 15.760 9.937 4.264 1.00 78.25 388 SER A O 1
ATOM 3120 N N . GLN A 1 389 ? 14.282 10.731 2.791 1.00 79.31 389 GLN A N 1
ATOM 3121 C CA . GLN A 1 389 ? 13.156 10.738 3.723 1.00 79.31 389 GLN A CA 1
ATOM 3122 C C . GLN A 1 389 ? 11.908 10.189 3.040 1.00 79.31 389 GLN A C 1
ATOM 3124 O O . GLN A 1 389 ? 11.605 10.596 1.928 1.00 79.31 389 GLN A O 1
ATOM 3129 N N . ALA A 1 390 ? 11.189 9.291 3.718 1.00 83.00 390 ALA A N 1
ATOM 3130 C CA . ALA A 1 390 ? 9.864 8.828 3.300 1.00 83.00 390 ALA A CA 1
ATOM 3131 C C . ALA A 1 390 ? 8.978 8.454 4.514 1.00 83.00 390 ALA A C 1
ATOM 3133 O O . ALA A 1 390 ? 9.472 8.219 5.624 1.00 83.00 390 ALA A O 1
ATOM 3134 N N . ARG A 1 391 ? 7.649 8.446 4.331 1.00 85.12 391 ARG A N 1
ATOM 3135 C CA . ARG A 1 391 ? 6.695 7.852 5.293 1.00 85.12 391 ARG A CA 1
ATOM 3136 C C . ARG A 1 391 ? 6.639 6.331 5.100 1.00 85.12 391 ARG A C 1
ATOM 3138 O O . ARG A 1 391 ? 7.338 5.801 4.246 1.00 85.12 391 ARG A O 1
ATOM 3145 N N . CYS A 1 392 ? 5.843 5.621 5.900 1.00 87.56 392 CYS A N 1
ATOM 3146 C CA . CYS A 1 392 ? 5.724 4.157 5.836 1.00 87.56 392 CYS A CA 1
ATOM 3147 C C . CYS A 1 392 ? 5.397 3.655 4.417 1.00 87.56 392 CYS A C 1
ATOM 3149 O O . CYS A 1 392 ? 6.058 2.742 3.930 1.00 87.56 392 CYS A O 1
ATOM 3151 N N . GLU A 1 393 ? 4.483 4.325 3.717 1.00 86.12 393 GLU A N 1
ATOM 3152 C CA . GLU A 1 393 ? 4.144 4.039 2.320 1.00 86.12 393 GLU A CA 1
ATOM 3153 C C . GLU A 1 393 ? 5.327 4.243 1.365 1.00 86.12 393 GLU A C 1
ATOM 3155 O O . GLU A 1 393 ? 5.735 3.307 0.683 1.00 86.12 393 GLU A O 1
ATOM 3160 N N . GLY A 1 394 ? 5.958 5.422 1.381 1.00 86.81 394 GLY A N 1
ATOM 3161 C CA . GLY A 1 394 ? 7.106 5.698 0.515 1.00 86.81 394 GLY A CA 1
ATOM 3162 C C . GLY A 1 394 ? 8.304 4.774 0.778 1.00 86.81 394 GLY A C 1
ATOM 3163 O O . GLY A 1 394 ? 8.933 4.298 -0.161 1.00 86.81 394 GLY A O 1
ATOM 3164 N N . LYS A 1 395 ? 8.577 4.432 2.044 1.00 90.06 395 LYS A N 1
ATOM 3165 C CA . LYS A 1 395 ? 9.608 3.442 2.397 1.00 90.06 395 LYS A CA 1
ATOM 3166 C C . LYS A 1 395 ? 9.267 2.054 1.849 1.00 90.06 395 LYS A C 1
ATOM 3168 O O . LYS A 1 395 ? 10.148 1.375 1.328 1.00 90.06 395 LYS A O 1
ATOM 3173 N N . SER A 1 396 ? 7.993 1.665 1.918 1.00 90.94 396 SER A N 1
ATOM 3174 C CA . SER A 1 396 ? 7.521 0.391 1.372 1.00 90.94 396 SER A CA 1
ATOM 3175 C C . SER A 1 396 ? 7.649 0.355 -0.151 1.00 90.94 396 SER A C 1
ATOM 3177 O O . SER A 1 396 ? 8.141 -0.636 -0.688 1.00 90.94 396 SER A O 1
ATOM 3179 N N . ASN A 1 397 ? 7.310 1.444 -0.849 1.00 89.62 397 ASN A N 1
ATOM 3180 C CA . ASN A 1 397 ? 7.521 1.582 -2.295 1.00 89.62 397 ASN A CA 1
ATOM 3181 C C . ASN A 1 397 ? 9.002 1.467 -2.668 1.00 89.62 397 ASN A C 1
ATOM 3183 O O . ASN A 1 397 ? 9.356 0.745 -3.598 1.00 89.62 397 ASN A O 1
ATOM 3187 N N . PHE A 1 398 ? 9.870 2.157 -1.923 1.00 89.88 398 PHE A N 1
ATOM 3188 C CA . PHE A 1 398 ? 11.307 2.173 -2.171 1.00 89.88 398 PHE A CA 1
ATOM 3189 C C . PHE A 1 398 ? 11.933 0.788 -2.023 1.00 89.88 398 PHE A C 1
ATOM 3191 O O . PHE A 1 398 ? 12.607 0.310 -2.937 1.00 89.88 398 PHE A O 1
ATOM 3198 N N . ALA A 1 399 ? 11.661 0.113 -0.903 1.00 92.31 399 ALA A N 1
ATOM 3199 C CA . ALA A 1 399 ? 12.146 -1.242 -0.669 1.00 92.31 399 ALA A CA 1
ATOM 3200 C C . ALA A 1 399 ? 11.629 -2.214 -1.740 1.00 92.31 399 ALA A C 1
ATOM 3202 O O . ALA A 1 399 ? 12.395 -3.019 -2.262 1.00 92.31 399 ALA A O 1
ATOM 3203 N N . SER A 1 400 ? 10.359 -2.094 -2.128 1.00 92.75 400 SER A N 1
ATOM 3204 C CA . SER A 1 400 ? 9.752 -2.955 -3.148 1.00 92.75 400 SER A CA 1
ATOM 3205 C C . SER A 1 400 ? 10.389 -2.790 -4.514 1.00 92.75 400 SER A C 1
ATOM 3207 O O . SER A 1 400 ? 10.707 -3.780 -5.169 1.00 92.75 400 SER A O 1
ATOM 3209 N N . ALA A 1 401 ? 10.621 -1.549 -4.940 1.00 91.81 401 ALA A N 1
ATOM 3210 C CA . ALA A 1 401 ? 11.253 -1.263 -6.220 1.00 91.81 401 ALA A CA 1
ATOM 3211 C C . ALA A 1 401 ? 12.682 -1.832 -6.278 1.00 91.81 401 ALA A C 1
ATOM 3213 O O . ALA A 1 401 ? 13.060 -2.468 -7.265 1.00 91.81 401 ALA A O 1
ATOM 3214 N N . MET A 1 402 ? 13.436 -1.689 -5.183 1.00 92.50 402 MET A N 1
ATOM 3215 C CA . MET A 1 402 ? 14.773 -2.268 -5.027 1.00 92.50 402 MET A CA 1
ATOM 3216 C C . MET A 1 402 ? 14.728 -3.804 -5.071 1.00 92.50 402 MET A C 1
ATOM 3218 O O . MET A 1 402 ? 15.479 -4.420 -5.823 1.00 92.50 402 MET A O 1
ATOM 3222 N N . LEU A 1 403 ? 13.808 -4.438 -4.342 1.00 94.88 403 LEU A N 1
ATOM 3223 C CA . LEU A 1 403 ? 13.653 -5.898 -4.302 1.00 94.88 403 LEU A CA 1
ATOM 3224 C C . LEU A 1 403 ? 13.215 -6.490 -5.649 1.00 94.88 403 LEU A C 1
ATOM 3226 O O . LEU A 1 403 ? 13.797 -7.476 -6.107 1.00 94.88 403 LEU A O 1
ATOM 3230 N N . ARG A 1 404 ? 12.246 -5.867 -6.330 1.00 94.88 404 ARG A N 1
ATOM 3231 C CA . ARG A 1 404 ? 11.795 -6.309 -7.662 1.00 94.88 404 ARG A CA 1
ATOM 3232 C C . ARG A 1 404 ? 12.900 -6.198 -8.702 1.00 94.88 404 ARG A C 1
ATOM 3234 O O . ARG A 1 404 ? 12.989 -7.053 -9.577 1.00 94.88 404 ARG A O 1
ATOM 3241 N N . SER A 1 405 ? 13.781 -5.201 -8.581 1.00 94.25 405 SER A N 1
ATOM 3242 C CA . SER A 1 405 ? 14.932 -5.065 -9.483 1.00 94.25 405 SER A CA 1
ATOM 3243 C C . SER A 1 405 ? 15.923 -6.228 -9.394 1.00 94.25 405 SER A C 1
ATOM 3245 O O . SER A 1 405 ? 16.687 -6.430 -10.325 1.00 94.25 405 SER A O 1
ATOM 3247 N N . VAL A 1 406 ? 15.892 -7.019 -8.316 1.00 96.31 406 VAL A N 1
ATOM 3248 C CA . VAL A 1 406 ? 16.682 -8.251 -8.164 1.00 96.31 406 VAL A CA 1
ATOM 3249 C C . VAL A 1 406 ? 15.805 -9.503 -8.103 1.00 96.31 406 VAL A C 1
ATOM 3251 O O . VAL A 1 406 ? 16.195 -10.529 -7.553 1.00 96.31 406 VAL A O 1
ATOM 3254 N N . GLY A 1 407 ? 14.601 -9.441 -8.675 1.00 95.62 407 GLY A N 1
ATOM 3255 C CA . GLY A 1 407 ? 13.759 -10.616 -8.889 1.00 95.62 407 GLY A CA 1
ATOM 3256 C C . GLY A 1 407 ? 13.066 -11.160 -7.638 1.00 95.62 407 GLY A C 1
ATOM 3257 O O . GLY A 1 407 ? 12.548 -12.275 -7.686 1.00 95.62 407 GLY A O 1
ATOM 3258 N N . VAL A 1 408 ? 13.060 -10.419 -6.523 1.00 95.88 408 VAL A N 1
ATOM 3259 C CA . VAL A 1 408 ? 12.400 -10.848 -5.282 1.00 95.88 408 VAL A CA 1
ATOM 3260 C C . VAL A 1 408 ? 10.893 -10.563 -5.359 1.00 95.88 408 VAL A C 1
ATOM 3262 O O . VAL A 1 408 ? 10.513 -9.390 -5.467 1.00 95.88 408 VAL A O 1
ATOM 3265 N N . PRO A 1 409 ? 10.021 -11.584 -5.261 1.00 95.06 409 PRO A N 1
ATOM 3266 C CA . PRO A 1 409 ? 8.575 -11.400 -5.241 1.00 95.06 409 PRO A CA 1
ATOM 3267 C C . PRO A 1 409 ? 8.159 -10.740 -3.928 1.00 95.06 409 PRO A C 1
ATOM 3269 O O . PRO A 1 409 ? 8.367 -11.288 -2.844 1.00 95.06 409 PRO A O 1
ATOM 3272 N N . ASN A 1 410 ? 7.572 -9.549 -4.020 1.00 93.38 410 ASN A N 1
ATOM 3273 C CA . ASN A 1 410 ? 7.128 -8.794 -2.855 1.00 93.38 410 ASN A CA 1
ATOM 3274 C C . ASN A 1 410 ? 5.843 -7.992 -3.109 1.00 93.38 410 ASN A C 1
ATOM 3276 O O . ASN A 1 410 ? 5.490 -7.675 -4.253 1.00 93.38 410 ASN A O 1
ATOM 3280 N N . GLY A 1 411 ? 5.156 -7.669 -2.014 1.00 89.81 411 GLY A N 1
ATOM 3281 C CA . GLY A 1 411 ? 3.880 -6.965 -2.000 1.00 89.81 411 GLY A CA 1
ATOM 3282 C C . GLY A 1 411 ? 3.782 -5.887 -0.923 1.00 89.81 411 GLY A C 1
ATOM 3283 O O . GLY A 1 411 ? 4.533 -5.873 0.058 1.00 89.81 411 GLY A O 1
ATOM 3284 N N . TYR A 1 412 ? 2.802 -5.009 -1.132 1.00 88.44 412 TYR A N 1
ATOM 3285 C CA . TYR A 1 412 ? 2.397 -3.943 -0.228 1.00 88.44 412 TYR A CA 1
ATOM 3286 C C . TYR A 1 412 ? 1.265 -4.445 0.645 1.00 88.44 412 TYR A C 1
ATOM 3288 O O . TYR A 1 412 ? 0.230 -4.864 0.120 1.00 88.44 412 TYR A O 1
ATOM 3296 N N . VAL A 1 413 ? 1.434 -4.349 1.956 1.00 91.75 413 VAL A N 1
ATOM 3297 C CA . VAL A 1 413 ? 0.380 -4.679 2.909 1.00 91.75 413 VAL A CA 1
ATOM 3298 C C . VAL A 1 413 ? 0.115 -3.506 3.829 1.00 91.75 413 VAL A C 1
ATOM 3300 O O . VAL A 1 413 ? 1.032 -2.779 4.217 1.00 91.75 413 VAL A O 1
ATOM 3303 N N . SER A 1 414 ? -1.150 -3.302 4.174 1.00 92.62 414 SER A N 1
ATOM 3304 C CA . SER A 1 414 ? -1.540 -2.212 5.053 1.00 92.62 414 SER A CA 1
ATOM 3305 C C . SER A 1 414 ? -2.693 -2.574 5.969 1.00 92.62 414 SER A C 1
ATOM 3307 O O . SER A 1 414 ? -3.550 -3.405 5.662 1.00 92.62 414 SER A O 1
ATOM 3309 N N . THR A 1 415 ? -2.717 -1.893 7.110 1.00 94.44 415 THR A N 1
ATOM 3310 C CA . THR A 1 415 ? -3.894 -1.799 7.961 1.00 94.44 415 THR A CA 1
ATOM 3311 C C . THR A 1 415 ? -4.503 -0.401 7.796 1.00 94.44 415 THR A C 1
ATOM 3313 O O . THR A 1 415 ? -3.808 0.592 8.052 1.00 94.44 415 THR A O 1
ATOM 3316 N N . PRO A 1 416 ? -5.768 -0.276 7.336 1.00 93.38 416 PRO A N 1
ATOM 3317 C CA . PRO A 1 416 ? -6.366 1.033 7.054 1.00 93.38 416 PRO A CA 1
ATOM 3318 C C . PRO A 1 416 ? -6.453 1.943 8.282 1.00 93.38 416 PRO A C 1
ATOM 3320 O O . PRO A 1 416 ? -6.280 3.159 8.181 1.00 93.38 416 PRO A O 1
ATOM 3323 N N . ALA A 1 417 ? -6.711 1.348 9.445 1.00 95.06 417 ALA A N 1
ATOM 3324 C CA . ALA A 1 417 ? -6.756 2.019 10.732 1.00 95.06 417 ALA A CA 1
ATOM 3325 C C . ALA A 1 417 ? -6.525 0.995 11.847 1.00 95.06 417 ALA A C 1
ATOM 3327 O O . ALA A 1 417 ? -7.133 -0.077 11.857 1.00 95.06 417 ALA A O 1
ATOM 3328 N N . TRP A 1 418 ? -5.672 1.344 12.807 1.00 94.75 418 TRP A N 1
ATOM 3329 C CA . TRP A 1 418 ? -5.479 0.533 14.004 1.00 94.75 418 TRP A CA 1
ATOM 3330 C C . TRP A 1 418 ? -6.713 0.602 14.921 1.00 94.75 418 TRP A C 1
ATOM 3332 O O . TRP A 1 418 ? -7.274 1.690 15.096 1.00 94.75 418 TRP A O 1
ATOM 3342 N N . PRO A 1 419 ? -7.122 -0.520 15.545 1.00 93.81 419 PRO A N 1
ATOM 3343 C CA . PRO A 1 419 ? -8.270 -0.544 16.447 1.00 93.81 419 PRO A CA 1
ATOM 3344 C C . PRO A 1 419 ? -7.970 0.015 17.840 1.00 93.81 419 PRO A C 1
ATOM 3346 O O . PRO A 1 419 ? -8.910 0.431 18.501 1.00 93.81 419 PRO A O 1
ATOM 3349 N N . LYS A 1 420 ? -6.701 0.022 18.281 1.00 91.50 420 LYS A N 1
ATOM 3350 C CA . LYS A 1 420 ? -6.274 0.391 19.652 1.00 91.50 420 LYS A CA 1
ATOM 3351 C C . LYS A 1 420 ? -5.418 1.655 19.741 1.00 91.50 420 LYS A C 1
ATOM 3353 O O . LYS A 1 420 ? -5.222 2.202 20.824 1.00 91.50 420 LYS A O 1
ATOM 3358 N N . ILE A 1 421 ? -4.887 2.120 18.614 1.00 90.12 421 ILE A N 1
ATOM 3359 C CA . ILE A 1 421 ? -4.054 3.324 18.519 1.00 90.12 421 ILE A CA 1
ATOM 3360 C C . ILE A 1 421 ? -4.491 4.153 17.316 1.00 90.12 421 ILE A C 1
ATOM 3362 O O . ILE A 1 421 ? -5.154 3.645 16.419 1.00 90.12 421 ILE A O 1
ATOM 3366 N N . ASP A 1 422 ? -4.125 5.430 17.286 1.00 89.94 422 ASP A N 1
ATOM 3367 C CA . ASP A 1 422 ? -4.455 6.293 16.154 1.00 89.94 422 ASP A CA 1
ATOM 3368 C C . ASP A 1 422 ? -3.461 6.140 14.998 1.00 89.94 422 ASP A C 1
ATOM 3370 O O . ASP A 1 422 ? -2.258 5.938 15.191 1.00 89.94 422 ASP A O 1
ATOM 3374 N N . GLY A 1 423 ? -3.978 6.301 13.782 1.00 88.69 423 GLY A N 1
ATOM 3375 C CA . GLY A 1 423 ? -3.243 6.195 12.530 1.00 88.69 423 GLY A CA 1
ATOM 3376 C C . GLY A 1 423 ? -3.464 4.874 11.800 1.00 88.69 423 GLY A C 1
ATOM 3377 O O . GLY A 1 423 ? -4.207 3.994 12.236 1.00 88.69 423 GLY A O 1
ATOM 3378 N N . ASN A 1 424 ? -2.795 4.761 10.661 1.00 90.56 424 ASN A N 1
ATOM 3379 C CA . ASN A 1 424 ? -2.735 3.575 9.822 1.00 90.56 424 ASN A CA 1
ATOM 3380 C C . ASN A 1 424 ? -1.311 3.013 9.817 1.00 90.56 424 ASN A C 1
ATOM 3382 O O . ASN A 1 424 ? -0.397 3.569 10.442 1.00 90.56 424 ASN A O 1
ATOM 3386 N N . HIS A 1 425 ? -1.095 1.922 9.089 1.00 90.56 425 HIS A N 1
ATOM 3387 C CA . HIS A 1 425 ? 0.265 1.508 8.781 1.00 90.56 425 HIS A CA 1
ATOM 3388 C C . HIS A 1 425 ? 0.369 0.721 7.483 1.00 90.56 425 HIS A C 1
ATOM 3390 O O . HIS A 1 425 ? -0.575 0.040 7.096 1.00 90.56 425 HIS A O 1
ATOM 3396 N N . ALA A 1 426 ? 1.540 0.803 6.855 1.00 89.62 426 ALA A N 1
ATOM 3397 C CA . ALA A 1 426 ? 1.896 0.061 5.657 1.00 89.62 426 ALA A CA 1
ATOM 3398 C C . ALA A 1 426 ? 3.312 -0.502 5.796 1.00 89.62 426 ALA A C 1
ATOM 3400 O O . ALA A 1 426 ? 4.190 0.169 6.352 1.00 89.62 426 ALA A O 1
ATOM 3401 N N . TRP A 1 427 ? 3.508 -1.721 5.307 1.00 90.94 427 TRP A N 1
ATOM 3402 C CA . TRP A 1 427 ? 4.777 -2.442 5.332 1.00 90.94 427 TRP A CA 1
ATOM 3403 C C . TRP A 1 427 ? 4.880 -3.400 4.136 1.00 90.94 427 TRP A C 1
ATOM 3405 O O . TRP A 1 427 ? 4.018 -3.412 3.254 1.00 90.94 427 TRP A O 1
ATOM 3415 N N . ASN A 1 428 ? 5.961 -4.178 4.077 1.00 92.31 428 ASN A N 1
ATOM 3416 C CA . ASN A 1 428 ? 6.243 -5.084 2.972 1.00 92.31 428 ASN A CA 1
ATOM 3417 C C . ASN A 1 428 ? 6.045 -6.545 3.370 1.00 92.31 428 ASN A C 1
ATOM 3419 O O . ASN A 1 428 ? 6.307 -6.948 4.505 1.00 92.31 428 ASN A O 1
ATOM 3423 N N . VAL A 1 429 ? 5.684 -7.356 2.384 1.00 91.50 429 VAL A N 1
ATOM 3424 C CA . VAL A 1 429 ? 5.827 -8.813 2.435 1.00 91.50 429 VAL A CA 1
ATOM 3425 C C . VAL A 1 429 ? 6.713 -9.279 1.294 1.00 91.50 429 VAL A C 1
ATOM 3427 O O . VAL A 1 429 ? 6.617 -8.747 0.192 1.00 91.50 429 VAL A O 1
ATOM 3430 N N . ALA A 1 430 ? 7.565 -10.268 1.538 1.00 91.81 430 ALA A N 1
ATOM 3431 C CA . ALA A 1 430 ? 8.239 -11.038 0.498 1.00 91.81 430 ALA A CA 1
ATOM 3432 C C . ALA A 1 430 ? 7.743 -12.487 0.526 1.00 91.81 430 ALA A C 1
ATOM 3434 O O . ALA A 1 430 ? 7.315 -12.975 1.570 1.00 91.81 430 ALA A O 1
ATOM 3435 N N . PHE A 1 431 ? 7.786 -13.166 -0.615 1.00 89.38 431 PHE A N 1
ATOM 3436 C CA . PHE A 1 431 ? 7.258 -14.522 -0.748 1.00 89.38 431 PHE A CA 1
ATOM 3437 C C . PHE A 1 431 ? 8.373 -15.536 -1.005 1.00 89.38 431 PHE A C 1
ATOM 3439 O O . PHE A 1 431 ? 9.044 -15.453 -2.029 1.00 89.38 431 PHE A O 1
ATOM 3446 N N . ASP A 1 432 ? 8.519 -16.522 -0.121 1.00 87.06 432 ASP A N 1
ATOM 3447 C CA . ASP A 1 432 ? 9.431 -17.661 -0.281 1.00 87.06 432 ASP A CA 1
ATOM 3448 C C . ASP A 1 432 ? 8.632 -18.965 -0.395 1.00 87.06 432 ASP A C 1
ATOM 3450 O O . ASP A 1 432 ? 8.245 -19.572 0.606 1.00 87.06 432 ASP A O 1
ATOM 3454 N N . GLY A 1 433 ? 8.274 -19.356 -1.622 1.00 84.00 433 GLY A N 1
ATOM 3455 C CA . GLY A 1 433 ? 7.252 -20.387 -1.821 1.00 84.00 433 GLY A CA 1
ATOM 3456 C C . GLY A 1 433 ? 5.948 -19.981 -1.124 1.00 84.00 433 GLY A C 1
ATOM 3457 O O . GLY A 1 433 ? 5.474 -18.864 -1.304 1.00 84.00 433 GLY A O 1
ATOM 3458 N N . GLU A 1 434 ? 5.375 -20.843 -0.289 1.00 79.75 434 GLU A N 1
ATOM 3459 C CA . GLU A 1 434 ? 4.167 -20.512 0.489 1.00 79.75 434 GLU A CA 1
ATOM 3460 C C . GLU A 1 434 ? 4.443 -19.666 1.744 1.00 79.75 434 GLU A C 1
ATOM 3462 O O . GLU A 1 434 ? 3.512 -19.146 2.359 1.00 79.75 434 GLU A O 1
ATOM 3467 N N . LYS A 1 435 ? 5.711 -19.480 2.129 1.00 82.06 435 LYS A N 1
ATOM 3468 C CA . LYS A 1 435 ? 6.070 -18.661 3.289 1.00 82.06 435 LYS A CA 1
ATOM 3469 C C . LYS A 1 435 ? 5.949 -17.174 2.949 1.00 82.06 435 LYS A C 1
ATOM 3471 O O . LYS A 1 435 ? 6.483 -16.701 1.944 1.00 82.06 435 LYS A O 1
ATOM 3476 N N . VAL A 1 436 ? 5.291 -16.423 3.830 1.00 83.81 436 VAL A N 1
ATOM 3477 C CA . VAL A 1 436 ? 5.184 -14.959 3.764 1.00 83.81 436 VAL A CA 1
ATOM 3478 C C . VAL A 1 436 ? 6.151 -14.352 4.775 1.00 83.81 436 VAL A C 1
ATOM 3480 O O . VAL A 1 436 ? 6.061 -14.619 5.966 1.00 83.81 436 VAL A O 1
ATOM 3483 N N . LEU A 1 437 ? 7.077 -13.529 4.294 1.00 86.62 437 LEU A N 1
ATOM 3484 C CA . LEU A 1 437 ? 8.092 -12.841 5.084 1.00 86.62 437 LEU A CA 1
ATOM 3485 C C . LEU A 1 437 ? 7.669 -11.383 5.278 1.00 86.62 437 LEU A C 1
ATOM 3487 O O . LEU A 1 437 ? 7.843 -10.562 4.379 1.00 86.62 437 LEU A O 1
ATOM 3491 N N . SER A 1 438 ? 7.098 -11.042 6.431 1.00 88.12 438 SER A N 1
ATOM 3492 C CA . SER A 1 438 ? 6.602 -9.683 6.700 1.00 88.12 438 SER A CA 1
ATOM 3493 C C . SER A 1 438 ? 7.688 -8.788 7.295 1.00 88.12 438 SER A C 1
ATOM 3495 O O . SER A 1 438 ? 8.118 -9.055 8.407 1.00 88.12 438 SER A O 1
ATOM 3497 N N . PHE A 1 439 ? 8.083 -7.691 6.644 1.00 89.69 439 PHE A N 1
ATOM 3498 C CA . PHE A 1 439 ? 9.147 -6.796 7.131 1.00 89.69 439 PHE A CA 1
ATOM 3499 C C . PHE A 1 439 ? 8.849 -5.312 6.893 1.00 89.69 439 PHE A C 1
ATOM 3501 O O . PHE A 1 439 ? 7.993 -4.927 6.099 1.00 89.69 439 PHE A O 1
ATOM 3508 N N . MET A 1 440 ? 9.610 -4.455 7.573 1.00 88.94 440 MET A N 1
ATOM 3509 C CA . MET A 1 440 ? 9.560 -3.006 7.394 1.00 88.94 440 MET A CA 1
ATOM 3510 C C . MET A 1 440 ? 10.570 -2.533 6.346 1.00 88.94 440 MET A C 1
ATOM 3512 O O . MET A 1 440 ? 11.782 -2.596 6.572 1.00 88.94 440 MET A O 1
ATOM 3516 N N . GLY A 1 441 ? 10.075 -2.006 5.224 1.00 89.31 441 GLY A N 1
ATOM 3517 C CA . GLY A 1 441 ? 10.908 -1.393 4.193 1.00 89.31 441 GLY A CA 1
ATOM 3518 C C . GLY A 1 441 ? 11.748 -0.237 4.735 1.00 89.31 441 GLY A C 1
ATOM 3519 O O . GLY A 1 441 ? 11.272 0.605 5.500 1.00 89.31 441 GLY A O 1
ATOM 3520 N N . CYS A 1 442 ? 13.021 -0.205 4.352 1.00 87.81 442 CYS A N 1
ATOM 3521 C CA . CYS A 1 442 ? 14.032 0.749 4.806 1.00 87.81 442 CYS A CA 1
ATOM 3522 C C . CYS A 1 442 ? 14.190 0.813 6.342 1.00 87.81 442 CYS A C 1
ATOM 3524 O O . CYS A 1 442 ? 14.595 1.844 6.884 1.00 87.81 442 CYS A O 1
ATOM 3526 N N . GLU A 1 443 ? 13.852 -0.250 7.075 1.00 84.69 443 GLU A N 1
ATOM 3527 C CA . GLU A 1 443 ? 14.162 -0.391 8.502 1.00 84.69 443 GLU A CA 1
ATOM 3528 C C . GLU A 1 443 ? 15.025 -1.616 8.726 1.00 84.69 443 GLU A C 1
ATOM 3530 O O . GLU A 1 443 ? 14.696 -2.716 8.298 1.00 84.69 443 GLU A O 1
ATOM 3535 N N . TYR A 1 444 ? 16.127 -1.420 9.441 1.00 71.19 444 TYR A N 1
ATOM 3536 C CA . TYR A 1 444 ? 17.038 -2.497 9.776 1.00 71.19 444 TYR A CA 1
ATOM 3537 C C . TYR A 1 444 ? 17.172 -2.632 11.289 1.00 71.19 444 TYR A C 1
ATOM 3539 O O . TYR A 1 444 ? 17.489 -1.667 11.992 1.00 71.19 444 TYR A O 1
ATOM 3547 N N . ARG A 1 445 ? 16.985 -3.857 11.787 1.00 65.38 445 ARG A N 1
ATOM 3548 C CA . ARG A 1 445 ? 17.248 -4.223 13.176 1.00 65.38 445 ARG A CA 1
ATOM 3549 C C . ARG A 1 445 ? 18.490 -5.107 13.226 1.00 65.38 445 ARG A C 1
ATOM 3551 O O . ARG A 1 445 ? 18.546 -6.168 12.616 1.00 65.38 445 ARG A O 1
ATOM 3558 N N . LYS A 1 446 ? 19.515 -4.660 13.956 1.00 55.09 446 LYS A N 1
ATOM 3559 C CA . LYS A 1 446 ? 20.793 -5.379 14.046 1.00 55.09 446 LYS A CA 1
ATOM 3560 C C . LYS A 1 446 ? 20.589 -6.779 14.636 1.00 55.09 446 LYS A C 1
ATOM 3562 O O . LYS A 1 446 ? 20.130 -6.901 15.768 1.00 55.09 446 LYS A O 1
ATOM 3567 N N . GLY A 1 447 ? 21.040 -7.800 13.908 1.00 53.56 447 GLY A N 1
ATOM 3568 C CA . GLY A 1 447 ? 21.272 -9.144 14.443 1.00 53.56 447 GLY A CA 1
ATOM 3569 C C . GLY A 1 447 ? 20.107 -10.129 14.357 1.00 53.56 447 GLY A C 1
ATOM 3570 O O . GLY A 1 447 ? 20.288 -11.253 14.813 1.00 53.56 447 GLY A O 1
ATOM 3571 N N . LYS A 1 448 ? 18.957 -9.758 13.779 1.00 52.75 448 LYS A N 1
ATOM 3572 C CA . LYS A 1 448 ? 17.918 -10.717 13.382 1.00 52.75 448 LYS A CA 1
ATOM 3573 C C . LYS A 1 448 ? 17.153 -10.223 12.158 1.00 52.75 448 LYS A C 1
ATOM 3575 O O . LYS A 1 448 ? 16.923 -9.016 12.055 1.00 52.75 448 LYS A O 1
ATOM 3580 N N . PRO A 1 449 ? 16.699 -11.146 11.303 1.00 56.12 449 PRO A N 1
ATOM 3581 C CA . PRO A 1 449 ? 15.566 -10.891 10.447 1.00 56.12 449 PRO A CA 1
ATOM 3582 C C . PRO A 1 449 ? 14.407 -10.253 11.210 1.00 56.12 449 PRO A C 1
ATOM 3584 O O . PRO A 1 449 ? 13.920 -10.850 12.163 1.00 56.12 449 PRO A O 1
ATOM 3587 N N . ASP A 1 450 ? 13.967 -9.051 10.828 1.00 68.38 450 ASP A N 1
ATOM 3588 C CA . ASP A 1 450 ? 12.712 -8.462 11.338 1.00 68.38 450 ASP A CA 1
ATOM 3589 C C . ASP A 1 450 ? 11.528 -8.963 10.497 1.00 68.38 450 ASP A C 1
ATOM 3591 O O . ASP A 1 450 ? 10.656 -8.187 10.104 1.00 68.38 450 ASP A O 1
ATOM 3595 N N . PHE A 1 451 ? 11.564 -10.253 10.147 1.00 77.25 451 PHE A N 1
ATOM 3596 C CA . PHE A 1 451 ? 10.402 -10.937 9.609 1.00 77.25 451 PHE A CA 1
ATOM 3597 C C . PHE A 1 451 ? 9.415 -11.160 10.752 1.00 77.25 451 PHE A C 1
ATOM 3599 O O . PHE A 1 451 ? 9.824 -11.377 11.891 1.00 77.25 451 PHE A O 1
ATOM 3606 N N . ASP A 1 452 ? 8.126 -11.054 10.453 1.00 71.62 452 ASP A N 1
ATOM 3607 C CA . ASP A 1 452 ? 7.030 -11.332 11.385 1.00 71.62 452 ASP A CA 1
ATOM 3608 C C . ASP A 1 452 ? 6.828 -10.260 12.470 1.00 71.62 452 ASP A C 1
ATOM 3610 O O . ASP A 1 452 ? 6.131 -10.476 13.454 1.00 71.62 452 ASP A O 1
ATOM 3614 N N . ARG A 1 453 ? 7.341 -9.037 12.274 1.00 74.75 453 ARG A N 1
ATOM 3615 C CA . ARG A 1 453 ? 7.134 -7.917 13.220 1.00 74.75 453 ARG A CA 1
ATOM 3616 C C . ARG A 1 453 ? 5.665 -7.630 13.548 1.00 74.75 453 ARG A C 1
ATOM 3618 O O . ARG A 1 453 ? 5.368 -7.165 14.647 1.00 74.75 453 ARG A O 1
ATOM 3625 N N . TYR A 1 454 ? 4.777 -7.850 12.581 1.00 80.19 454 TYR A N 1
ATOM 3626 C CA . TYR A 1 454 ? 3.333 -7.674 12.744 1.00 80.19 454 TYR A CA 1
ATOM 3627 C C . TYR A 1 454 ? 2.572 -8.988 12.842 1.00 80.19 454 TYR A C 1
ATOM 3629 O O . TYR A 1 454 ? 1.345 -8.944 12.940 1.00 80.19 454 TYR A O 1
ATOM 3637 N N . GLN A 1 455 ? 3.259 -10.133 12.835 1.00 82.19 455 GLN A N 1
ATOM 3638 C CA . GLN A 1 455 ? 2.590 -11.360 13.243 1.00 82.19 455 GLN A CA 1
ATOM 3639 C C . GLN A 1 455 ? 2.071 -11.178 14.657 1.00 82.19 455 GLN A C 1
ATOM 3641 O O . GLN A 1 455 ? 2.686 -10.489 15.476 1.00 82.19 455 GLN A O 1
ATOM 3646 N N . ASP A 1 456 ? 0.924 -11.786 14.922 1.00 84.12 456 ASP A N 1
ATOM 3647 C CA . ASP A 1 456 ? 0.287 -11.727 16.220 1.00 84.12 456 ASP A CA 1
ATOM 3648 C C . ASP A 1 456 ? -0.005 -10.280 16.684 1.00 84.12 456 ASP A C 1
ATOM 3650 O O . ASP A 1 456 ? 0.010 -9.972 17.878 1.00 84.12 456 ASP A O 1
ATOM 3654 N N . SER A 1 457 ? -0.272 -9.362 15.747 1.00 87.06 457 SER A N 1
ATOM 3655 C CA . SER A 1 457 ? -0.563 -7.956 16.059 1.00 87.06 457 SER A CA 1
ATOM 3656 C C . SER A 1 457 ? -2.045 -7.699 16.351 1.00 87.06 457 SER A C 1
ATOM 3658 O O . SER A 1 457 ? -2.941 -8.447 15.951 1.00 87.06 457 SER A O 1
ATOM 3660 N N . GLU A 1 458 ? -2.318 -6.603 17.063 1.00 93.31 458 GLU A N 1
ATOM 3661 C CA . GLU A 1 458 ? -3.672 -6.120 17.359 1.00 93.31 458 GLU A CA 1
ATOM 3662 C C . GLU A 1 458 ? -4.276 -5.356 16.164 1.00 93.31 458 GLU A C 1
ATOM 3664 O O . GLU A 1 458 ? -4.591 -4.168 16.247 1.00 93.31 458 GLU A O 1
ATOM 3669 N N . VAL A 1 459 ? -4.394 -6.029 15.021 1.00 94.62 459 VAL A N 1
ATOM 3670 C CA . VAL A 1 459 ? -5.008 -5.499 13.795 1.00 94.62 459 VAL A CA 1
ATOM 3671 C C . VAL A 1 459 ? -6.476 -5.903 13.702 1.00 94.62 459 VAL A C 1
ATOM 3673 O O . VAL A 1 459 ? -6.843 -7.023 14.040 1.00 94.62 459 VAL A O 1
ATOM 3676 N N . ALA A 1 460 ? -7.316 -5.001 13.191 1.00 96.81 460 ALA A N 1
ATOM 3677 C CA . ALA A 1 460 ? -8.687 -5.342 12.808 1.00 96.81 460 ALA A CA 1
ATOM 3678 C C . ALA A 1 460 ? -8.742 -5.963 11.406 1.00 96.81 460 ALA A C 1
ATOM 3680 O O . ALA A 1 460 ? -9.505 -6.897 11.173 1.00 96.81 460 ALA A O 1
ATOM 3681 N N . LYS A 1 461 ? -7.941 -5.410 10.485 1.00 97.19 461 LYS A N 1
ATOM 3682 C CA . LYS A 1 461 ? -7.831 -5.818 9.083 1.00 97.19 461 LYS A CA 1
ATOM 3683 C C . LYS A 1 461 ? -6.435 -5.573 8.530 1.00 97.19 461 LYS A C 1
ATOM 3685 O O . LYS A 1 461 ? -5.834 -4.536 8.832 1.00 97.19 461 LYS A O 1
ATOM 3690 N N . VAL A 1 462 ? -5.972 -6.490 7.684 1.00 94.81 462 VAL A N 1
ATOM 3691 C CA . VAL A 1 462 ? -4.735 -6.381 6.902 1.00 94.81 462 VAL A CA 1
ATOM 3692 C C . VAL A 1 462 ? -5.034 -6.732 5.454 1.00 94.81 462 VAL A C 1
ATOM 3694 O O . VAL A 1 462 ? -5.561 -7.804 5.169 1.00 94.81 462 VAL A O 1
ATOM 3697 N N . TYR A 1 463 ? -4.659 -5.846 4.540 1.00 94.56 463 TYR A N 1
ATOM 3698 C CA . TYR A 1 463 ? -4.890 -6.028 3.115 1.00 94.56 463 TYR A CA 1
ATOM 3699 C C . TYR A 1 463 ? -3.590 -5.984 2.335 1.00 94.56 463 TYR A C 1
ATOM 3701 O O . TYR A 1 463 ? -2.785 -5.079 2.540 1.00 94.56 463 TYR A O 1
ATOM 3709 N N . LEU A 1 464 ? -3.430 -6.913 1.397 1.00 91.94 464 LEU A N 1
ATOM 3710 C CA . LEU A 1 464 ? -2.495 -6.776 0.291 1.00 91.94 464 LEU A CA 1
ATOM 3711 C C . LEU A 1 464 ? -3.202 -6.074 -0.862 1.00 91.94 464 LEU A C 1
ATOM 3713 O O . LEU A 1 464 ? -4.310 -6.459 -1.239 1.00 91.94 464 LEU A O 1
ATOM 3717 N N . ARG A 1 465 ? -2.563 -5.049 -1.427 1.00 86.69 465 ARG A N 1
ATOM 3718 C CA . ARG A 1 465 ? -3.114 -4.286 -2.551 1.00 86.69 465 ARG A CA 1
ATOM 3719 C C . ARG A 1 465 ? -2.273 -4.485 -3.800 1.00 86.69 465 ARG A C 1
ATOM 3721 O O . ARG A 1 465 ? -1.059 -4.304 -3.772 1.00 86.69 465 ARG A O 1
ATOM 3728 N N . GLU A 1 466 ? -2.934 -4.811 -4.901 1.00 85.94 466 GLU A N 1
ATOM 3729 C CA . GLU A 1 466 ? -2.324 -4.840 -6.226 1.00 85.94 466 GLU A CA 1
ATOM 3730 C C . GLU A 1 466 ? -2.598 -3.534 -6.990 1.00 85.94 466 GLU A C 1
ATOM 3732 O O . GLU A 1 466 ? -3.643 -2.903 -6.789 1.00 85.94 466 GLU A O 1
ATOM 3737 N N . PRO A 1 467 ? -1.711 -3.125 -7.916 1.00 79.38 467 PRO A N 1
ATOM 3738 C CA . PRO A 1 467 ? -1.878 -1.883 -8.682 1.00 79.38 467 PRO A CA 1
ATOM 3739 C C . PRO A 1 467 ? -3.127 -1.811 -9.561 1.00 79.38 467 PRO A C 1
ATOM 3741 O O . PRO A 1 467 ? -3.621 -0.723 -9.844 1.00 79.38 467 PRO A O 1
ATOM 3744 N N . ASN A 1 468 ? -3.692 -2.952 -9.955 1.00 78.38 468 ASN A N 1
ATOM 3745 C CA . ASN A 1 468 ? -4.960 -3.004 -10.685 1.00 78.38 468 ASN A CA 1
ATOM 3746 C C . ASN A 1 468 ? -6.196 -2.788 -9.777 1.00 78.38 468 ASN A C 1
ATOM 3748 O O . ASN A 1 468 ? -7.338 -2.917 -10.229 1.00 78.38 468 ASN A O 1
ATOM 3752 N N . GLY A 1 469 ? -5.981 -2.491 -8.492 1.00 80.44 469 GLY A N 1
ATOM 3753 C CA . GLY A 1 469 ? -7.015 -2.275 -7.487 1.00 80.44 469 GLY A CA 1
ATOM 3754 C C . GLY A 1 469 ? -7.564 -3.554 -6.857 1.00 80.44 469 GLY A C 1
ATOM 3755 O O . GLY A 1 469 ? -8.490 -3.458 -6.051 1.00 80.44 469 GLY A O 1
ATOM 3756 N N . ALA A 1 470 ? -7.029 -4.732 -7.200 1.00 85.31 470 ALA A N 1
ATOM 3757 C CA . ALA A 1 470 ? -7.363 -5.950 -6.478 1.00 85.31 470 ALA A CA 1
ATOM 3758 C C . ALA A 1 470 ? -6.852 -5.853 -5.034 1.00 85.31 470 ALA A C 1
ATOM 3760 O O . ALA A 1 470 ? -5.765 -5.335 -4.764 1.00 85.31 470 ALA A O 1
ATOM 3761 N N . ILE A 1 471 ? -7.678 -6.323 -4.105 1.00 89.00 471 ILE A N 1
ATOM 3762 C CA . ILE A 1 471 ? -7.387 -6.339 -2.677 1.00 89.00 471 ILE A CA 1
ATOM 3763 C C . ILE A 1 471 ? -7.536 -7.778 -2.209 1.00 89.00 471 ILE A C 1
ATOM 3765 O O . ILE A 1 471 ? -8.575 -8.398 -2.435 1.00 89.00 471 ILE A O 1
ATOM 3769 N N . GLN A 1 472 ? -6.506 -8.287 -1.547 1.00 91.69 472 GLN A N 1
ATOM 3770 C CA . GLN A 1 472 ? -6.539 -9.568 -0.862 1.00 91.69 472 GLN A CA 1
ATOM 3771 C C . GLN A 1 472 ? -6.549 -9.321 0.642 1.00 91.69 472 GLN A C 1
ATOM 3773 O O . GLN A 1 472 ? -5.733 -8.561 1.162 1.00 91.69 472 GLN A O 1
ATOM 3778 N N . ASP A 1 473 ? -7.474 -9.968 1.339 1.00 93.56 473 ASP A N 1
ATOM 3779 C CA . ASP A 1 473 ? -7.502 -9.968 2.795 1.00 93.56 473 ASP A CA 1
ATOM 3780 C C . ASP A 1 473 ? -6.471 -10.965 3.328 1.00 93.56 473 ASP A C 1
ATOM 3782 O O . ASP A 1 473 ? -6.525 -12.151 3.010 1.00 93.56 473 ASP A O 1
ATOM 3786 N N . LEU A 1 474 ? -5.508 -10.468 4.101 1.00 91.81 474 LEU A N 1
ATOM 3787 C CA . LEU A 1 474 ? -4.477 -11.276 4.749 1.00 91.81 474 LEU A CA 1
ATOM 3788 C C . LEU A 1 474 ? -4.666 -11.334 6.266 1.00 91.81 474 LEU A C 1
ATOM 3790 O O . LEU A 1 474 ? -3.785 -11.824 6.964 1.00 91.81 474 LEU A O 1
ATOM 3794 N N . THR A 1 475 ? -5.780 -10.833 6.805 1.00 94.25 475 THR A N 1
ATOM 3795 C CA . THR A 1 475 ? -5.961 -10.658 8.255 1.00 94.25 475 THR A CA 1
ATOM 3796 C C . THR A 1 475 ? -5.727 -11.959 9.027 1.00 94.25 475 THR A C 1
ATOM 3798 O O . THR A 1 475 ? -4.981 -11.952 10.005 1.00 94.25 475 THR A O 1
ATOM 3801 N N . ALA A 1 476 ? -6.254 -13.085 8.535 1.00 92.94 476 ALA A N 1
ATOM 3802 C CA . ALA A 1 476 ? -6.080 -14.407 9.145 1.00 92.94 476 ALA A CA 1
ATOM 3803 C C . ALA A 1 476 ? -4.620 -14.904 9.168 1.00 92.94 476 ALA A C 1
ATOM 3805 O O . ALA A 1 476 ? -4.262 -15.739 9.994 1.00 92.94 476 ALA A O 1
ATOM 3806 N N . SER A 1 477 ? -3.751 -14.384 8.294 1.00 88.06 477 SER A N 1
ATOM 3807 C CA . SER A 1 477 ? -2.315 -14.694 8.300 1.00 88.06 477 SER A CA 1
ATOM 3808 C C . SER A 1 477 ? -1.528 -13.891 9.340 1.00 88.06 477 SER A C 1
ATOM 3810 O O . SER A 1 477 ? -0.374 -14.221 9.595 1.00 88.06 477 SER A O 1
ATOM 3812 N N . TYR A 1 478 ? -2.123 -12.843 9.920 1.00 88.94 478 TYR A N 1
ATOM 3813 C CA . TYR A 1 478 ? -1.470 -11.932 10.867 1.00 88.94 478 TYR A CA 1
ATOM 3814 C C . TYR A 1 478 ? -2.004 -12.040 12.294 1.00 88.94 478 TYR A C 1
ATOM 3816 O O . TYR A 1 478 ? -1.329 -11.614 13.229 1.00 88.94 478 TYR A O 1
ATOM 3824 N N . THR A 1 479 ? -3.239 -12.503 12.482 1.00 92.94 479 THR A N 1
ATOM 3825 C CA . THR A 1 479 ? -3.900 -12.481 13.789 1.00 92.94 479 THR A CA 1
ATOM 3826 C C . THR A 1 479 ? -5.087 -13.452 13.814 1.00 92.94 479 THR A C 1
ATOM 3828 O O . THR A 1 479 ? -5.648 -13.723 12.752 1.00 92.94 479 THR A O 1
ATOM 3831 N N . PRO A 1 480 ? -5.514 -13.975 14.983 1.00 96.50 480 PRO A N 1
ATOM 3832 C CA . PRO A 1 480 ? -6.770 -14.715 15.095 1.00 96.50 480 PRO A CA 1
ATOM 3833 C C . PRO A 1 480 ? -7.954 -13.894 14.580 1.00 96.50 480 PRO A C 1
ATOM 3835 O O . PRO A 1 480 ? -8.079 -12.710 14.911 1.00 96.50 480 PRO A O 1
ATOM 3838 N N . THR A 1 481 ? -8.824 -14.526 13.796 1.00 97.56 481 THR A N 1
ATOM 3839 C CA . THR A 1 481 ? -9.998 -13.885 13.199 1.00 97.56 481 THR A CA 1
ATOM 3840 C C . THR A 1 481 ? -11.306 -14.562 13.598 1.00 97.56 481 THR A C 1
ATOM 3842 O O . THR A 1 481 ? -11.341 -15.719 14.017 1.00 97.56 481 THR A O 1
ATOM 3845 N N . THR A 1 482 ? -12.399 -13.818 13.443 1.00 98.19 482 THR A N 1
ATOM 3846 C CA . THR A 1 482 ? -13.778 -14.311 13.496 1.00 98.19 482 THR A CA 1
ATOM 3847 C C . THR A 1 482 ? -14.599 -13.675 12.375 1.00 98.19 482 THR A C 1
ATOM 3849 O O . THR A 1 482 ? -14.293 -12.572 11.916 1.00 98.19 482 THR A O 1
ATOM 3852 N N . ASP A 1 483 ? -15.668 -14.342 11.953 1.00 98.12 483 ASP A N 1
ATOM 3853 C CA . ASP A 1 483 ? -16.663 -13.744 11.067 1.00 98.12 483 ASP A CA 1
ATOM 3854 C C . ASP A 1 483 ? -17.693 -12.977 11.896 1.00 98.12 483 ASP A C 1
ATOM 3856 O O . ASP A 1 483 ? -18.239 -13.494 12.872 1.00 98.12 483 ASP A O 1
ATOM 3860 N N . TYR A 1 484 ? -18.021 -11.758 11.477 1.00 97.62 484 TYR A N 1
ATOM 3861 C CA . TYR A 1 484 ? -19.065 -10.963 12.112 1.00 97.62 484 TYR A CA 1
ATOM 3862 C C . TYR A 1 484 ? -20.202 -10.684 11.133 1.00 97.62 484 TYR A C 1
ATOM 3864 O O . TYR A 1 484 ? -19.986 -10.082 10.084 1.00 97.62 484 TYR A O 1
ATOM 3872 N N . SER A 1 485 ? -21.419 -11.102 11.485 1.00 97.00 485 SER A N 1
ATOM 3873 C CA . SER A 1 485 ? -22.624 -10.840 10.691 1.00 97.00 485 SER A CA 1
ATOM 3874 C C . SER A 1 485 ? -23.566 -9.893 11.424 1.00 97.00 485 SER A C 1
ATOM 3876 O O . SER A 1 485 ? -23.811 -10.061 12.618 1.00 97.00 485 SER A O 1
ATOM 3878 N N . LEU A 1 486 ? -24.100 -8.914 10.696 1.00 95.44 486 LEU A N 1
ATOM 3879 C CA . LEU A 1 486 ? -25.133 -7.995 11.165 1.00 95.44 486 LEU A CA 1
ATOM 3880 C C . LEU A 1 486 ? -26.375 -8.139 10.288 1.00 95.44 486 LEU A C 1
ATOM 3882 O O . LEU A 1 486 ? -26.286 -7.924 9.083 1.00 95.44 486 LEU A O 1
ATOM 3886 N N . GLU A 1 487 ? -27.526 -8.402 10.900 1.00 95.50 487 GLU A N 1
ATOM 3887 C CA . GLU A 1 487 ? -28.838 -8.274 10.261 1.00 95.50 487 GLU A CA 1
ATOM 3888 C C . GLU A 1 487 ? -29.304 -6.814 10.382 1.00 95.50 487 GLU A C 1
ATOM 3890 O O . GLU A 1 487 ? -29.729 -6.369 11.448 1.00 95.50 487 GLU A O 1
ATOM 3895 N N . ALA A 1 488 ? -29.137 -6.029 9.313 1.00 93.44 488 ALA A N 1
ATOM 3896 C CA . ALA A 1 488 ? -29.465 -4.602 9.316 1.00 93.44 488 ALA A CA 1
ATOM 3897 C C . ALA A 1 488 ? -30.931 -4.313 8.954 1.00 93.44 488 ALA A C 1
ATOM 3899 O O . ALA A 1 488 ? -31.413 -3.229 9.274 1.00 93.44 488 ALA A O 1
ATOM 3900 N N . GLY A 1 489 ? -31.615 -5.268 8.314 1.00 94.25 489 GLY A N 1
ATOM 3901 C CA . GLY A 1 489 ? -32.978 -5.129 7.799 1.00 94.25 489 GLY A CA 1
ATOM 3902 C C . GLY A 1 489 ? -33.029 -5.039 6.271 1.00 94.25 489 GLY A C 1
ATOM 3903 O O . GLY A 1 489 ? -32.114 -4.513 5.630 1.00 94.25 489 GLY A O 1
ATOM 3904 N N . ALA A 1 490 ? -34.101 -5.571 5.679 1.00 93.75 490 ALA A N 1
ATOM 3905 C CA . ALA A 1 490 ? -34.265 -5.714 4.229 1.00 93.75 490 ALA A CA 1
ATOM 3906 C C . ALA A 1 490 ? -34.187 -4.382 3.455 1.00 93.75 490 ALA A C 1
ATOM 3908 O O . ALA A 1 490 ? -33.875 -4.377 2.266 1.00 93.75 490 ALA A O 1
ATOM 3909 N N . GLU A 1 491 ? -34.399 -3.238 4.109 1.00 95.00 491 GLU A N 1
ATOM 3910 C CA . GLU A 1 491 ? -34.210 -1.911 3.518 1.00 95.00 491 GLU A CA 1
ATOM 3911 C C . GLU A 1 491 ? -32.755 -1.622 3.100 1.00 95.00 491 GLU A C 1
ATOM 3913 O O . GLU A 1 491 ? -32.510 -0.745 2.267 1.00 95.00 491 GLU A O 1
ATOM 3918 N N . PHE A 1 492 ? -31.787 -2.367 3.645 1.00 94.44 492 PHE A N 1
ATOM 3919 C CA . PHE A 1 492 ? -30.373 -2.278 3.285 1.00 94.44 492 PHE A CA 1
ATOM 3920 C C . PHE A 1 492 ? -29.951 -3.297 2.224 1.00 94.44 492 PHE A C 1
ATOM 3922 O O . PHE A 1 492 ? -28.775 -3.315 1.869 1.00 94.44 492 PHE A O 1
ATOM 3929 N N . ALA A 1 493 ? -30.863 -4.120 1.695 1.00 95.12 493 ALA A N 1
ATOM 3930 C CA . ALA A 1 493 ? -30.528 -5.139 0.703 1.00 95.12 493 ALA A CA 1
ATOM 3931 C C . ALA A 1 493 ? -29.760 -4.553 -0.498 1.00 95.12 493 ALA A C 1
ATOM 3933 O O . ALA A 1 493 ? -30.132 -3.523 -1.064 1.00 95.12 493 ALA A O 1
ATOM 3934 N N . GLY A 1 494 ? -28.642 -5.191 -0.859 1.00 92.12 494 GLY A N 1
ATOM 3935 C CA . GLY A 1 494 ? -27.739 -4.746 -1.925 1.00 92.12 494 GLY A CA 1
ATOM 3936 C C . GLY A 1 494 ? -26.866 -3.528 -1.587 1.00 92.12 494 GLY A C 1
ATOM 3937 O O . GLY A 1 494 ? -25.985 -3.180 -2.377 1.00 92.12 494 GLY A O 1
ATOM 3938 N N . GLN A 1 495 ? -27.054 -2.878 -0.433 1.00 93.94 495 GLN A N 1
ATOM 3939 C CA . GLN A 1 495 ? -26.224 -1.749 -0.010 1.00 93.94 495 GLN A CA 1
ATOM 3940 C C . GLN A 1 495 ? -24.899 -2.220 0.601 1.00 93.94 495 GLN A C 1
ATOM 3942 O O . GLN A 1 495 ? -24.813 -3.265 1.247 1.00 93.94 495 GLN A O 1
ATOM 3947 N N . ALA A 1 496 ? -23.849 -1.413 0.434 1.00 94.19 496 ALA A N 1
ATOM 3948 C CA . ALA A 1 496 ? -22.574 -1.631 1.107 1.00 94.19 496 ALA A CA 1
ATOM 3949 C C . ALA A 1 496 ? -22.630 -1.117 2.554 1.00 94.19 496 ALA A C 1
ATOM 3951 O O . ALA A 1 496 ? -22.819 0.080 2.799 1.00 94.19 496 ALA A O 1
ATOM 3952 N N . LEU A 1 497 ? -22.412 -2.020 3.507 1.00 96.12 497 LEU A N 1
ATOM 3953 C CA . LEU A 1 497 ? -22.223 -1.700 4.916 1.00 96.12 497 LEU A CA 1
ATOM 3954 C C . LEU A 1 497 ? -20.732 -1.695 5.255 1.00 96.12 497 LEU A C 1
ATOM 3956 O O . LEU A 1 497 ? -19.943 -2.456 4.690 1.00 96.12 497 LEU A O 1
ATOM 3960 N N . TYR A 1 498 ? -20.345 -0.828 6.186 1.00 97.12 498 TYR A N 1
ATOM 3961 C CA . TYR A 1 498 ? -18.949 -0.588 6.540 1.00 97.12 498 TYR A CA 1
ATOM 3962 C C . TYR A 1 498 ? -18.715 -0.941 7.998 1.00 97.12 498 TYR A C 1
ATOM 3964 O O . TYR A 1 498 ? -19.433 -0.459 8.871 1.00 97.12 498 TYR A O 1
ATOM 3972 N N . LEU A 1 499 ? -17.694 -1.755 8.255 1.00 97.88 499 LEU A N 1
ATOM 3973 C CA . LEU A 1 499 ? -17.178 -2.020 9.590 1.00 97.88 499 LEU A CA 1
ATOM 3974 C C . LEU A 1 499 ? -16.098 -0.986 9.891 1.00 97.88 499 LEU A C 1
ATOM 3976 O O . LEU A 1 499 ? -15.129 -0.864 9.138 1.00 97.88 499 LEU A O 1
ATOM 3980 N N . ASN A 1 500 ? -16.262 -0.253 10.986 1.00 97.50 500 ASN A N 1
ATOM 3981 C CA . ASN A 1 500 ? -15.409 0.873 11.338 1.00 97.50 500 ASN A CA 1
ATOM 3982 C C . ASN A 1 500 ? -14.763 0.676 12.707 1.00 97.50 500 ASN A C 1
ATOM 3984 O O . ASN A 1 500 ? -15.413 0.169 13.617 1.00 97.50 500 ASN A O 1
ATOM 3988 N N . VAL A 1 501 ? -13.532 1.157 12.876 1.00 96.44 501 VAL A N 1
ATOM 3989 C CA . VAL A 1 501 ? -12.852 1.266 14.179 1.00 96.44 501 VAL A CA 1
ATOM 3990 C C . VAL A 1 501 ? -12.795 2.722 14.626 1.00 96.44 501 VAL A C 1
ATOM 3992 O O . VAL A 1 501 ? -12.864 3.632 13.797 1.00 96.44 501 VAL A O 1
ATOM 3995 N N . TRP A 1 502 ? -12.657 2.964 15.929 1.00 93.12 502 TRP A N 1
ATOM 3996 C CA . TRP A 1 502 ? -12.399 4.314 16.429 1.00 93.12 502 TRP A CA 1
ATOM 3997 C C . TRP A 1 502 ? -10.923 4.675 16.242 1.00 93.12 502 TRP A C 1
ATOM 3999 O O . TRP A 1 502 ? -10.039 4.033 16.815 1.00 93.12 502 TRP A O 1
ATOM 4009 N N . ASN A 1 503 ? -10.635 5.701 15.447 1.00 92.50 503 ASN A N 1
ATOM 4010 C CA . ASN A 1 503 ? -9.268 6.099 15.133 1.00 92.50 503 ASN A CA 1
ATOM 4011 C C . ASN A 1 503 ? -9.207 7.583 14.773 1.00 92.50 503 ASN A C 1
ATOM 4013 O O . ASN A 1 503 ? -10.001 8.059 13.971 1.00 92.50 503 ASN A O 1
ATOM 4017 N N . SER A 1 504 ? -8.249 8.309 15.349 1.00 89.00 504 SER A N 1
ATOM 4018 C CA . SER A 1 504 ? -8.071 9.750 15.132 1.00 89.00 504 SER A CA 1
ATOM 4019 C C . SER A 1 504 ? -9.346 10.546 15.441 1.00 89.00 504 SER A C 1
ATOM 4021 O O . SER A 1 504 ? -9.710 11.466 14.716 1.00 89.00 504 SER A O 1
ATOM 4023 N N . ASN A 1 505 ? -10.016 10.189 16.544 1.00 87.81 505 ASN A N 1
ATOM 4024 C CA . ASN A 1 505 ? -11.243 10.820 17.047 1.00 87.81 505 ASN A CA 1
ATOM 4025 C C . ASN A 1 505 ? -12.501 10.682 16.176 1.00 87.81 505 ASN A C 1
ATOM 4027 O O . ASN A 1 505 ? -13.481 11.398 16.392 1.00 87.81 505 ASN A O 1
ATOM 4031 N N . GLU A 1 506 ? -12.513 9.729 15.249 1.00 89.19 506 GLU A N 1
ATOM 4032 C CA . GLU A 1 506 ? -13.666 9.445 14.400 1.00 89.19 506 GLU A CA 1
ATOM 4033 C C . GLU A 1 506 ? -13.787 7.948 14.080 1.00 89.19 506 GLU A C 1
ATOM 4035 O O . GLU A 1 506 ? -12.880 7.152 14.333 1.00 89.19 506 GLU A O 1
ATOM 4040 N N . TRP A 1 507 ? -14.934 7.555 13.524 1.00 92.44 507 TRP A N 1
ATOM 4041 C CA . TRP A 1 507 ? -15.143 6.204 13.011 1.00 92.44 507 TRP A CA 1
ATOM 4042 C C . TRP A 1 507 ? -14.503 6.073 11.629 1.00 92.44 507 TRP A C 1
ATOM 4044 O O . TRP A 1 507 ? -14.866 6.799 10.704 1.00 92.44 507 TRP A O 1
ATOM 4054 N N . ARG A 1 508 ? -13.558 5.142 11.481 1.00 93.94 508 ARG A N 1
ATOM 4055 C CA . ARG A 1 508 ? -12.806 4.916 10.241 1.00 93.94 508 ARG A CA 1
ATOM 4056 C C . ARG A 1 508 ? -13.098 3.528 9.665 1.00 93.94 508 ARG A C 1
ATOM 4058 O O . ARG A 1 508 ? -12.952 2.552 10.403 1.00 93.94 508 ARG A O 1
ATOM 4065 N N . PRO A 1 509 ? -13.464 3.415 8.375 1.00 96.00 509 PRO A N 1
ATOM 4066 C CA . PRO A 1 509 ? -13.767 2.129 7.761 1.00 96.00 509 PRO A CA 1
ATOM 4067 C C . PRO A 1 509 ? -12.518 1.255 7.660 1.00 96.00 509 PRO A C 1
ATOM 4069 O O . PRO A 1 509 ? -11.459 1.703 7.224 1.00 96.00 509 PRO A O 1
ATOM 4072 N N . VAL A 1 510 ? -12.669 -0.012 8.039 1.00 96.94 510 VAL A N 1
ATOM 4073 C CA . VAL A 1 510 ? -11.640 -1.053 7.911 1.00 96.94 510 VAL A CA 1
ATOM 4074 C C . VAL A 1 510 ? -12.102 -2.217 7.046 1.00 96.94 510 VAL A C 1
ATOM 4076 O O . VAL A 1 510 ? -11.263 -2.882 6.454 1.00 96.94 510 VAL A O 1
ATOM 4079 N N . ALA A 1 511 ? -13.407 -2.456 6.905 1.00 96.94 511 ALA A N 1
ATOM 4080 C CA . ALA A 1 511 ? -13.945 -3.464 5.993 1.00 96.94 511 ALA A CA 1
ATOM 4081 C C . ALA A 1 511 ? -15.283 -3.017 5.400 1.00 96.94 511 ALA A C 1
ATOM 4083 O O . ALA A 1 511 ? -15.967 -2.161 5.964 1.00 96.94 511 ALA A O 1
ATOM 4084 N N . LYS A 1 512 ? -15.663 -3.623 4.273 1.00 95.25 512 LYS A N 1
ATOM 4085 C CA . LYS A 1 512 ? -16.973 -3.445 3.641 1.00 95.25 512 LYS A CA 1
ATOM 4086 C C . LYS A 1 512 ? -17.589 -4.800 3.311 1.00 95.25 512 LYS A C 1
ATOM 4088 O O . LYS A 1 512 ? -16.864 -5.711 2.919 1.00 95.25 512 LYS A O 1
ATOM 4093 N N . ALA A 1 513 ? -18.904 -4.904 3.426 1.00 95.94 513 ALA A N 1
ATOM 4094 C CA . ALA A 1 513 ? -19.674 -6.071 3.017 1.00 95.94 513 ALA A CA 1
ATOM 4095 C C . ALA A 1 513 ? -20.985 -5.605 2.376 1.00 95.94 513 ALA A C 1
ATOM 4097 O O . ALA A 1 513 ? -21.613 -4.666 2.864 1.00 95.94 513 ALA A O 1
ATOM 4098 N N . ALA A 1 514 ? -21.376 -6.226 1.263 1.00 94.94 514 ALA A N 1
ATOM 4099 C CA . ALA A 1 514 ? -22.696 -6.002 0.685 1.00 94.94 514 ALA A CA 1
ATOM 4100 C C . ALA A 1 514 ? -23.733 -6.767 1.512 1.00 94.94 514 ALA A C 1
ATOM 4102 O O . ALA A 1 514 ? -23.493 -7.918 1.877 1.00 94.94 514 ALA A O 1
ATOM 4103 N N . ALA A 1 515 ? -24.855 -6.124 1.819 1.00 95.56 515 ALA A N 1
ATOM 4104 C CA . ALA A 1 515 ? -25.961 -6.780 2.494 1.00 95.56 515 ALA A CA 1
ATOM 4105 C C . ALA A 1 515 ? -26.744 -7.670 1.512 1.00 95.56 515 ALA A C 1
ATOM 4107 O O . ALA A 1 515 ? -27.005 -7.265 0.375 1.00 95.56 515 ALA A O 1
ATOM 4108 N N . ASP A 1 516 ? -27.111 -8.872 1.953 1.00 95.94 516 ASP A N 1
ATOM 4109 C CA . ASP A 1 516 ? -27.930 -9.813 1.185 1.00 95.94 516 ASP A CA 1
ATOM 4110 C C . ASP A 1 516 ? -29.397 -9.351 1.055 1.00 95.94 516 ASP A C 1
ATOM 4112 O O . ASP A 1 516 ? -29.769 -8.265 1.498 1.00 95.94 516 ASP A O 1
ATOM 4116 N N . GLU A 1 517 ? -30.255 -10.176 0.450 1.00 94.56 517 GLU A N 1
ATOM 4117 C CA . GLU A 1 517 ? -31.683 -9.867 0.261 1.00 94.56 517 GLU A CA 1
ATOM 4118 C C . GLU A 1 517 ? -32.448 -9.635 1.576 1.00 94.56 517 GLU A C 1
ATOM 4120 O O . GLU A 1 517 ? -33.464 -8.944 1.587 1.00 94.56 517 GLU A O 1
ATOM 4125 N N . LYS A 1 518 ? -31.958 -10.181 2.696 1.00 93.62 518 LYS A N 1
ATOM 4126 C CA . LYS A 1 518 ? -32.527 -9.971 4.035 1.00 93.62 518 LYS A CA 1
ATOM 4127 C C . LYS A 1 518 ? -31.927 -8.751 4.735 1.00 93.62 518 LYS A C 1
ATOM 4129 O O . LYS A 1 518 ? -32.339 -8.420 5.843 1.00 93.62 518 LYS A O 1
ATOM 4134 N N . GLY A 1 519 ? -30.952 -8.086 4.117 1.00 94.38 519 GLY A N 1
ATOM 4135 C CA . GLY A 1 519 ? -30.199 -7.005 4.735 1.00 94.38 519 GLY A CA 1
ATOM 4136 C C . GLY A 1 519 ? -29.090 -7.480 5.672 1.00 94.38 519 GLY A C 1
ATOM 4137 O O . GLY A 1 519 ? -28.637 -6.706 6.515 1.00 94.38 519 GLY A O 1
ATOM 4138 N N . THR A 1 520 ? -28.659 -8.739 5.571 1.00 96.81 520 THR A N 1
ATOM 4139 C CA . THR A 1 520 ? -27.564 -9.274 6.385 1.00 96.81 520 THR A CA 1
ATOM 4140 C C . THR A 1 520 ? -26.228 -9.026 5.700 1.00 96.81 520 THR A C 1
ATOM 4142 O O . THR A 1 520 ? -26.024 -9.429 4.558 1.00 96.81 520 THR A O 1
ATOM 4145 N N . ALA A 1 521 ? -25.294 -8.382 6.398 1.00 97.19 521 ALA A N 1
ATOM 4146 C CA . ALA A 1 521 ? -23.924 -8.194 5.929 1.00 97.19 521 ALA A CA 1
ATOM 4147 C C . ALA A 1 521 ? -22.948 -9.003 6.789 1.00 97.19 521 ALA A C 1
ATOM 4149 O O . ALA A 1 521 ? -22.907 -8.836 8.010 1.00 97.19 521 ALA A O 1
ATOM 4150 N N . THR A 1 522 ? -22.132 -9.840 6.145 1.00 97.81 522 THR A N 1
ATOM 4151 C CA . THR A 1 522 ? -21.087 -10.633 6.805 1.00 97.81 522 THR A CA 1
ATOM 4152 C C . THR A 1 522 ? -19.707 -10.063 6.498 1.00 97.81 522 THR A C 1
ATOM 4154 O O . THR A 1 522 ? -19.227 -10.116 5.366 1.00 97.81 522 THR A O 1
ATOM 4157 N N . PHE A 1 523 ? -19.041 -9.555 7.530 1.00 97.88 523 PHE A N 1
ATOM 4158 C CA . PHE A 1 523 ? -17.636 -9.180 7.502 1.00 97.88 523 PHE A CA 1
ATOM 4159 C C . PHE A 1 523 ? -16.800 -10.415 7.835 1.00 97.88 523 PHE A C 1
ATOM 4161 O O . PHE A 1 523 ? -16.780 -10.870 8.978 1.00 97.88 523 PHE A O 1
ATOM 4168 N N . LYS A 1 524 ? -16.139 -10.969 6.818 1.00 97.69 524 LYS A N 1
ATOM 4169 C CA . LYS A 1 524 ? -15.230 -12.110 6.972 1.00 97.69 524 LYS A CA 1
ATOM 4170 C C . LYS A 1 524 ? -13.951 -11.710 7.683 1.00 97.69 524 LYS A C 1
ATOM 4172 O O . LYS A 1 524 ? -13.585 -10.544 7.588 1.00 97.69 524 LYS A O 1
ATOM 4177 N N . ASP A 1 525 ? -13.273 -12.645 8.341 1.00 97.44 525 ASP A N 1
ATOM 4178 C CA . ASP A 1 525 ? -11.896 -12.497 8.839 1.00 97.44 525 ASP A CA 1
ATOM 4179 C C . ASP A 1 525 ? -11.628 -11.197 9.622 1.00 97.44 525 ASP A C 1
ATOM 4181 O O . ASP A 1 525 ? -10.692 -10.446 9.333 1.00 97.44 525 ASP A O 1
ATOM 4185 N N . VAL A 1 526 ? -12.492 -10.859 10.577 1.00 98.19 526 VAL A N 1
ATOM 4186 C CA . VAL A 1 526 ? -12.295 -9.698 11.451 1.00 98.19 526 VAL A CA 1
ATOM 4187 C C . VAL A 1 526 ? -11.316 -10.082 12.550 1.00 98.19 526 VAL A C 1
ATOM 4189 O O . VAL A 1 526 ? -11.563 -11.034 13.289 1.00 98.19 526 VAL A O 1
ATOM 4192 N N . GLY A 1 527 ? -10.207 -9.349 12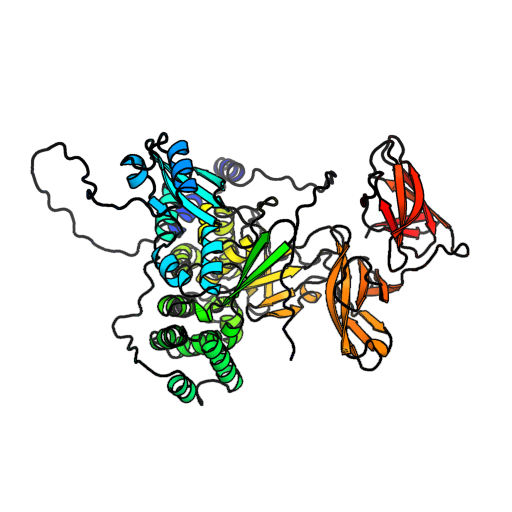.665 1.00 97.56 527 GLY A N 1
ATOM 4193 C CA . GLY A 1 527 ? -9.210 -9.604 13.700 1.00 97.56 527 GLY A CA 1
ATOM 4194 C C . GLY A 1 527 ? -9.823 -9.505 15.095 1.00 97.56 527 GLY A C 1
ATOM 4195 O O . GLY A 1 527 ? -10.587 -8.584 15.378 1.00 97.56 527 GLY A O 1
ATOM 4196 N N . CYS A 1 528 ? -9.497 -10.458 15.963 1.00 96.38 528 CYS A N 1
ATOM 4197 C CA . CYS A 1 528 ? -10.058 -10.572 17.308 1.00 96.38 528 CYS A CA 1
ATOM 4198 C C . CYS A 1 528 ? -9.004 -11.034 18.320 1.00 96.38 528 CYS A C 1
ATOM 4200 O O . CYS A 1 528 ? -9.283 -11.827 19.206 1.00 96.38 528 CYS A O 1
ATOM 4202 N N . ARG A 1 529 ? -7.755 -10.573 18.199 1.00 95.25 529 ARG A N 1
ATOM 4203 C CA . ARG A 1 529 ? -6.708 -10.900 19.186 1.00 95.25 529 ARG A CA 1
ATOM 4204 C C . ARG A 1 529 ? -6.950 -10.279 20.563 1.00 95.25 529 ARG A C 1
ATOM 4206 O O . ARG A 1 529 ? -6.515 -10.825 21.573 1.00 95.25 529 ARG A O 1
ATOM 4213 N N . SER A 1 530 ? -7.646 -9.150 20.581 1.00 94.69 530 SER A N 1
ATOM 4214 C CA . SER A 1 530 ? -8.026 -8.397 21.771 1.00 94.69 530 SER A CA 1
ATOM 4215 C C . SER A 1 530 ? -9.458 -7.899 21.609 1.00 94.69 530 SER A C 1
ATOM 4217 O O . SER A 1 530 ? -10.015 -7.937 20.514 1.00 94.69 530 SER A O 1
ATOM 4219 N N . ASP A 1 531 ? -10.042 -7.382 22.689 1.00 94.12 531 ASP A N 1
ATOM 4220 C CA . ASP A 1 531 ? -11.357 -6.745 22.628 1.00 94.12 531 ASP A CA 1
ATOM 4221 C C . ASP A 1 531 ? -11.289 -5.473 21.771 1.00 94.12 531 ASP A C 1
ATOM 4223 O O . ASP A 1 531 ? -10.696 -4.464 22.182 1.00 94.12 531 ASP A O 1
ATOM 4227 N N . PHE A 1 532 ? -11.912 -5.505 20.594 1.00 95.88 532 PHE A N 1
ATOM 4228 C CA . PHE A 1 532 ? -11.956 -4.381 19.662 1.00 95.88 532 PHE A CA 1
ATOM 4229 C C . PHE A 1 532 ? -13.359 -3.808 19.545 1.00 95.88 532 PHE A C 1
ATOM 4231 O O . PHE A 1 532 ? -14.340 -4.530 19.373 1.00 95.88 532 PHE A O 1
ATOM 4238 N N . LEU A 1 533 ? -13.433 -2.482 19.614 1.00 96.44 533 LEU A N 1
ATOM 4239 C CA . LEU A 1 533 ? -14.660 -1.733 19.419 1.00 96.44 533 LEU A CA 1
ATOM 4240 C C . LEU A 1 533 ? -14.865 -1.436 17.936 1.00 96.44 533 LEU A C 1
ATOM 4242 O O . LEU A 1 533 ? -14.027 -0.795 17.295 1.00 96.44 533 LEU A O 1
ATOM 4246 N N . PHE A 1 534 ? -16.035 -1.817 17.442 1.00 97.12 534 PHE A N 1
ATOM 4247 C CA . PHE A 1 534 ? -16.476 -1.562 16.088 1.00 97.12 534 PHE A CA 1
ATOM 4248 C C . PHE A 1 534 ? -17.799 -0.800 16.040 1.00 97.12 534 PHE A C 1
ATOM 4250 O O . PHE A 1 534 ? -18.642 -0.867 16.937 1.00 97.12 534 PHE A O 1
ATOM 4257 N N . CYS A 1 535 ? -17.995 -0.101 14.930 1.00 95.50 535 CYS A N 1
ATOM 4258 C CA . CYS A 1 535 ? -19.249 0.533 14.560 1.00 95.50 535 CYS A CA 1
ATOM 4259 C C . CYS A 1 535 ? -19.583 0.154 13.119 1.00 95.50 535 CYS A C 1
ATOM 4261 O O . CYS A 1 535 ? -18.745 0.320 12.235 1.00 95.50 535 CYS A O 1
ATOM 4263 N N . VAL A 1 536 ? -20.795 -0.336 12.870 1.00 96.94 536 VAL A N 1
ATOM 4264 C CA . VAL A 1 536 ? -21.305 -0.609 11.526 1.00 96.94 536 VAL A CA 1
ATOM 4265 C C . VAL A 1 536 ? -22.164 0.554 11.052 1.00 96.94 536 VAL A C 1
ATOM 4267 O O . VAL A 1 536 ? -23.041 1.017 11.786 1.00 96.94 536 VAL A O 1
ATOM 4270 N N . THR A 1 537 ? -21.931 1.015 9.827 1.00 95.56 537 THR A N 1
ATOM 4271 C CA . THR A 1 537 ? -22.675 2.111 9.189 1.00 95.56 537 THR A CA 1
ATOM 4272 C C . THR A 1 537 ? -23.147 1.724 7.791 1.00 95.56 537 THR A C 1
ATOM 4274 O O . THR A 1 537 ? -22.493 0.938 7.104 1.00 95.56 537 THR A O 1
ATOM 4277 N N . ALA A 1 538 ? -24.264 2.309 7.352 1.00 92.19 538 ALA A N 1
ATOM 4278 C CA . ALA A 1 538 ? -24.632 2.345 5.939 1.00 92.19 538 ALA A CA 1
ATOM 4279 C C . ALA A 1 538 ? -23.867 3.496 5.270 1.00 92.19 538 ALA A C 1
ATOM 4281 O O . ALA A 1 538 ? -24.064 4.659 5.626 1.00 92.19 538 ALA A O 1
ATOM 4282 N N . GLY A 1 539 ? -22.963 3.175 4.344 1.00 86.38 539 GLY A N 1
ATOM 4283 C CA . GLY A 1 539 ? -22.052 4.158 3.753 1.00 86.38 539 GLY A CA 1
ATOM 4284 C C . GLY A 1 539 ? -20.824 4.498 4.613 1.00 86.38 539 GLY A C 1
ATOM 4285 O O . GLY A 1 539 ? -20.718 4.132 5.789 1.00 86.38 539 GLY A O 1
ATOM 4286 N N . ILE A 1 540 ? -19.879 5.215 3.994 1.00 85.81 540 ILE A N 1
ATOM 4287 C CA . ILE A 1 540 ? -18.650 5.699 4.638 1.00 85.81 540 ILE A CA 1
ATOM 4288 C C . ILE A 1 540 ? -19.017 6.734 5.717 1.00 85.81 540 ILE A C 1
ATOM 4290 O O . ILE A 1 540 ? -19.693 7.715 5.386 1.00 85.81 540 ILE A O 1
ATOM 4294 N N . PRO A 1 541 ? -18.552 6.574 6.972 1.00 84.19 541 PRO A N 1
ATOM 4295 C CA . PRO A 1 541 ? -18.866 7.510 8.042 1.00 84.19 541 PRO A CA 1
ATOM 4296 C C . PRO A 1 541 ? -18.439 8.943 7.717 1.00 84.19 541 PRO A C 1
ATOM 4298 O O . PRO A 1 541 ? -17.291 9.224 7.376 1.00 84.19 541 PRO A O 1
ATOM 4301 N N . LYS A 1 542 ? -19.386 9.859 7.882 1.00 80.75 542 LYS A N 1
ATOM 4302 C CA . LYS A 1 542 ? -19.205 11.313 7.959 1.00 80.75 542 LYS A CA 1
ATOM 4303 C C . LYS A 1 542 ? -19.893 11.828 9.221 1.00 80.75 542 LYS A C 1
ATOM 4305 O O . LYS A 1 542 ? -20.671 11.100 9.844 1.00 80.75 542 LYS A O 1
ATOM 4310 N N . GLU A 1 543 ? -19.646 13.079 9.591 1.00 69.62 543 GLU A N 1
ATOM 4311 C CA . GLU A 1 543 ? -20.340 13.709 10.716 1.00 69.62 543 GLU A CA 1
ATOM 4312 C C . GLU A 1 543 ? -21.869 13.541 10.590 1.00 69.62 543 GLU A C 1
ATOM 4314 O O . GLU A 1 543 ? -22.448 13.768 9.529 1.00 69.62 543 GLU A O 1
ATOM 4319 N N . GLY A 1 544 ? -22.510 13.050 11.656 1.00 70.50 544 GLY A N 1
ATOM 4320 C CA . GLY A 1 544 ? -23.950 12.763 11.688 1.00 70.50 544 GLY A CA 1
ATOM 4321 C C . GLY A 1 544 ? -24.390 11.412 11.103 1.00 70.50 544 GLY A C 1
ATOM 4322 O O . GLY A 1 544 ? -25.579 11.092 11.189 1.00 70.50 544 GLY A O 1
ATOM 4323 N N . THR A 1 545 ? -23.477 10.598 10.556 1.00 81.19 545 THR A N 1
ATOM 4324 C CA . THR A 1 545 ? -23.805 9.247 10.056 1.00 81.19 545 THR A CA 1
ATOM 4325 C C . THR A 1 545 ? -24.287 8.364 11.203 1.00 81.19 545 THR A C 1
ATOM 4327 O O . THR A 1 545 ? -23.589 8.184 12.201 1.00 81.19 545 THR A O 1
ATOM 4330 N N . LYS A 1 546 ? -25.492 7.806 11.064 1.00 82.56 546 LYS A N 1
ATOM 4331 C CA . LYS A 1 546 ? -26.095 6.938 12.079 1.00 82.56 546 LYS A CA 1
ATOM 4332 C C . LYS A 1 546 ? -25.427 5.558 12.063 1.00 82.56 546 LYS A C 1
ATOM 4334 O O . LYS A 1 546 ? -25.312 4.933 11.011 1.00 82.56 546 LYS A O 1
ATOM 4339 N N . SER A 1 547 ? -25.032 5.073 13.238 1.00 89.25 547 SER A N 1
ATOM 4340 C CA . SER A 1 547 ? -24.616 3.685 13.443 1.00 89.25 547 SER A CA 1
ATOM 4341 C C . SER A 1 547 ? -25.819 2.751 13.319 1.00 89.25 547 SER A C 1
ATOM 4343 O O . SER A 1 547 ? -26.865 2.992 13.924 1.00 89.25 547 SER A O 1
ATOM 4345 N N . LEU A 1 548 ? -25.655 1.669 12.562 1.00 93.12 548 LEU A N 1
ATOM 4346 C CA . LEU A 1 548 ? -26.580 0.535 12.545 1.00 93.12 548 LEU A CA 1
ATOM 4347 C C . LEU A 1 548 ? -26.350 -0.366 13.763 1.00 93.12 548 LEU A C 1
ATOM 4349 O O . LEU A 1 548 ? -27.293 -0.885 14.367 1.00 93.12 548 LEU A O 1
ATOM 4353 N N . ARG A 1 549 ? -25.078 -0.533 14.143 1.00 94.31 549 ARG A N 1
ATOM 4354 C CA . ARG A 1 549 ? -24.656 -1.304 15.312 1.00 94.31 549 ARG A CA 1
ATOM 4355 C C . ARG A 1 549 ? -23.337 -0.786 15.861 1.00 94.31 549 ARG A C 1
ATOM 4357 O O . ARG A 1 549 ? -22.404 -0.546 15.105 1.00 94.31 549 ARG A O 1
ATOM 4364 N N . THR A 1 550 ? -23.234 -0.665 17.180 1.00 95.06 550 THR A N 1
ATOM 4365 C CA . THR A 1 550 ? -21.948 -0.530 17.876 1.00 95.06 550 THR A CA 1
ATOM 4366 C C . THR A 1 550 ? -21.705 -1.825 18.643 1.00 95.06 550 THR A C 1
ATOM 4368 O O . THR A 1 550 ? -22.591 -2.284 19.359 1.00 95.06 550 THR A O 1
ATOM 4371 N N . VAL A 1 551 ? -20.545 -2.445 18.461 1.00 95.50 551 VAL A N 1
ATOM 4372 C CA . VAL A 1 551 ? -20.271 -3.810 18.929 1.00 95.50 551 VAL A CA 1
ATOM 4373 C C . VAL A 1 551 ? -18.827 -3.927 19.393 1.00 95.50 551 VAL A C 1
ATOM 4375 O O . VAL A 1 551 ? -17.939 -3.290 18.834 1.00 95.50 551 VAL A O 1
ATOM 4378 N N . VAL A 1 552 ? -18.582 -4.740 20.414 1.00 95.94 552 VAL A N 1
ATOM 4379 C CA . VAL A 1 552 ? -17.239 -5.183 20.789 1.00 95.94 552 VAL A CA 1
ATOM 4380 C C . VAL A 1 552 ? -17.078 -6.622 20.330 1.00 95.94 552 VAL A C 1
ATOM 4382 O O . VAL A 1 552 ? -17.880 -7.472 20.705 1.00 95.94 552 VAL A O 1
ATOM 4385 N N . ILE A 1 553 ? -16.056 -6.902 19.529 1.00 97.00 553 ILE A N 1
ATOM 4386 C CA . ILE A 1 553 ? -15.649 -8.280 19.242 1.00 97.00 553 ILE A CA 1
ATOM 4387 C C . ILE A 1 553 ? -14.572 -8.638 20.262 1.00 97.00 553 ILE A C 1
ATOM 4389 O O . ILE A 1 553 ? -13.541 -7.966 20.322 1.00 97.00 553 ILE A O 1
ATOM 4393 N N . THR A 1 554 ? -14.843 -9.633 21.108 1.00 95.50 554 THR A N 1
ATOM 4394 C CA . THR A 1 554 ? -13.922 -10.048 22.175 1.00 95.50 554 THR A CA 1
ATOM 4395 C C . THR A 1 554 ? -12.764 -10.863 21.627 1.00 95.50 554 THR A C 1
ATOM 4397 O O . THR A 1 554 ? -12.822 -11.368 20.503 1.00 95.50 554 THR A O 1
ATOM 4400 N N . LYS A 1 555 ? -11.732 -11.064 22.451 1.00 94.81 555 LYS A N 1
ATOM 4401 C CA . LYS A 1 555 ? -10.600 -11.931 22.094 1.00 94.81 555 LYS A CA 1
ATOM 4402 C C . LYS A 1 555 ? -10.981 -13.392 21.771 1.00 94.81 555 LYS A C 1
ATOM 4404 O O . LYS A 1 555 ? -10.231 -14.108 21.120 1.00 94.81 555 LYS A O 1
ATOM 4409 N N . GLU A 1 556 ? -12.146 -13.850 22.235 1.00 96.00 556 GLU A N 1
ATOM 4410 C CA . GLU A 1 556 ? -12.726 -15.166 21.920 1.00 96.00 556 GLU A CA 1
ATOM 4411 C C . GLU A 1 556 ? -13.575 -15.160 20.637 1.00 96.00 556 GLU A C 1
ATOM 4413 O O . GLU A 1 556 ? -14.262 -16.139 20.348 1.00 96.00 556 GLU A O 1
ATOM 4418 N N . GLY A 1 557 ? -13.597 -14.048 19.896 1.00 95.12 557 GLY A N 1
ATOM 4419 C CA . GLY A 1 557 ? -14.364 -13.895 18.662 1.00 95.12 557 GLY A CA 1
ATOM 4420 C C . GLY A 1 557 ? -15.868 -13.692 18.870 1.00 95.12 557 GLY A C 1
ATOM 4421 O O . GLY A 1 557 ? -16.633 -13.810 17.912 1.00 95.12 557 GLY A O 1
ATOM 4422 N N . LYS A 1 558 ? -16.318 -13.391 20.098 1.00 96.38 558 LYS A N 1
ATOM 4423 C CA . LYS A 1 558 ? -17.738 -13.156 20.408 1.00 96.38 558 LYS A CA 1
ATOM 4424 C C . LYS A 1 558 ? -18.115 -11.697 20.182 1.00 96.38 558 LYS A C 1
ATOM 4426 O O . LYS A 1 558 ? -17.419 -10.800 20.645 1.00 96.38 558 LYS A O 1
ATOM 4431 N N . ALA A 1 559 ? -19.253 -11.460 19.538 1.00 96.19 559 ALA A N 1
ATOM 4432 C CA . ALA A 1 559 ? -19.817 -10.126 19.365 1.00 96.19 559 ALA A CA 1
ATOM 4433 C C . ALA A 1 559 ? -20.700 -9.744 20.566 1.00 96.19 559 ALA A C 1
ATOM 4435 O O . ALA A 1 559 ? -21.689 -10.414 20.859 1.00 96.19 559 ALA A O 1
ATOM 4436 N N . LEU A 1 560 ? -20.348 -8.661 21.257 1.00 93.19 560 LEU A N 1
ATOM 4437 C CA . LEU A 1 560 ? -21.107 -8.079 22.362 1.00 93.19 560 LEU A CA 1
ATOM 4438 C C . LEU A 1 560 ? -21.648 -6.714 21.940 1.00 93.19 560 LEU A C 1
ATOM 4440 O O . LEU A 1 560 ? -20.885 -5.768 21.731 1.00 93.19 560 LEU A O 1
ATOM 4444 N N . GLU A 1 561 ? -22.965 -6.604 21.798 1.00 91.00 561 GLU A N 1
ATOM 4445 C CA . GLU A 1 561 ? -23.588 -5.348 21.387 1.00 91.00 561 GLU A CA 1
ATOM 4446 C C . GLU A 1 561 ? -23.493 -4.282 22.478 1.00 91.00 561 GLU A C 1
ATOM 4448 O O . GLU A 1 561 ? -23.761 -4.526 23.659 1.00 91.00 561 GLU A O 1
ATOM 4453 N N . MET A 1 562 ? -23.126 -3.074 22.060 1.00 89.50 562 MET A N 1
ATOM 4454 C CA . MET A 1 562 ? -23.080 -1.916 22.934 1.00 89.50 562 MET A CA 1
ATOM 4455 C C . MET A 1 562 ? -24.459 -1.282 23.039 1.00 89.50 562 MET A C 1
ATOM 4457 O O . MET A 1 562 ? -25.192 -1.144 22.061 1.00 89.50 562 MET A O 1
ATOM 4461 N N . VAL A 1 563 ? -24.783 -0.831 24.243 1.00 85.31 563 VAL A N 1
ATOM 4462 C CA . VAL A 1 563 ? -26.031 -0.128 24.519 1.00 85.31 563 VAL A CA 1
ATOM 4463 C C . VAL A 1 563 ? -25.917 1.290 23.980 1.00 85.31 563 VAL A C 1
ATOM 4465 O O . VAL A 1 563 ? -25.095 2.079 24.448 1.00 85.31 563 VAL A O 1
ATOM 4468 N N . THR A 1 564 ? -26.762 1.611 23.009 1.00 83.44 564 THR A N 1
ATOM 4469 C CA . THR A 1 564 ? -26.875 2.938 22.396 1.00 83.44 564 THR A CA 1
ATOM 4470 C C . THR A 1 564 ? -28.219 3.573 22.749 1.00 83.44 564 THR A C 1
ATOM 4472 O O . THR A 1 564 ? -29.214 2.862 22.861 1.00 83.44 564 THR A O 1
ATOM 4475 N N . GLY A 1 565 ? -28.276 4.899 22.883 1.00 77.75 565 GLY A N 1
ATOM 4476 C CA . GLY A 1 565 ? -29.512 5.648 23.164 1.00 77.75 565 GLY A CA 1
ATOM 4477 C C . GLY A 1 565 ? -29.316 6.701 24.251 1.00 77.75 565 GLY A C 1
ATOM 4478 O O . GLY A 1 565 ? -28.178 7.049 24.560 1.00 77.75 565 GLY A O 1
ATOM 4479 N N . GLU A 1 566 ? -30.394 7.211 24.844 1.00 72.19 566 GLU A N 1
ATOM 4480 C CA . GLU A 1 566 ? -30.314 8.043 26.059 1.00 72.19 566 GLU A CA 1
ATOM 4481 C C . GLU A 1 566 ? -29.964 7.197 27.285 1.00 72.19 566 GLU A C 1
ATOM 4483 O O . GLU A 1 566 ? -29.970 5.966 27.205 1.00 72.19 566 GLU A O 1
ATOM 4488 N N . ASP A 1 567 ? -29.550 7.841 28.379 1.00 68.00 567 ASP A N 1
ATOM 4489 C CA . ASP A 1 567 ? -29.168 7.113 29.588 1.00 68.00 567 ASP A CA 1
ATOM 4490 C C . ASP A 1 567 ? -30.373 6.355 30.162 1.00 68.00 567 ASP A C 1
ATOM 4492 O O . ASP A 1 567 ? -31.477 6.890 30.214 1.00 68.00 567 ASP A O 1
ATOM 4496 N N . ASP A 1 568 ? -30.161 5.096 30.542 1.00 72.62 568 ASP A N 1
ATOM 4497 C CA . ASP A 1 568 ? -31.212 4.195 31.025 1.00 72.62 568 ASP A CA 1
ATOM 4498 C C . ASP A 1 568 ? -30.972 3.936 32.519 1.00 72.62 568 ASP A C 1
ATOM 4500 O O . ASP A 1 568 ? -30.081 3.146 32.866 1.00 72.62 568 ASP A O 1
ATOM 4504 N N . PRO A 1 569 ? -31.738 4.590 33.414 1.00 74.62 569 PRO A N 1
ATOM 4505 C CA . PRO A 1 569 ? -31.533 4.495 34.856 1.00 74.62 569 PRO A CA 1
ATOM 4506 C C . PRO A 1 569 ? -31.715 3.079 35.411 1.00 74.62 569 PRO A C 1
ATOM 4508 O O . PRO A 1 569 ? -31.220 2.796 36.501 1.00 74.62 569 PRO A O 1
ATOM 4511 N N . SER A 1 570 ? -32.398 2.188 34.679 1.00 79.06 570 SER A N 1
ATOM 4512 C CA . SER A 1 570 ? -32.626 0.800 35.100 1.00 79.06 570 SER A CA 1
ATOM 4513 C C . SER A 1 570 ? -31.359 -0.060 35.053 1.00 79.06 570 SER A C 1
ATOM 4515 O O . SER A 1 570 ? -31.298 -1.129 35.665 1.00 79.06 570 SER A O 1
ATOM 4517 N N . ARG A 1 571 ? -30.314 0.396 34.351 1.00 80.88 571 ARG A N 1
ATOM 4518 C CA . ARG A 1 571 ? -29.043 -0.325 34.249 1.00 80.88 571 ARG A CA 1
ATOM 4519 C C . ARG A 1 571 ? -28.179 -0.111 35.482 1.00 80.88 571 ARG A C 1
ATOM 4521 O O . ARG A 1 571 ? -28.105 0.986 36.033 1.00 80.88 571 ARG A O 1
ATOM 4528 N N . ALA A 1 572 ? -27.448 -1.160 35.859 1.00 83.69 572 ALA A N 1
ATOM 4529 C CA . ALA A 1 572 ? -26.502 -1.114 36.969 1.00 83.69 572 ALA A CA 1
ATOM 4530 C C . ALA A 1 572 ? -25.496 0.038 36.794 1.00 83.69 572 ALA A C 1
ATOM 4532 O O . ALA A 1 572 ? -24.815 0.117 35.762 1.00 83.69 572 ALA A O 1
ATOM 4533 N N . ALA A 1 573 ? -25.434 0.914 37.801 1.00 87.50 573 ALA A N 1
ATOM 4534 C CA . ALA A 1 573 ? -24.390 1.919 37.935 1.00 87.50 573 ALA A CA 1
ATOM 4535 C C . ALA A 1 573 ? -23.078 1.234 38.323 1.00 87.50 573 ALA A C 1
ATOM 4537 O O . ALA A 1 573 ? -23.062 0.298 39.123 1.00 87.50 573 ALA A O 1
ATOM 4538 N N . LEU A 1 574 ? -21.994 1.684 37.714 1.00 90.50 574 LEU A N 1
ATOM 4539 C CA . LEU A 1 574 ? -20.635 1.247 37.962 1.00 90.50 574 LEU A CA 1
ATOM 4540 C C . LEU A 1 574 ? -19.787 2.495 38.157 1.00 90.50 574 LEU A C 1
ATOM 4542 O O . LEU A 1 574 ? -19.945 3.475 37.430 1.00 90.50 574 LEU A O 1
ATOM 4546 N N . THR A 1 575 ? -18.848 2.406 39.083 1.00 91.12 575 THR A N 1
ATOM 4547 C CA . THR A 1 575 ? -17.897 3.473 39.368 1.00 91.12 575 THR A CA 1
ATOM 4548 C C . THR A 1 575 ? -16.499 2.924 39.174 1.00 91.12 575 THR A C 1
ATOM 4550 O O . THR A 1 575 ? -16.186 1.891 39.752 1.00 91.12 575 THR A O 1
ATOM 4553 N N . CYS A 1 576 ? -15.663 3.574 38.369 1.00 90.94 576 CYS A N 1
ATOM 4554 C CA . CYS A 1 576 ? -14.271 3.179 38.143 1.00 90.94 576 CYS A CA 1
ATOM 4555 C C . CYS A 1 576 ? -13.326 4.364 38.306 1.00 90.94 576 CYS A C 1
ATOM 4557 O O . CYS A 1 576 ? -13.637 5.482 37.907 1.00 90.94 576 CYS A O 1
ATOM 4559 N N . ARG A 1 577 ? -12.114 4.087 38.786 1.00 90.81 577 ARG A N 1
ATOM 4560 C CA . ARG A 1 577 ? -11.007 5.044 38.796 1.00 90.81 577 ARG A CA 1
ATOM 4561 C C . ARG A 1 577 ? -10.319 5.061 37.422 1.00 90.81 577 ARG A C 1
ATOM 4563 O O . ARG A 1 577 ? -10.000 4.004 36.880 1.00 90.81 577 ARG A O 1
ATOM 4570 N N . MET A 1 578 ? -10.113 6.246 36.846 1.00 92.44 578 MET A N 1
ATOM 4571 C CA . MET A 1 578 ? -9.358 6.453 35.606 1.00 92.44 578 MET A CA 1
ATOM 4572 C C . MET A 1 578 ? -8.102 7.280 35.871 1.00 92.44 578 MET A C 1
ATOM 4574 O O . MET A 1 578 ? -8.199 8.435 36.275 1.00 92.44 578 MET A O 1
ATOM 4578 N N . ASP A 1 579 ? -6.948 6.721 35.517 1.00 92.25 579 ASP A N 1
ATOM 4579 C CA . ASP A 1 579 ? -5.653 7.400 35.599 1.00 92.25 579 ASP A CA 1
ATOM 4580 C C . ASP A 1 579 ? -5.184 7.940 34.234 1.00 92.25 579 ASP A C 1
ATOM 4582 O O . ASP A 1 579 ? -5.677 7.540 33.164 1.00 92.25 579 ASP A O 1
ATOM 4586 N N . GLY A 1 580 ? -4.148 8.785 34.283 1.00 91.00 580 GLY A N 1
ATOM 4587 C CA . GLY A 1 580 ? -3.454 9.326 33.110 1.00 91.00 580 GLY A CA 1
ATOM 4588 C C . GLY A 1 580 ? -4.128 10.559 32.515 1.00 91.00 580 GLY A C 1
ATOM 4589 O O . GLY A 1 580 ? -3.989 10.805 31.318 1.00 91.00 580 GLY A O 1
ATOM 4590 N N . LEU A 1 581 ? -4.884 11.284 33.337 1.00 92.94 581 LEU A N 1
ATOM 4591 C CA . LEU A 1 581 ? -5.478 12.572 33.010 1.00 92.94 581 LEU A CA 1
ATOM 4592 C C . LEU A 1 581 ? -4.538 13.702 33.436 1.00 92.94 581 LEU A C 1
ATOM 4594 O O . LEU A 1 581 ? -3.657 13.522 34.276 1.00 92.94 581 LEU A O 1
ATOM 4598 N N . ASP A 1 582 ? -4.747 14.885 32.881 1.00 93.69 582 ASP A N 1
ATOM 4599 C CA . ASP A 1 582 ? -4.068 16.101 33.324 1.00 93.69 582 ASP A CA 1
ATOM 4600 C C . ASP A 1 582 ? -4.439 16.395 34.773 1.00 93.69 582 ASP A C 1
ATOM 4602 O O . ASP A 1 582 ? -5.598 16.224 35.146 1.00 93.69 582 ASP A O 1
ATOM 4606 N N . ALA A 1 583 ? -3.477 16.822 35.588 1.00 94.69 583 ALA A N 1
ATOM 4607 C CA . ALA A 1 583 ? -3.720 17.157 36.988 1.00 94.69 583 ALA A CA 1
ATOM 4608 C C . ALA A 1 583 ? -4.652 18.373 37.120 1.00 94.69 583 ALA A C 1
ATOM 4610 O O . ALA A 1 583 ? -4.522 19.332 36.356 1.00 94.69 583 ALA A O 1
ATOM 4611 N N . ASP A 1 584 ? -5.566 18.320 38.094 1.00 94.94 584 ASP A N 1
ATOM 4612 C CA . ASP A 1 584 ? -6.497 19.406 38.442 1.00 94.94 584 ASP A CA 1
ATOM 4613 C C . ASP A 1 584 ? -7.314 19.943 37.244 1.00 94.94 584 ASP A C 1
ATOM 4615 O O . ASP A 1 584 ? -7.621 21.135 37.143 1.00 94.94 584 ASP A O 1
ATOM 4619 N N . ALA A 1 585 ? -7.664 19.061 36.303 1.00 94.50 585 ALA A N 1
ATOM 4620 C CA . ALA A 1 585 ? -8.347 19.409 35.062 1.00 94.50 585 ALA A CA 1
ATOM 4621 C C . ALA A 1 585 ? -9.821 18.987 35.076 1.00 94.50 585 ALA A C 1
ATOM 4623 O O . ALA A 1 585 ? -10.219 18.011 35.712 1.00 94.50 585 ALA A O 1
ATOM 4624 N N . GLN A 1 586 ? -10.647 19.718 34.325 1.00 95.31 586 GLN A N 1
ATOM 4625 C CA . GLN A 1 586 ? -12.054 19.380 34.121 1.00 95.31 586 GLN A CA 1
ATOM 4626 C C . GLN A 1 586 ? -12.288 18.761 32.745 1.00 95.31 586 GLN A C 1
ATOM 4628 O O . GLN A 1 586 ? -11.827 19.272 31.722 1.00 95.31 586 GLN A O 1
ATOM 4633 N N . TYR A 1 587 ? -13.093 17.704 32.734 1.00 96.38 587 TYR A N 1
ATOM 4634 C CA . TYR A 1 587 ? -13.491 16.952 31.556 1.00 96.38 587 TYR A CA 1
ATOM 4635 C C . TYR A 1 587 ? -15.009 16.859 31.450 1.00 96.38 587 TYR A C 1
ATOM 4637 O O . TYR A 1 587 ? -15.741 16.832 32.441 1.00 96.38 587 TYR A O 1
ATOM 4645 N N . LEU A 1 588 ? -15.493 16.744 30.220 1.00 95.50 588 LEU A N 1
ATOM 4646 C CA . LEU A 1 588 ? -16.880 16.428 29.918 1.00 95.50 588 LEU A CA 1
ATOM 4647 C C . LEU A 1 588 ? -16.987 14.923 29.672 1.00 95.50 588 LEU A C 1
ATOM 4649 O O . LEU A 1 588 ? -16.485 14.420 28.665 1.00 95.50 588 LEU A O 1
ATOM 4653 N N . LEU A 1 589 ? -17.665 14.205 30.568 1.00 95.06 589 LEU A N 1
ATOM 4654 C CA . LEU A 1 589 ? -17.992 12.801 30.347 1.00 95.06 589 LEU A CA 1
ATOM 4655 C C . LEU A 1 589 ? -19.111 12.715 29.317 1.00 95.06 589 LEU A C 1
ATOM 4657 O O . LEU A 1 589 ? -20.199 13.264 29.523 1.00 95.06 589 LEU A O 1
ATOM 4661 N N . ARG A 1 590 ? -18.853 12.011 28.215 1.00 93.75 590 ARG A N 1
ATOM 4662 C CA . ARG A 1 590 ? -19.832 11.795 27.151 1.00 93.75 590 ARG A CA 1
ATOM 4663 C C . ARG A 1 590 ? -20.163 10.327 26.973 1.00 93.75 590 ARG A C 1
ATOM 4665 O O . ARG A 1 590 ? -19.280 9.485 27.084 1.00 93.75 590 ARG A O 1
ATOM 4672 N N . THR A 1 591 ? -21.412 10.034 26.619 1.00 93.50 591 THR A N 1
ATOM 4673 C CA . THR A 1 591 ? -21.868 8.698 26.215 1.00 93.50 591 THR A CA 1
ATOM 4674 C C . THR A 1 591 ? -22.219 8.664 24.731 1.00 93.50 591 THR A C 1
ATOM 4676 O O . THR A 1 591 ? -22.726 9.642 24.172 1.00 93.50 591 THR A O 1
ATOM 4679 N N . TRP A 1 592 ? -21.934 7.536 24.084 1.00 92.25 592 TRP A N 1
ATOM 4680 C CA . TRP A 1 592 ? -22.287 7.300 22.688 1.00 92.25 592 TRP A CA 1
ATOM 4681 C C . TRP A 1 592 ? -23.759 6.900 22.556 1.00 92.25 592 TRP A C 1
ATOM 4683 O O . TRP A 1 592 ? -24.221 5.946 23.180 1.00 92.25 592 TRP A O 1
ATOM 4693 N N . THR A 1 593 ? -24.497 7.606 21.704 1.00 90.19 593 THR A N 1
ATOM 4694 C CA . THR A 1 593 ? -25.929 7.351 21.460 1.00 90.19 593 THR A CA 1
ATOM 4695 C C . THR A 1 593 ? -26.196 6.454 20.249 1.00 90.19 593 THR A C 1
ATOM 4697 O O . THR A 1 593 ? -27.351 6.181 19.943 1.00 90.19 593 THR A O 1
ATOM 4700 N N . GLY A 1 594 ? -25.157 6.028 19.520 1.00 87.75 594 GLY A N 1
ATOM 4701 C CA . GLY A 1 594 ? -25.292 5.423 18.186 1.00 87.75 594 GLY A CA 1
ATOM 4702 C C . GLY A 1 594 ? -25.291 6.446 17.043 1.00 87.75 594 GLY A C 1
ATOM 4703 O O . GLY A 1 594 ? -25.154 6.076 15.882 1.00 87.75 594 GLY A O 1
ATOM 4704 N N . LYS A 1 595 ? -25.409 7.741 17.346 1.00 85.56 595 LYS A N 1
ATOM 4705 C CA . LYS A 1 595 ? -25.355 8.823 16.351 1.00 85.56 595 LYS A CA 1
ATOM 4706 C C . LYS A 1 595 ? -24.346 9.901 16.731 1.00 85.56 595 LYS A C 1
ATOM 4708 O O . LYS A 1 595 ? -23.607 10.393 15.887 1.00 85.56 595 LYS A O 1
ATOM 4713 N N . GLU A 1 596 ? -24.326 10.264 18.005 1.00 88.81 596 GLU A N 1
ATOM 4714 C CA . GLU A 1 596 ? -23.533 11.370 18.535 1.00 88.81 596 GLU A CA 1
ATOM 4715 C C . GLU A 1 596 ? -23.063 11.100 19.970 1.00 88.81 596 GLU A C 1
ATOM 4717 O O . GLU A 1 596 ? -23.595 10.231 20.671 1.00 88.81 596 GLU A O 1
ATOM 4722 N N . TRP A 1 597 ? -22.077 11.880 20.414 1.00 90.44 597 TRP A N 1
ATOM 4723 C CA . TRP A 1 597 ? -21.576 11.878 21.787 1.00 90.44 597 TRP A CA 1
ATOM 4724 C C . TRP A 1 597 ? -22.300 12.935 22.623 1.00 90.44 597 TRP A C 1
ATOM 4726 O O . TRP A 1 597 ? -22.071 14.136 22.447 1.00 90.44 597 TRP A O 1
ATOM 4736 N N . ARG A 1 598 ? -23.135 12.501 23.572 1.00 91.69 598 ARG A N 1
ATOM 4737 C CA . ARG A 1 598 ? -23.884 13.401 24.463 1.00 91.69 598 ARG A CA 1
ATOM 4738 C C . ARG A 1 598 ? -23.215 13.530 25.817 1.00 91.69 598 ARG A C 1
ATOM 4740 O O . ARG A 1 598 ? -22.762 12.532 26.370 1.00 91.69 598 ARG A O 1
ATOM 4747 N N . LYS A 1 599 ? -23.170 14.753 26.349 1.00 92.50 599 LYS A N 1
ATOM 4748 C CA . LYS A 1 599 ? -22.690 15.013 27.709 1.00 92.50 599 LYS A CA 1
ATOM 4749 C C . LYS A 1 599 ? -23.597 14.302 28.718 1.00 92.50 599 LYS A C 1
ATOM 4751 O O . LYS A 1 599 ? -24.814 14.389 28.606 1.00 92.50 599 LYS A O 1
ATOM 4756 N N . VAL A 1 600 ? -22.979 13.643 29.692 1.00 91.69 600 VAL A N 1
ATOM 4757 C CA . VAL A 1 60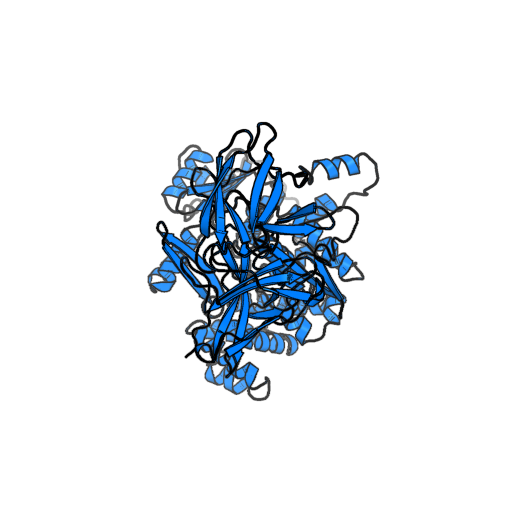0 ? -23.643 12.990 30.829 1.00 91.69 600 VAL A CA 1
ATOM 4758 C C . VAL A 1 600 ? -23.291 13.713 32.123 1.00 91.69 600 VAL A C 1
ATOM 4760 O O . VAL A 1 600 ? -24.174 14.075 32.888 1.00 91.69 600 VAL A O 1
ATOM 4763 N N . ALA A 1 601 ? -22.004 13.990 32.338 1.00 92.75 601 ALA A N 1
ATOM 4764 C CA . ALA A 1 601 ? -21.513 14.630 33.552 1.00 92.75 601 ALA A CA 1
ATOM 4765 C C . ALA A 1 601 ? -20.291 15.513 33.265 1.00 92.75 601 ALA A C 1
ATOM 4767 O O . ALA A 1 601 ? -19.735 15.510 32.162 1.00 92.75 601 ALA A O 1
ATOM 4768 N N . THR A 1 602 ? -19.882 16.283 34.268 1.00 94.50 602 THR A N 1
ATOM 4769 C CA . THR A 1 602 ? -18.548 16.887 34.329 1.00 94.50 602 THR A CA 1
ATOM 4770 C C . THR A 1 602 ? -17.730 16.081 35.334 1.00 94.50 602 THR A C 1
ATOM 4772 O O . THR A 1 602 ? -18.233 15.755 36.404 1.00 94.50 602 THR A O 1
ATOM 4775 N N . VAL A 1 603 ? -16.488 15.766 34.986 1.00 94.75 603 VAL A N 1
ATOM 4776 C CA . VAL A 1 603 ? -15.549 15.000 35.810 1.00 94.75 603 VAL A CA 1
ATOM 4777 C C . VAL A 1 603 ? -14.327 15.873 36.064 1.00 94.75 603 VAL A C 1
ATOM 4779 O O . VAL A 1 603 ? -13.842 16.516 35.136 1.00 94.75 603 VAL A O 1
ATOM 4782 N N . ALA A 1 604 ? -13.824 15.899 37.295 1.00 95.25 604 ALA A N 1
ATOM 4783 C CA . ALA A 1 604 ? -12.578 16.576 37.637 1.00 95.25 604 ALA A CA 1
ATOM 4784 C C . ALA A 1 604 ? -11.517 15.544 38.030 1.00 95.25 604 ALA A C 1
ATOM 4786 O O . ALA A 1 604 ? -11.824 14.595 38.753 1.00 95.25 604 ALA A O 1
ATOM 4787 N N . SER A 1 605 ? -10.293 15.723 37.541 1.00 95.88 605 SER A N 1
ATOM 4788 C CA . SER A 1 605 ? -9.136 14.964 38.006 1.00 95.88 605 SER A CA 1
ATOM 4789 C C . SER A 1 605 ? -8.507 15.613 39.238 1.00 95.88 605 SER A C 1
ATOM 4791 O O . SER A 1 605 ? -8.542 16.831 39.401 1.00 95.88 605 SER A O 1
ATOM 4793 N N . ASP A 1 606 ? -7.924 14.788 40.103 1.00 95.69 606 ASP A N 1
ATOM 4794 C CA . ASP A 1 606 ? -7.109 15.222 41.234 1.00 95.69 606 ASP A CA 1
ATOM 4795 C C . ASP A 1 606 ? -5.707 15.693 40.792 1.00 95.69 606 ASP A C 1
ATOM 4797 O O . ASP A 1 606 ? -5.315 15.575 39.625 1.00 95.69 606 ASP A O 1
ATOM 4801 N N . ALA A 1 607 ? -4.914 16.188 41.746 1.00 94.62 607 ALA A N 1
ATOM 4802 C CA . ALA A 1 607 ? -3.527 16.607 41.525 1.00 94.62 607 ALA A CA 1
ATOM 4803 C C . ALA A 1 607 ? -2.613 15.469 41.016 1.00 94.62 607 ALA A C 1
ATOM 4805 O O . ALA A 1 607 ? -1.526 15.718 40.494 1.00 94.62 607 ALA A O 1
ATOM 4806 N N . GLY A 1 608 ? -3.039 14.210 41.171 1.00 94.25 608 GLY A N 1
ATOM 4807 C CA . GLY A 1 608 ? -2.361 13.025 40.653 1.00 94.25 608 GLY A CA 1
ATOM 4808 C C . GLY A 1 608 ? -2.769 12.648 39.227 1.00 94.25 608 GLY A C 1
ATOM 4809 O O . GLY A 1 608 ? -2.250 11.663 38.702 1.00 94.25 608 GLY A O 1
ATOM 4810 N N . GLY A 1 609 ? -3.683 13.391 38.592 1.00 94.31 609 GLY A N 1
ATOM 4811 C CA . GLY A 1 609 ? -4.177 13.073 37.253 1.00 94.31 609 GLY A CA 1
ATOM 4812 C C . GLY A 1 609 ? -5.133 11.880 37.232 1.00 94.31 609 GLY A C 1
ATOM 4813 O O . GLY A 1 609 ? -5.166 11.118 36.261 1.00 94.31 609 GLY A O 1
ATOM 4814 N N . THR A 1 610 ? -5.885 11.689 38.316 1.00 93.75 610 THR A N 1
ATOM 4815 C CA . THR A 1 610 ? -6.867 10.613 38.456 1.00 93.75 610 THR A CA 1
ATOM 4816 C C . THR A 1 610 ? -8.275 11.163 38.617 1.00 93.75 610 THR A C 1
ATOM 4818 O O . THR A 1 610 ? -8.463 12.142 39.328 1.00 93.75 610 THR A O 1
ATOM 4821 N N . ALA A 1 611 ? -9.281 10.512 38.033 1.00 94.00 611 ALA A N 1
ATOM 4822 C CA . ALA A 1 611 ? -10.682 10.835 38.284 1.00 94.00 611 ALA A CA 1
ATOM 4823 C C . ALA A 1 611 ? -11.542 9.594 38.547 1.00 94.00 611 ALA A C 1
ATOM 4825 O O . ALA A 1 611 ? -11.295 8.517 38.002 1.00 94.00 611 ALA A O 1
ATOM 4826 N N . GLU A 1 612 ? -12.586 9.765 39.353 1.00 94.00 612 GLU A N 1
ATOM 4827 C CA . GLU A 1 612 ? -13.646 8.775 39.520 1.00 94.00 612 GLU A CA 1
ATOM 4828 C C . GLU A 1 612 ? -14.708 8.970 38.431 1.00 94.00 612 GLU A C 1
ATOM 4830 O O . GLU A 1 612 ? -15.195 10.078 38.201 1.00 94.00 612 GLU A O 1
ATOM 4835 N N . ILE A 1 613 ? -15.031 7.893 37.719 1.00 93.56 613 ILE A N 1
ATOM 4836 C CA . ILE A 1 613 ? -15.982 7.884 36.612 1.00 93.56 613 ILE A CA 1
ATOM 4837 C C . ILE A 1 613 ? -17.172 7.025 37.005 1.00 93.56 613 ILE A C 1
ATOM 4839 O O . ILE A 1 613 ? -17.022 5.819 37.197 1.00 93.56 613 ILE A O 1
ATOM 4843 N N . GLU A 1 614 ? -18.354 7.629 37.048 1.00 92.19 614 GLU A N 1
ATOM 4844 C CA . GLU A 1 614 ? -19.619 6.916 37.189 1.00 92.19 614 GLU A CA 1
ATOM 4845 C C . GLU A 1 614 ? -20.261 6.707 35.811 1.00 92.19 614 GLU A C 1
ATOM 4847 O O . GLU A 1 614 ? -20.317 7.611 34.972 1.00 92.19 614 GLU A O 1
ATOM 4852 N N . GLY A 1 615 ? -20.744 5.496 35.556 1.00 89.75 615 GLY A N 1
ATOM 4853 C CA . GLY A 1 615 ? -21.411 5.138 34.313 1.00 89.75 615 GLY A CA 1
ATOM 4854 C C . GLY A 1 615 ? -22.307 3.916 34.466 1.00 89.75 615 GLY A C 1
ATOM 4855 O O . GLY A 1 615 ? -22.435 3.330 35.534 1.00 89.75 615 GLY A O 1
ATOM 4856 N N . ARG A 1 616 ? -22.949 3.507 33.376 1.00 89.56 616 ARG A N 1
ATOM 4857 C CA . ARG A 1 616 ? -23.878 2.376 33.328 1.00 89.56 616 ARG A CA 1
ATOM 4858 C C . ARG A 1 616 ? -23.265 1.214 32.560 1.00 89.56 616 ARG A C 1
ATOM 4860 O O . ARG A 1 616 ? -22.637 1.394 31.512 1.00 89.56 616 ARG A O 1
ATOM 4867 N N . LYS A 1 617 ? -23.507 -0.004 33.048 1.00 86.25 617 LYS A N 1
ATOM 4868 C CA . LYS A 1 617 ? -23.038 -1.244 32.411 1.00 86.25 617 LYS A CA 1
ATOM 4869 C C . LYS A 1 617 ? -23.512 -1.350 30.954 1.00 86.25 617 LYS A C 1
ATOM 4871 O O . LYS A 1 617 ? -24.699 -1.199 30.657 1.00 86.25 617 LYS A O 1
ATOM 4876 N N . GLY A 1 618 ? -22.588 -1.688 30.050 1.00 85.44 618 GLY A N 1
ATOM 4877 C CA . GLY A 1 618 ? -22.886 -1.922 28.629 1.00 85.44 618 GLY A CA 1
ATOM 4878 C C . GLY A 1 618 ? -22.816 -0.677 27.739 1.00 85.44 618 GLY A C 1
ATOM 4879 O O . GLY A 1 618 ? -22.920 -0.806 26.522 1.00 85.44 618 GLY A O 1
ATOM 4880 N N . ARG A 1 619 ? -22.609 0.514 28.313 1.00 89.81 619 ARG A N 1
ATOM 4881 C CA . ARG A 1 619 ? -22.497 1.768 27.557 1.00 89.81 619 ARG A CA 1
ATOM 4882 C C . ARG A 1 619 ? -21.054 2.092 27.190 1.00 89.81 619 ARG A C 1
ATOM 4884 O O . ARG A 1 619 ? -20.111 1.619 27.823 1.00 89.81 619 ARG A O 1
ATOM 4891 N N . LEU A 1 620 ? -20.906 2.919 26.160 1.00 93.25 620 LEU A N 1
ATOM 4892 C CA . LEU A 1 620 ? -19.625 3.454 25.718 1.00 93.25 620 LEU A CA 1
ATOM 4893 C C . LEU A 1 620 ? -19.495 4.916 26.153 1.00 93.25 620 LEU A C 1
ATOM 4895 O O . LEU A 1 620 ? -20.426 5.709 25.967 1.00 93.25 620 LEU A O 1
ATOM 4899 N N . TYR A 1 621 ? -18.333 5.259 26.695 1.00 94.06 621 TYR A N 1
ATOM 4900 C CA . TYR A 1 621 ? -18.003 6.577 27.215 1.00 94.06 621 TYR A CA 1
ATOM 4901 C C . TYR A 1 621 ? -16.720 7.123 26.598 1.00 94.06 621 TYR A C 1
ATOM 4903 O O . TYR A 1 621 ? -15.900 6.365 26.092 1.00 94.06 621 TYR A O 1
ATOM 4911 N N . ARG A 1 622 ? -16.540 8.441 26.650 1.00 94.19 622 ARG A N 1
ATOM 4912 C CA . ARG A 1 622 ? -15.245 9.106 26.455 1.00 94.19 622 ARG A CA 1
ATOM 4913 C C . ARG A 1 622 ? -15.190 10.380 27.296 1.00 94.19 622 ARG A C 1
ATOM 4915 O O . ARG A 1 622 ? -16.237 10.891 27.703 1.00 94.19 622 ARG A O 1
ATOM 4922 N N . LEU A 1 623 ? -13.991 10.905 27.515 1.00 95.44 623 LEU A N 1
ATOM 4923 C CA . LEU A 1 623 ? -13.785 12.223 28.106 1.00 95.44 623 LEU A CA 1
ATOM 4924 C C . LEU A 1 623 ? -13.387 13.210 27.014 1.00 95.44 623 LEU A C 1
ATOM 4926 O O . LEU A 1 623 ? -12.473 12.938 26.234 1.00 95.44 623 LEU A O 1
ATOM 4930 N N . ASP A 1 624 ? -14.044 14.364 27.002 1.00 94.94 624 ASP A N 1
ATOM 4931 C CA . ASP A 1 624 ? -13.624 15.522 26.219 1.00 94.94 624 ASP A CA 1
ATOM 4932 C C . ASP A 1 624 ? -12.987 16.555 27.155 1.00 94.94 624 ASP A C 1
ATOM 4934 O O . ASP A 1 624 ? -13.443 16.728 28.287 1.00 94.94 624 ASP A O 1
ATOM 4938 N N . GLY A 1 625 ? -11.940 17.238 26.697 1.00 92.12 625 GLY A N 1
ATOM 4939 C CA . GLY A 1 625 ? -11.344 18.357 27.419 1.00 92.12 625 GLY A CA 1
ATOM 4940 C C . GLY A 1 625 ? -12.298 19.551 27.512 1.00 92.12 625 GLY A C 1
ATOM 4941 O O . GLY A 1 625 ? -13.356 19.588 26.876 1.00 92.12 625 GLY A O 1
ATOM 4942 N N . ALA A 1 626 ? -11.909 20.568 28.283 1.00 82.69 626 ALA A N 1
ATOM 4943 C CA . ALA A 1 626 ? -12.680 21.807 28.415 1.00 82.69 626 ALA A CA 1
ATOM 4944 C C . ALA A 1 626 ? -12.879 22.551 27.076 1.00 82.69 626 ALA A C 1
ATOM 4946 O O . ALA A 1 626 ? -13.854 23.280 26.913 1.00 82.69 626 ALA A O 1
ATOM 4947 N N . ASP A 1 627 ? -11.995 22.328 26.097 1.00 83.25 627 ASP A N 1
ATOM 4948 C CA . ASP A 1 627 ? -12.111 22.837 24.725 1.00 83.25 627 ASP A CA 1
ATOM 4949 C C . ASP A 1 627 ? -13.114 22.047 23.856 1.00 83.25 627 ASP A C 1
ATOM 4951 O O . ASP A 1 627 ? -13.292 22.345 22.674 1.00 83.25 627 ASP A O 1
ATOM 4955 N N . GLY A 1 628 ? -13.766 21.032 24.430 1.00 82.12 628 GLY A N 1
ATOM 4956 C CA . GLY A 1 628 ? -14.739 20.171 23.767 1.00 82.12 628 GLY A CA 1
ATOM 4957 C C . GLY A 1 628 ? -14.125 19.113 22.852 1.00 82.12 628 GLY A C 1
ATOM 4958 O O . GLY A 1 628 ? -14.878 18.375 22.213 1.00 82.12 628 GLY A O 1
ATOM 4959 N N . LYS A 1 629 ? -12.791 19.010 22.773 1.00 86.69 629 LYS A N 1
ATOM 4960 C CA . LYS A 1 629 ? -12.121 17.991 21.958 1.00 86.69 629 LYS A CA 1
ATOM 4961 C C . LYS A 1 629 ? -11.959 16.689 22.735 1.00 86.69 629 LYS A C 1
ATOM 4963 O O . LYS A 1 629 ? -11.767 16.732 23.947 1.00 86.69 629 LYS A O 1
ATOM 4968 N N . PRO A 1 630 ? -11.971 15.526 22.062 1.00 88.38 630 PRO A N 1
ATOM 4969 C CA . PRO A 1 630 ? -11.736 14.255 22.737 1.00 88.38 630 PRO A CA 1
ATOM 4970 C C . PRO A 1 630 ? -10.358 14.229 23.402 1.00 88.38 630 PRO A C 1
ATOM 4972 O O . PRO A 1 630 ? -9.338 14.417 22.736 1.00 88.38 630 PRO A O 1
ATOM 4975 N N . ALA A 1 631 ? -10.348 13.997 24.713 1.00 89.94 631 ALA A N 1
ATOM 4976 C CA . ALA A 1 631 ? -9.147 13.834 25.527 1.00 89.94 631 ALA A CA 1
ATOM 4977 C C . ALA A 1 631 ? -8.783 12.353 25.700 1.00 89.94 631 ALA A C 1
ATOM 4979 O O . ALA A 1 631 ? -7.614 12.012 25.869 1.00 89.94 631 ALA A O 1
ATOM 4980 N N . THR A 1 632 ? -9.772 11.458 25.621 1.00 91.38 632 THR A N 1
ATOM 4981 C CA . THR A 1 632 ? -9.561 10.010 25.707 1.00 91.38 632 THR A CA 1
ATOM 4982 C C . THR A 1 632 ? -10.190 9.266 24.536 1.00 91.38 632 THR A C 1
ATOM 4984 O O . THR A 1 632 ? -11.163 9.712 23.922 1.00 91.38 632 THR A O 1
ATOM 4987 N N . ARG A 1 633 ? -9.630 8.089 24.232 1.00 91.75 633 ARG A N 1
ATOM 4988 C CA . ARG A 1 633 ? -10.299 7.109 23.374 1.00 91.75 633 ARG A CA 1
ATOM 4989 C C . ARG A 1 633 ? -11.532 6.532 24.089 1.00 91.75 633 ARG A C 1
ATOM 4991 O O . ARG A 1 633 ? -11.578 6.570 25.323 1.00 91.75 633 ARG A O 1
ATOM 4998 N N . PRO A 1 634 ? -12.518 5.995 23.350 1.00 94.25 634 PRO A N 1
ATOM 4999 C CA . PRO A 1 634 ? -13.696 5.392 23.937 1.00 94.25 634 PRO A CA 1
ATOM 5000 C C . PRO A 1 634 ? -13.359 4.292 24.938 1.00 94.25 634 PRO A C 1
ATOM 5002 O O . PRO A 1 634 ? -12.424 3.518 24.755 1.00 94.25 634 PRO A O 1
ATOM 5005 N N . PHE A 1 635 ? -14.153 4.195 25.991 1.00 93.69 635 PHE A N 1
ATOM 5006 C CA . PHE A 1 635 ? -13.984 3.201 27.033 1.00 93.69 635 PHE A CA 1
ATOM 5007 C C . PHE A 1 635 ? -15.328 2.723 27.574 1.00 93.69 635 PHE A C 1
ATOM 5009 O O . PHE A 1 635 ? -16.370 3.349 27.373 1.00 93.69 635 PHE A O 1
ATOM 5016 N N . GLN A 1 636 ? -15.301 1.595 28.270 1.00 91.88 636 GLN A N 1
ATOM 5017 C CA . GLN A 1 636 ? -16.457 1.002 28.933 1.00 91.88 636 GLN A CA 1
ATOM 5018 C C . GLN A 1 636 ? -16.102 0.629 30.371 1.00 91.88 636 GLN A C 1
ATOM 5020 O O . GLN A 1 636 ? -14.987 0.183 30.640 1.00 91.88 636 GLN A O 1
ATOM 5025 N N . LEU A 1 637 ? -17.077 0.772 31.270 1.00 90.31 637 LEU A N 1
ATOM 5026 C CA . LEU A 1 637 ? -17.013 0.245 32.629 1.00 90.31 637 LEU A CA 1
ATOM 5027 C C . LEU A 1 637 ? -17.591 -1.177 32.631 1.00 90.31 637 LEU A C 1
ATOM 5029 O O . LEU A 1 637 ? -18.710 -1.401 32.151 1.00 90.31 637 LEU A O 1
ATOM 5033 N N . LYS A 1 638 ? -16.829 -2.135 33.156 1.00 84.06 638 LYS A N 1
ATOM 5034 C CA . LYS A 1 638 ? -17.217 -3.542 33.312 1.00 84.06 638 LYS A CA 1
ATOM 5035 C C . LYS A 1 638 ? -17.176 -3.923 34.794 1.00 84.06 638 LYS A C 1
ATOM 5037 O O . LYS A 1 638 ? -16.435 -3.338 35.575 1.00 84.06 638 LYS A O 1
ATOM 5042 N N . ALA A 1 639 ? -17.998 -4.893 35.184 1.00 80.00 639 ALA A N 1
ATOM 5043 C CA . ALA A 1 639 ? -17.893 -5.515 36.502 1.00 80.00 639 ALA A CA 1
ATOM 5044 C C . ALA A 1 639 ? -16.835 -6.626 36.433 1.00 80.00 639 ALA A C 1
ATOM 5046 O O . ALA A 1 639 ? -16.881 -7.427 35.497 1.00 80.00 639 ALA A O 1
ATOM 5047 N N . ALA A 1 640 ? -15.921 -6.676 37.399 1.00 73.94 640 ALA A N 1
ATOM 5048 C CA . ALA A 1 640 ? -14.832 -7.647 37.459 1.00 73.94 640 ALA A CA 1
ATOM 5049 C C . ALA A 1 640 ? -14.677 -8.169 38.894 1.00 73.94 640 ALA A C 1
ATOM 5051 O O . ALA A 1 640 ? -14.220 -7.447 39.775 1.00 73.94 640 ALA A O 1
ATOM 5052 N N . GLY A 1 641 ? -15.070 -9.426 39.131 1.00 72.50 641 GLY A N 1
ATOM 5053 C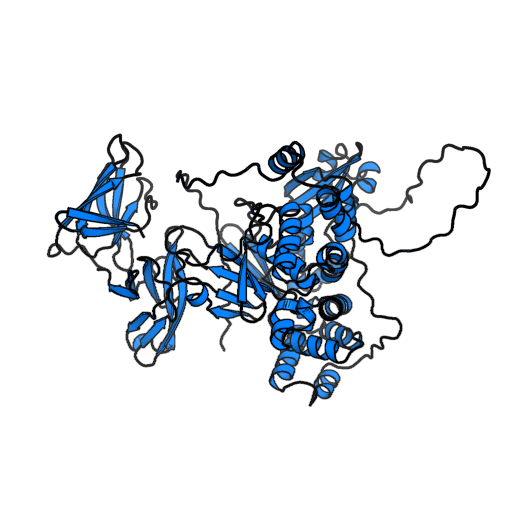 CA . GLY A 1 641 ? -15.043 -10.022 40.470 1.00 72.50 641 GLY A CA 1
ATOM 5054 C C . GLY A 1 641 ? -15.951 -9.279 41.457 1.00 72.50 641 GLY A C 1
ATOM 5055 O O . GLY A 1 641 ? -17.143 -9.122 41.199 1.00 72.50 641 GLY A O 1
ATOM 5056 N N . ASP A 1 642 ? -15.373 -8.833 42.571 1.00 65.75 642 ASP A N 1
ATOM 5057 C CA . ASP A 1 642 ? -15.986 -7.987 43.603 1.00 65.75 642 ASP A CA 1
ATOM 5058 C C . ASP A 1 642 ? -15.866 -6.474 43.316 1.00 65.75 642 ASP A C 1
ATOM 5060 O O . ASP A 1 642 ? -16.351 -5.660 44.101 1.00 65.75 642 ASP A O 1
ATOM 5064 N N . GLY A 1 643 ? -15.269 -6.087 42.182 1.00 74.88 643 GLY A N 1
ATOM 5065 C CA . GLY A 1 643 ? -15.031 -4.697 41.800 1.00 74.88 643 GLY A CA 1
ATOM 5066 C C . GLY A 1 643 ? -15.467 -4.341 40.376 1.00 74.88 643 GLY A C 1
ATOM 5067 O O . GLY A 1 643 ? -16.281 -5.007 39.726 1.00 74.88 643 GLY A O 1
ATOM 5068 N N . THR A 1 644 ? -14.923 -3.235 39.883 1.00 79.94 644 THR A N 1
ATOM 5069 C CA . THR A 1 644 ? -15.204 -2.670 38.561 1.00 79.94 644 THR A CA 1
ATOM 5070 C C . THR A 1 644 ? -13.895 -2.373 37.836 1.00 79.94 644 THR A C 1
ATOM 5072 O O . THR A 1 644 ? -12.914 -1.932 38.433 1.00 79.94 644 THR A O 1
ATOM 5075 N N . GLU A 1 645 ? -13.872 -2.601 36.528 1.00 84.69 645 GLU A N 1
ATOM 5076 C CA . GLU A 1 645 ? -12.713 -2.339 35.680 1.00 84.69 645 GLU A CA 1
ATOM 5077 C C . GLU A 1 645 ? -13.083 -1.456 34.488 1.00 84.69 645 GLU A C 1
ATOM 5079 O O . GLU A 1 645 ? -14.226 -1.430 34.020 1.00 84.69 645 GLU A O 1
ATOM 5084 N N . LEU A 1 646 ? -12.084 -0.750 33.963 1.00 86.81 646 LEU A N 1
ATOM 5085 C CA . LEU A 1 646 ? -12.241 0.128 32.814 1.00 86.81 646 LEU A CA 1
ATOM 5086 C C . LEU A 1 646 ? -11.511 -0.454 31.604 1.00 86.81 646 LEU A C 1
ATOM 5088 O O . LEU A 1 646 ? -10.287 -0.568 31.590 1.00 86.81 646 LEU A O 1
ATOM 5092 N N . THR A 1 647 ? -12.259 -0.784 30.552 1.00 87.75 647 THR A N 1
ATOM 5093 C CA . THR A 1 647 ? -11.693 -1.222 29.269 1.00 87.75 647 THR A CA 1
ATOM 5094 C C . THR A 1 647 ? -11.591 -0.029 28.323 1.00 87.75 647 THR A C 1
ATOM 5096 O O . THR A 1 647 ? -12.617 0.505 27.902 1.00 87.75 647 THR A O 1
ATOM 5099 N N . LYS A 1 648 ? -10.366 0.385 27.974 1.00 87.25 648 LYS A N 1
ATOM 5100 C CA . LYS A 1 648 ? -10.104 1.388 26.925 1.00 87.25 648 LYS A CA 1
ATOM 5101 C C . LYS A 1 648 ? -10.035 0.697 25.553 1.00 87.25 648 LYS A C 1
ATOM 5103 O O . LYS A 1 648 ? -9.410 -0.362 25.413 1.00 87.25 648 LYS A O 1
ATOM 5108 N N . TYR A 1 649 ? -10.681 1.287 24.553 1.00 87.94 649 TYR A N 1
ATOM 5109 C CA . TYR A 1 649 ? -10.707 0.809 23.170 1.00 87.94 649 TYR A CA 1
ATOM 5110 C C . TYR A 1 649 ? -9.871 1.691 22.260 1.00 87.94 649 TYR A C 1
ATOM 5112 O O . TYR A 1 649 ? -9.762 2.905 22.515 1.00 87.94 649 TYR A O 1
#